Protein AF-A0A645A2B7-F1 (afdb_monomer_lite)

Foldseek 3Di:
DVLVLQVPFFQPDDQPAPVCVPDDPVCNRSVRRLVVLVLQDPCPPNRHPCRPDDDDPVRVVSSVCSQAQEEAQDEEEAEEETLEEYEYNHQQEYEYAPYEYNYEYEYDQNHAHAHEYENYHYNYYYHYSHDHHYHYDDVDDPDDDDDDDDDPPDQDADDFDWDQAPVRDTFTDAPPFAFDPDDPPQWDQDPLRDIDGPDDQWDKAKAFEDAQVQLVLDPNSAFQLLQQVVQRHQAYEYAQWEQDQAPRDTGGGPCRVVVQVNNVVNNHQYHYEYHYLDQALVSLLVSLVVSVVSCVPPDGSDAYEYRYDDDDPSGSCRPRALSGLQSSLLSSQVSNVVSVGAYAYEDELCCNGGRYDCSSVSVHAYEYEDEDDPPHPDPDDRRRGDHQKYQHDQQDDGTRTDGGTTMMMGTHGD

Organism: NCBI:txid1076179

InterPro domains:
  IPR001119 S-layer homology domain [PF00395] (17-60)
  IPR001119 S-layer homology domain [PS51272] (14-78)
  IPR002053 Glycoside hydrolase, family 25 [PF01183] (208-400)
  IPR002053 Glycoside hydrolase, family 25 [PS51904] (204-414)
  IPR017853 Glycoside hydrolase superfamily [SSF51445] (206-410)

pLDDT: mean 85.79, std 14.43, range [27.47, 98.94]

Radius of gyration: 27.5 Å; chains: 1; bounding box: 84×56×55 Å

Structure (mmCIF, N/CA/C/O backbone):
data_AF-A0A645A2B7-F1
#
_entry.id   AF-A0A645A2B7-F1
#
loop_
_atom_site.group_PDB
_atom_site.id
_atom_site.type_symbol
_atom_site.label_atom_id
_atom_site.label_alt_id
_atom_site.label_comp_id
_atom_site.label_asym_id
_atom_site.label_entity_id
_atom_site.label_seq_id
_atom_site.pdbx_PDB_ins_code
_atom_site.Cartn_x
_atom_site.Cartn_y
_atom_site.Cartn_z
_atom_site.occupancy
_atom_site.B_iso_or_equiv
_atom_site.auth_seq_id
_atom_site.auth_comp_id
_atom_site.auth_asym_id
_atom_site.auth_atom_id
_atom_site.pdbx_PDB_model_num
ATOM 1 N N . MET A 1 1 ? 46.119 -12.417 -12.321 1.00 78.12 1 MET A N 1
ATOM 2 C CA . MET A 1 1 ? 45.710 -13.582 -11.496 1.00 78.12 1 MET A CA 1
ATOM 3 C C . MET A 1 1 ? 44.372 -13.352 -10.810 1.00 78.12 1 MET A C 1
ATOM 5 O O . MET A 1 1 ? 43.462 -14.119 -11.083 1.00 78.12 1 MET A O 1
ATOM 9 N N . VAL A 1 2 ? 44.218 -12.295 -10.002 1.00 85.94 2 VAL A N 1
ATOM 10 C CA . VAL A 1 2 ? 42.966 -11.998 -9.271 1.00 85.94 2 VAL A CA 1
ATOM 11 C C . VAL A 1 2 ? 41.745 -11.932 -10.197 1.00 85.94 2 VAL A C 1
ATOM 13 O O . VAL A 1 2 ? 40.780 -12.645 -9.962 1.00 85.94 2 VAL A O 1
ATOM 16 N N . GLY A 1 3 ? 41.815 -11.199 -11.316 1.00 85.88 3 GLY A N 1
ATOM 17 C CA . GLY A 1 3 ? 40.689 -11.124 -12.262 1.00 85.88 3 GLY A CA 1
ATOM 18 C C . GLY A 1 3 ? 40.220 -12.485 -12.785 1.00 85.88 3 GLY A C 1
ATOM 19 O O . GLY A 1 3 ? 39.024 -12.743 -12.832 1.00 85.88 3 GLY A O 1
ATOM 20 N N . ARG A 1 4 ? 41.152 -13.404 -13.063 1.00 87.00 4 ARG A N 1
ATOM 21 C CA . ARG A 1 4 ? 40.828 -14.782 -13.466 1.00 87.00 4 ARG A CA 1
ATOM 22 C C . ARG A 1 4 ? 40.285 -15.616 -12.310 1.00 87.00 4 ARG A C 1
ATOM 24 O O . ARG A 1 4 ? 39.319 -16.343 -12.499 1.00 87.00 4 ARG A O 1
ATOM 31 N N . ALA A 1 5 ? 40.880 -15.498 -11.121 1.00 84.94 5 ALA A N 1
ATOM 32 C CA . ALA A 1 5 ? 40.443 -16.227 -9.929 1.00 84.94 5 ALA A CA 1
ATOM 33 C C . ALA A 1 5 ? 38.989 -15.895 -9.556 1.00 84.94 5 ALA A C 1
ATOM 35 O O . ALA A 1 5 ? 38.230 -16.779 -9.178 1.00 84.94 5 ALA A O 1
ATOM 36 N N . PHE A 1 6 ? 38.592 -14.637 -9.748 1.00 87.38 6 PHE A N 1
ATOM 37 C CA . PHE A 1 6 ? 37.229 -14.157 -9.534 1.00 87.38 6 PHE A CA 1
ATOM 38 C C . PHE A 1 6 ? 36.342 -14.240 -10.783 1.00 87.38 6 PHE A C 1
ATOM 40 O O . PHE A 1 6 ? 35.201 -13.787 -10.747 1.00 87.38 6 PHE A O 1
ATOM 47 N N . LYS A 1 7 ? 36.845 -14.812 -11.887 1.00 86.12 7 LYS A N 1
ATOM 48 C CA . LYS A 1 7 ? 36.149 -14.908 -13.180 1.00 86.12 7 LYS A CA 1
ATOM 49 C C . LYS A 1 7 ? 35.550 -13.564 -13.632 1.00 86.12 7 LYS A C 1
ATOM 51 O O . LYS A 1 7 ? 34.414 -13.534 -14.097 1.00 86.12 7 LYS A O 1
ATOM 56 N N . LEU A 1 8 ? 36.261 -12.450 -13.438 1.00 85.94 8 LEU A N 1
ATOM 57 C CA . LEU A 1 8 ? 35.793 -11.127 -13.864 1.00 85.94 8 LEU A CA 1
ATOM 58 C C . LEU A 1 8 ? 35.665 -11.076 -15.395 1.00 85.94 8 LEU A C 1
ATOM 60 O O . LEU A 1 8 ? 36.476 -11.702 -16.077 1.00 85.94 8 LEU A O 1
ATOM 64 N N . PRO A 1 9 ? 34.691 -10.333 -15.949 1.00 86.25 9 PRO A N 1
ATOM 65 C CA . PRO A 1 9 ? 34.654 -10.094 -17.386 1.00 86.25 9 PRO A CA 1
ATOM 66 C C . PRO A 1 9 ? 35.880 -9.283 -17.817 1.00 86.25 9 PRO A C 1
ATOM 68 O O . PRO A 1 9 ? 36.456 -8.542 -17.017 1.00 86.25 9 PRO A O 1
ATOM 71 N N . GLU A 1 10 ? 36.270 -9.411 -19.079 1.00 89.62 10 GLU A N 1
ATOM 72 C CA . GLU A 1 10 ? 37.302 -8.572 -19.685 1.00 89.62 10 GLU A CA 1
ATOM 73 C C . GLU A 1 10 ? 36.647 -7.340 -20.319 1.00 89.62 10 GLU A C 1
ATOM 75 O O . GLU A 1 10 ? 35.638 -7.461 -21.012 1.00 89.62 10 GLU A O 1
ATOM 80 N N . SER A 1 11 ? 37.211 -6.160 -20.067 1.00 88.81 11 SER A N 1
ATOM 81 C CA . SER A 1 11 ? 36.771 -4.894 -20.654 1.00 88.81 11 SER A CA 1
ATOM 82 C C . SER A 1 11 ? 37.734 -4.448 -21.756 1.00 88.81 11 SER A C 1
ATOM 84 O O . SER A 1 11 ? 38.944 -4.643 -21.660 1.00 88.81 11 SER A O 1
ATOM 86 N N . SER A 1 12 ? 37.205 -3.804 -22.796 1.00 84.94 12 SER A N 1
ATOM 87 C CA . SER A 1 12 ? 38.001 -3.159 -23.848 1.00 84.94 12 SER A CA 1
ATOM 88 C C . SER A 1 12 ? 38.445 -1.734 -23.489 1.00 84.94 12 SER A C 1
ATOM 90 O O . SER A 1 12 ? 38.999 -1.033 -24.336 1.00 84.94 12 SER A O 1
ATOM 92 N N . THR A 1 13 ? 38.174 -1.269 -22.267 1.00 80.25 13 THR A N 1
ATOM 93 C CA . THR A 1 13 ? 38.501 0.091 -21.829 1.00 80.25 13 THR A CA 1
ATOM 94 C C . THR A 1 13 ? 40.004 0.345 -21.809 1.00 80.25 13 THR A C 1
ATOM 96 O O . THR A 1 13 ? 40.800 -0.446 -21.300 1.00 80.25 13 THR A O 1
ATOM 99 N N . VAL A 1 14 ? 40.393 1.508 -22.338 1.00 83.88 14 VAL A N 1
ATOM 100 C CA . VAL A 1 14 ? 41.793 1.932 -22.405 1.00 83.88 14 VAL A CA 1
ATOM 101 C C . VAL A 1 14 ? 42.331 2.204 -20.999 1.00 83.88 14 VAL A C 1
ATOM 103 O O . VAL A 1 14 ? 41.842 3.063 -20.260 1.00 83.88 14 VAL A O 1
ATOM 106 N N . LEU A 1 15 ? 43.397 1.494 -20.635 1.00 88.12 15 LEU A N 1
ATOM 107 C CA . LEU A 1 15 ? 44.095 1.692 -19.371 1.00 88.12 15 LEU A CA 1
ATOM 108 C C . LEU A 1 15 ? 44.914 2.985 -19.407 1.00 88.12 15 LEU A C 1
ATOM 110 O O . LEU A 1 15 ? 45.960 3.058 -20.039 1.00 88.12 15 LEU A O 1
ATOM 114 N N . THR A 1 16 ? 44.463 4.006 -18.683 1.00 89.94 16 THR A N 1
ATOM 115 C CA . THR A 1 16 ? 45.156 5.309 -18.603 1.00 89.94 16 THR A CA 1
ATOM 116 C C . THR A 1 16 ? 46.278 5.375 -17.553 1.00 89.94 16 THR A C 1
ATOM 118 O O . THR A 1 16 ? 46.544 6.446 -17.011 1.00 89.94 16 THR A O 1
ATOM 121 N N . TYR A 1 17 ? 46.919 4.252 -17.217 1.00 91.81 17 TYR A N 1
ATOM 122 C CA . TYR A 1 17 ? 48.073 4.246 -16.307 1.00 91.81 17 TYR A CA 1
ATOM 123 C C . TYR A 1 17 ? 49.323 4.774 -17.019 1.00 91.81 17 TYR A C 1
ATOM 125 O O . TYR A 1 17 ? 49.548 4.475 -18.192 1.00 91.81 17 TYR A O 1
ATOM 133 N N . ALA A 1 18 ? 50.174 5.513 -16.307 1.00 92.88 18 ALA A N 1
ATOM 134 C CA . ALA A 1 18 ? 51.404 6.089 -16.858 1.00 92.88 18 ALA A CA 1
ATOM 135 C C . ALA A 1 18 ? 52.426 5.027 -17.323 1.00 92.88 18 ALA A C 1
ATOM 137 O O . ALA A 1 18 ? 53.379 5.341 -18.033 1.00 92.88 18 ALA A O 1
ATOM 138 N N . ASP A 1 19 ? 52.238 3.767 -16.933 1.00 93.75 19 ASP A N 1
ATOM 139 C CA . ASP A 1 19 ? 53.027 2.605 -17.343 1.00 93.75 19 ASP A CA 1
ATOM 140 C C . ASP A 1 19 ? 52.191 1.497 -17.995 1.00 93.75 19 ASP A C 1
ATOM 142 O O . ASP A 1 19 ? 52.606 0.338 -18.013 1.00 93.75 19 ASP A O 1
ATOM 146 N N . ALA A 1 20 ? 51.044 1.855 -18.586 1.00 90.94 20 ALA A N 1
ATOM 147 C CA . ALA A 1 20 ? 50.149 0.909 -19.252 1.00 90.94 20 ALA A CA 1
ATOM 148 C C . ALA A 1 20 ? 50.831 0.095 -20.367 1.00 90.94 20 ALA A C 1
ATOM 150 O O . ALA A 1 20 ? 50.467 -1.054 -20.587 1.00 90.94 20 ALA A O 1
ATOM 151 N N . ALA A 1 21 ? 51.860 0.643 -21.024 1.00 91.00 21 ALA A N 1
ATOM 152 C CA . ALA A 1 21 ? 52.637 -0.068 -22.042 1.00 91.00 21 ALA A CA 1
ATOM 153 C C . ALA A 1 21 ? 53.386 -1.304 -21.502 1.00 91.00 21 ALA A C 1
ATOM 155 O O . ALA A 1 21 ? 53.745 -2.183 -22.277 1.00 91.00 21 ALA A O 1
ATOM 156 N N . GLY A 1 22 ? 53.631 -1.376 -20.189 1.00 91.50 22 GLY A N 1
ATOM 157 C CA . GLY A 1 22 ? 54.238 -2.539 -19.539 1.00 91.50 22 GLY A CA 1
ATOM 158 C C . GLY A 1 22 ? 53.231 -3.606 -19.099 1.00 91.50 22 GLY A C 1
ATOM 159 O O . GLY A 1 22 ? 53.633 -4.580 -18.467 1.00 91.50 22 GLY A O 1
ATOM 160 N N . ILE A 1 23 ? 51.932 -3.407 -19.348 1.00 92.69 23 ILE A N 1
ATOM 161 C CA . ILE A 1 23 ? 50.878 -4.354 -18.981 1.00 92.69 23 ILE A CA 1
ATOM 162 C C . ILE A 1 23 ? 50.747 -5.398 -20.084 1.00 92.69 23 ILE A C 1
ATOM 164 O O . ILE A 1 23 ? 50.471 -5.081 -21.239 1.00 92.69 23 ILE A O 1
ATOM 168 N N . GLU A 1 24 ? 50.897 -6.659 -19.701 1.00 93.00 24 GLU A N 1
ATOM 169 C CA . GLU A 1 24 ? 50.728 -7.787 -20.609 1.00 93.00 24 GLU A CA 1
ATOM 170 C C . GLU A 1 24 ? 49.299 -7.867 -21.162 1.00 93.00 24 GLU A C 1
ATOM 172 O O . GLU A 1 24 ? 48.313 -7.708 -20.432 1.00 93.00 24 GLU A O 1
ATOM 177 N N . SER A 1 25 ? 49.178 -8.186 -22.453 1.00 89.56 25 SER A N 1
ATOM 178 C CA . SER A 1 25 ? 47.895 -8.201 -23.174 1.00 89.56 25 SER A CA 1
ATOM 179 C C . SER A 1 25 ? 46.857 -9.120 -22.525 1.00 89.56 25 SER A C 1
ATOM 181 O O . SER A 1 25 ? 45.684 -8.770 -22.443 1.00 89.56 25 SER A O 1
ATOM 183 N N . TYR A 1 26 ? 47.297 -10.253 -21.971 1.00 89.50 26 TYR A N 1
ATOM 184 C CA . TYR A 1 26 ? 46.432 -11.222 -21.295 1.00 89.50 26 TYR A CA 1
ATOM 185 C C . TYR A 1 26 ? 45.794 -10.699 -19.993 1.00 89.50 26 TYR A C 1
ATOM 187 O O . TYR A 1 26 ? 44.907 -11.356 -19.441 1.00 89.50 26 TYR A O 1
ATOM 195 N N . ALA A 1 27 ? 46.314 -9.600 -19.436 1.00 90.75 27 ALA A N 1
ATOM 196 C CA . ALA A 1 27 ? 45.862 -8.995 -18.186 1.00 90.75 27 ALA A CA 1
ATOM 197 C C . ALA A 1 27 ? 45.078 -7.697 -18.415 1.00 90.75 27 ALA A C 1
ATOM 199 O O . ALA A 1 27 ? 44.295 -7.311 -17.545 1.00 90.75 27 ALA A O 1
ATOM 200 N N . ALA A 1 28 ? 45.269 -7.049 -19.567 1.00 90.94 28 ALA A N 1
ATOM 201 C CA . ALA A 1 28 ? 44.710 -5.737 -19.870 1.00 90.94 28 ALA A CA 1
ATOM 202 C C . ALA A 1 28 ? 43.182 -5.696 -19.707 1.00 90.94 28 ALA A C 1
ATOM 204 O O . ALA A 1 28 ? 42.669 -4.806 -19.028 1.00 90.94 28 ALA A O 1
ATOM 205 N N . GLY A 1 29 ? 42.474 -6.703 -20.228 1.00 92.44 29 GLY A N 1
ATOM 206 C CA . GLY A 1 29 ? 41.015 -6.764 -20.151 1.00 92.44 29 GLY A CA 1
ATOM 207 C C . GLY A 1 29 ? 40.477 -6.830 -18.719 1.00 92.44 29 GLY A C 1
ATOM 208 O O . GLY A 1 29 ? 39.568 -6.088 -18.349 1.00 92.44 29 GLY A O 1
ATOM 209 N N . TYR A 1 30 ? 41.083 -7.665 -17.872 1.00 92.88 30 TYR A N 1
ATOM 210 C CA . TYR A 1 30 ? 40.708 -7.776 -16.457 1.00 92.88 30 TYR A CA 1
ATOM 211 C C . TYR A 1 30 ? 40.988 -6.488 -15.679 1.00 92.88 30 TYR A C 1
ATOM 213 O O . TYR A 1 30 ? 40.212 -6.116 -14.801 1.00 92.88 30 TYR A O 1
ATOM 221 N N . LEU A 1 31 ? 42.094 -5.809 -15.990 1.00 91.88 31 LEU A N 1
ATOM 222 C CA . LEU A 1 31 ? 42.443 -4.541 -15.354 1.00 91.88 31 LEU A CA 1
ATOM 223 C C . LEU A 1 31 ? 41.495 -3.415 -15.769 1.00 91.88 31 LEU A C 1
ATOM 225 O O . LEU A 1 31 ? 41.186 -2.566 -14.936 1.00 91.88 31 LEU A O 1
ATOM 229 N N . GLY A 1 32 ? 40.986 -3.439 -17.006 1.00 90.38 32 GLY A N 1
ATOM 230 C CA . GLY A 1 32 ? 39.947 -2.513 -17.464 1.00 90.38 32 GLY A CA 1
ATOM 231 C C . GLY A 1 32 ? 38.707 -2.609 -16.577 1.00 90.38 32 GLY A C 1
ATOM 232 O O . GLY A 1 32 ? 38.290 -1.619 -15.980 1.00 90.38 32 GLY A O 1
ATOM 233 N N . THR A 1 33 ? 38.211 -3.830 -16.377 1.00 89.38 33 THR A N 1
ATOM 234 C CA . THR A 1 33 ? 37.064 -4.108 -15.501 1.00 89.38 33 THR A CA 1
ATOM 235 C C . THR A 1 33 ? 37.327 -3.708 -14.051 1.00 89.38 33 THR A C 1
ATOM 237 O O . THR A 1 33 ? 36.474 -3.109 -13.399 1.00 89.38 33 THR A O 1
ATOM 240 N N . MET A 1 34 ? 38.511 -4.022 -13.519 1.00 89.44 34 MET A N 1
ATOM 241 C CA . MET A 1 34 ? 38.873 -3.655 -12.145 1.00 89.44 34 MET A CA 1
ATOM 242 C C . MET A 1 34 ? 38.930 -2.140 -11.944 1.00 89.44 34 MET A C 1
ATOM 244 O O . MET A 1 34 ? 38.574 -1.650 -10.874 1.00 89.44 34 MET A O 1
ATOM 248 N N . LYS A 1 35 ? 39.359 -1.398 -12.965 1.00 85.56 35 LYS A N 1
ATOM 249 C CA . LYS A 1 35 ? 39.395 0.059 -12.932 1.00 85.56 35 LYS A CA 1
ATOM 250 C C . LYS A 1 35 ? 38.000 0.672 -12.984 1.00 85.56 35 LYS A C 1
ATOM 252 O O . LYS A 1 35 ? 37.705 1.538 -12.170 1.00 85.56 35 LYS A O 1
ATOM 257 N N . GLU A 1 36 ? 37.152 0.222 -13.905 1.00 85.88 36 GLU A N 1
ATOM 258 C CA . GLU A 1 36 ? 35.762 0.693 -14.032 1.00 85.88 36 GLU A CA 1
ATOM 259 C C . GLU A 1 36 ? 34.972 0.514 -12.735 1.00 85.88 36 GLU A C 1
ATOM 261 O O . GLU A 1 36 ? 34.186 1.377 -12.358 1.00 85.88 36 GLU A O 1
ATOM 266 N N . ARG A 1 37 ? 35.218 -0.597 -12.033 1.00 83.75 37 ARG A N 1
ATOM 267 C CA . ARG A 1 37 ? 34.568 -0.926 -10.760 1.00 83.75 37 ARG A CA 1
ATOM 268 C C . ARG A 1 37 ? 35.251 -0.306 -9.536 1.00 83.75 37 ARG A C 1
ATOM 270 O O . ARG A 1 37 ? 34.812 -0.549 -8.419 1.00 83.75 37 ARG A O 1
ATOM 277 N N . GLY A 1 38 ? 36.325 0.463 -9.727 1.00 84.94 38 GLY A N 1
ATOM 278 C CA . GLY A 1 38 ? 37.034 1.141 -8.639 1.00 84.94 38 GLY A CA 1
ATOM 279 C C . GLY A 1 38 ? 37.791 0.209 -7.685 1.00 84.94 38 GLY A C 1
ATOM 280 O O . GLY A 1 38 ? 38.047 0.584 -6.548 1.00 84.94 38 GLY A O 1
ATOM 281 N N . TYR A 1 39 ? 38.162 -1.000 -8.114 1.00 87.56 39 TYR A N 1
ATOM 282 C CA . TYR A 1 39 ? 38.838 -1.978 -7.251 1.00 87.56 39 TYR A CA 1
ATOM 283 C C . TYR A 1 39 ? 40.312 -1.642 -7.005 1.00 87.56 39 TYR A C 1
ATOM 285 O O . TYR A 1 39 ? 40.853 -1.948 -5.943 1.00 87.56 39 TYR A O 1
ATOM 293 N N . ILE A 1 40 ? 40.957 -0.994 -7.976 1.00 86.62 40 ILE A N 1
ATOM 294 C CA . ILE A 1 40 ? 42.359 -0.576 -7.900 1.00 86.62 40 ILE A CA 1
ATOM 295 C C . ILE A 1 40 ? 42.401 0.910 -7.541 1.00 86.62 40 ILE A C 1
ATOM 297 O O . ILE A 1 40 ? 42.066 1.756 -8.371 1.00 86.62 40 ILE A O 1
ATOM 301 N N . THR A 1 41 ? 42.833 1.228 -6.322 1.00 81.06 41 THR A N 1
ATOM 302 C CA . THR A 1 41 ? 42.842 2.603 -5.783 1.00 81.06 41 THR A CA 1
ATOM 303 C C . THR A 1 41 ? 44.232 3.089 -5.364 1.00 81.06 41 THR A C 1
ATOM 305 O O . THR A 1 41 ? 44.398 4.245 -4.991 1.00 81.06 41 THR A O 1
ATOM 308 N N . ASP A 1 42 ? 45.247 2.231 -5.423 1.00 76.94 42 ASP A N 1
ATOM 309 C CA . ASP A 1 42 ? 46.575 2.410 -4.826 1.00 76.94 42 ASP A CA 1
ATOM 310 C C . ASP A 1 42 ? 47.685 2.736 -5.843 1.00 76.94 42 ASP A C 1
ATOM 312 O O . ASP A 1 42 ? 48.873 2.586 -5.564 1.00 76.94 42 ASP A O 1
ATOM 316 N N . VAL A 1 43 ? 47.328 3.281 -7.010 1.00 82.44 43 VAL A N 1
ATOM 317 C CA . VAL A 1 43 ? 48.299 3.631 -8.068 1.00 82.44 43 VAL A CA 1
ATOM 318 C C . VAL A 1 43 ? 49.191 4.836 -7.755 1.00 82.44 43 VAL A C 1
ATOM 320 O O . VAL A 1 43 ? 50.134 5.094 -8.504 1.00 82.44 43 VAL A O 1
ATOM 323 N N . GLY A 1 44 ? 48.943 5.530 -6.639 1.00 79.69 44 GLY A N 1
ATOM 324 C CA . GLY A 1 44 ? 49.708 6.695 -6.189 1.00 79.69 44 GLY A CA 1
ATOM 325 C C . GLY A 1 44 ? 49.479 7.951 -7.037 1.00 79.69 44 GLY A C 1
ATOM 326 O O . GLY A 1 44 ? 48.796 7.927 -8.061 1.00 79.69 44 GLY A O 1
ATOM 327 N N . ALA A 1 45 ? 50.072 9.075 -6.619 1.00 84.81 45 ALA A N 1
ATOM 328 C CA . ALA A 1 45 ? 49.982 10.351 -7.342 1.00 84.81 45 ALA A CA 1
ATOM 329 C C . ALA A 1 45 ? 50.685 10.328 -8.716 1.00 84.81 45 ALA A C 1
ATOM 331 O O . ALA A 1 45 ? 50.432 11.184 -9.558 1.00 84.81 45 ALA A O 1
ATOM 332 N N . ASP A 1 46 ? 51.555 9.343 -8.952 1.00 90.62 46 ASP A N 1
ATOM 333 C CA . ASP A 1 46 ? 52.230 9.106 -10.228 1.00 90.62 46 ASP A CA 1
ATOM 334 C C . ASP A 1 46 ? 51.394 8.265 -11.213 1.00 90.62 46 ASP A C 1
ATOM 336 O O . ASP A 1 46 ? 51.814 8.087 -12.358 1.00 90.62 46 ASP A O 1
ATOM 340 N N . ASN A 1 47 ? 50.211 7.782 -10.801 1.00 90.69 47 ASN A N 1
ATOM 341 C CA . ASN A 1 47 ? 49.254 7.043 -11.632 1.00 90.69 47 ASN A CA 1
ATOM 342 C C . ASN A 1 47 ? 49.886 5.820 -12.335 1.00 90.69 47 ASN A C 1
ATOM 344 O O . ASN A 1 47 ? 49.667 5.575 -13.526 1.00 90.69 47 ASN A O 1
ATOM 348 N N . ARG A 1 48 ? 50.706 5.051 -11.608 1.00 92.25 48 ARG A N 1
ATOM 349 C CA . ARG A 1 48 ? 51.401 3.861 -12.132 1.00 92.25 48 ARG A CA 1
ATOM 350 C C . ARG A 1 48 ? 50.787 2.570 -11.593 1.00 92.25 48 ARG A C 1
ATOM 352 O O . ARG A 1 48 ? 50.580 2.439 -10.393 1.00 92.25 48 ARG A O 1
ATOM 359 N N . PHE A 1 49 ? 50.557 1.593 -12.465 1.00 91.25 49 PHE A N 1
ATOM 360 C CA . PHE A 1 49 ? 50.076 0.254 -12.109 1.00 91.25 49 PHE A CA 1
ATOM 361 C C . PHE A 1 49 ? 51.205 -0.677 -11.636 1.00 91.25 49 PHE A C 1
ATOM 363 O O . PHE A 1 49 ? 50.971 -1.562 -10.823 1.00 91.25 49 PHE A O 1
ATOM 370 N N . ARG A 1 50 ? 52.445 -0.456 -12.097 1.00 92.25 50 ARG A N 1
ATOM 371 C CA . ARG A 1 50 ? 53.659 -1.207 -11.717 1.00 92.25 50 ARG A CA 1
ATOM 372 C C . ARG A 1 50 ? 53.595 -2.712 -12.065 1.00 92.25 50 ARG A C 1
ATOM 374 O O . ARG A 1 50 ? 53.873 -3.548 -11.207 1.00 92.25 50 ARG A O 1
ATOM 381 N N . PRO A 1 51 ? 53.338 -3.088 -13.335 1.00 90.56 51 PRO A N 1
ATOM 382 C CA . PRO A 1 51 ? 53.037 -4.472 -13.739 1.00 90.56 51 PRO A CA 1
ATOM 383 C C . PRO A 1 51 ? 54.162 -5.495 -13.501 1.00 90.56 51 PRO A C 1
ATOM 385 O O . PRO A 1 51 ? 53.896 -6.692 -13.429 1.00 90.56 51 PRO A O 1
ATOM 388 N N . THR A 1 52 ? 55.415 -5.049 -13.380 1.00 90.19 52 THR A N 1
ATOM 389 C CA . THR A 1 52 ? 56.587 -5.917 -13.161 1.00 90.19 52 THR A CA 1
ATOM 390 C C . THR A 1 52 ? 57.007 -6.016 -11.694 1.00 90.19 52 THR A C 1
ATOM 392 O O . THR A 1 52 ? 57.945 -6.748 -11.369 1.00 90.19 52 THR A O 1
ATOM 395 N N . LYS A 1 53 ? 56.357 -5.268 -10.793 1.00 91.06 53 LYS A N 1
ATOM 396 C CA . LYS A 1 53 ? 56.637 -5.327 -9.357 1.00 91.06 53 LYS A CA 1
ATOM 397 C C . LYS A 1 53 ? 55.761 -6.395 -8.694 1.00 91.06 53 LYS A C 1
ATOM 399 O O . LYS A 1 53 ? 54.605 -6.556 -9.080 1.00 91.06 53 LYS A O 1
ATOM 404 N N . PRO A 1 54 ? 56.285 -7.133 -7.699 1.00 86.75 54 PRO A N 1
ATOM 405 C CA . PRO A 1 54 ? 55.456 -8.030 -6.906 1.00 86.75 54 PRO A CA 1
ATOM 406 C C . PRO A 1 54 ? 54.350 -7.250 -6.194 1.00 86.75 54 PRO A C 1
ATOM 408 O O . PRO A 1 54 ? 54.640 -6.238 -5.559 1.00 86.75 54 PRO A O 1
ATOM 411 N N . ILE A 1 55 ? 53.116 -7.755 -6.257 1.00 87.44 55 ILE A N 1
ATOM 412 C CA . ILE A 1 55 ? 52.017 -7.247 -5.432 1.00 87.44 55 ILE A CA 1
ATOM 413 C C . ILE A 1 55 ? 52.316 -7.522 -3.955 1.00 87.44 55 ILE A C 1
ATOM 415 O O . ILE A 1 55 ? 52.704 -8.630 -3.569 1.00 87.44 55 ILE A O 1
ATOM 419 N N . THR A 1 56 ? 52.148 -6.511 -3.115 1.00 85.94 56 THR A N 1
ATOM 420 C CA . THR A 1 56 ? 52.303 -6.625 -1.668 1.00 85.94 56 THR A CA 1
ATOM 421 C C . THR A 1 56 ? 51.043 -7.201 -1.023 1.00 85.94 56 THR A C 1
ATOM 423 O O . THR A 1 56 ? 49.945 -7.198 -1.582 1.00 85.94 56 THR A O 1
ATOM 426 N N . ARG A 1 57 ? 51.179 -7.679 0.219 1.00 81.06 57 ARG A N 1
ATOM 427 C CA . ARG A 1 57 ? 50.029 -8.139 1.013 1.00 81.06 57 ARG A CA 1
ATOM 428 C C . ARG A 1 57 ? 49.011 -7.019 1.252 1.00 81.06 57 ARG A C 1
ATOM 430 O O . ARG A 1 57 ? 47.822 -7.304 1.276 1.00 81.06 57 ARG A O 1
ATOM 437 N N . ALA A 1 58 ? 49.469 -5.779 1.428 1.00 70.81 58 ALA A N 1
ATOM 438 C CA . ALA A 1 58 ? 48.602 -4.629 1.678 1.00 70.81 58 ALA A CA 1
ATOM 439 C C . ALA A 1 58 ? 47.793 -4.242 0.431 1.00 70.81 58 ALA A C 1
ATOM 441 O O . ALA A 1 58 ? 46.583 -4.076 0.529 1.00 70.81 58 ALA A O 1
ATOM 442 N N . GLU A 1 59 ? 48.433 -4.192 -0.740 1.00 80.50 59 GLU A N 1
ATOM 443 C CA . GLU A 1 59 ? 47.756 -3.931 -2.022 1.00 80.50 59 GLU A CA 1
ATOM 444 C C . GLU A 1 59 ? 46.723 -5.024 -2.328 1.00 80.50 59 GLU A C 1
ATOM 446 O O . GLU A 1 59 ? 45.592 -4.737 -2.711 1.00 80.50 59 GLU A O 1
ATOM 451 N N . LEU A 1 60 ? 47.056 -6.295 -2.068 1.00 82.06 60 LEU A N 1
ATOM 452 C CA . LEU A 1 60 ? 46.102 -7.391 -2.243 1.00 82.06 60 LEU A CA 1
ATOM 453 C C . LEU A 1 60 ? 44.912 -7.297 -1.273 1.00 82.06 60 LEU A C 1
ATOM 455 O O . LEU A 1 60 ? 43.782 -7.555 -1.678 1.00 82.06 60 LEU A O 1
ATOM 459 N N . VAL A 1 61 ? 45.141 -6.940 -0.005 1.00 75.81 61 VAL A N 1
ATOM 460 C CA . VAL A 1 61 ? 44.059 -6.756 0.978 1.00 75.81 61 VAL A CA 1
ATOM 461 C C . VAL A 1 61 ? 43.165 -5.582 0.588 1.00 75.81 61 VAL A C 1
ATOM 463 O O . VAL A 1 61 ? 41.948 -5.737 0.611 1.00 75.81 61 VAL A O 1
ATOM 466 N N . ASN A 1 62 ? 43.739 -4.451 0.174 1.00 77.94 62 ASN A N 1
ATOM 467 C CA . ASN A 1 62 ? 42.975 -3.294 -0.297 1.00 77.94 62 ASN A CA 1
ATOM 468 C C . ASN A 1 62 ? 42.134 -3.645 -1.525 1.00 77.94 62 ASN A C 1
ATOM 470 O O . ASN A 1 62 ? 40.944 -3.347 -1.562 1.00 77.94 62 ASN A O 1
ATOM 474 N N . LEU A 1 63 ? 42.728 -4.351 -2.490 1.00 84.38 63 LEU A N 1
ATOM 475 C CA . LEU A 1 63 ? 42.024 -4.833 -3.671 1.00 84.38 63 LEU A CA 1
ATOM 476 C C . LEU A 1 63 ? 40.827 -5.715 -3.289 1.00 84.38 63 LEU A C 1
ATOM 478 O O . LEU A 1 63 ? 39.727 -5.499 -3.785 1.00 84.38 63 LEU A O 1
ATOM 482 N N . LEU A 1 64 ? 41.016 -6.684 -2.389 1.00 85.00 64 LEU A N 1
ATOM 483 C CA . LEU A 1 64 ? 39.933 -7.567 -1.946 1.00 85.00 64 LEU A CA 1
ATOM 484 C C . LEU A 1 64 ? 38.858 -6.823 -1.142 1.00 85.00 64 LEU A C 1
ATOM 486 O O . LEU A 1 64 ? 37.678 -7.107 -1.326 1.00 85.00 64 LEU A O 1
ATOM 490 N N . ASN A 1 65 ? 39.248 -5.859 -0.306 1.00 80.25 65 ASN A N 1
ATOM 491 C CA . ASN A 1 65 ? 38.328 -5.027 0.470 1.00 80.25 65 ASN A CA 1
ATOM 492 C C . ASN A 1 65 ? 37.472 -4.117 -0.425 1.00 80.25 65 ASN A C 1
ATOM 494 O O . ASN A 1 65 ? 36.297 -3.918 -0.156 1.00 80.25 65 ASN A O 1
ATOM 498 N N . ASN A 1 66 ? 38.036 -3.608 -1.522 1.00 83.50 66 ASN A N 1
ATOM 499 C CA . ASN A 1 66 ? 37.278 -2.845 -2.515 1.00 83.50 66 ASN A CA 1
ATOM 500 C C . ASN A 1 66 ? 36.379 -3.747 -3.380 1.00 83.50 66 ASN A C 1
ATOM 502 O O . ASN A 1 66 ? 35.389 -3.288 -3.944 1.00 83.50 66 ASN A O 1
ATOM 506 N N . MET A 1 67 ? 36.739 -5.026 -3.527 1.00 87.31 67 MET A N 1
ATOM 507 C CA . MET A 1 67 ? 35.986 -5.994 -4.325 1.00 87.31 67 MET A CA 1
ATOM 508 C C . MET A 1 67 ? 34.799 -6.608 -3.583 1.00 87.31 67 MET A C 1
ATOM 510 O O . MET A 1 67 ? 33.813 -6.941 -4.240 1.00 87.31 67 MET A O 1
ATOM 514 N N . ILE A 1 68 ? 34.910 -6.814 -2.267 1.00 90.50 68 ILE A N 1
ATOM 515 C CA . ILE A 1 68 ? 33.947 -7.546 -1.435 1.00 90.50 68 ILE A CA 1
ATOM 516 C C . ILE A 1 68 ? 33.421 -6.604 -0.355 1.00 90.50 68 ILE A C 1
ATOM 518 O O . ILE A 1 68 ? 34.143 -6.261 0.574 1.00 90.50 68 ILE A O 1
ATOM 522 N N . ASP A 1 69 ? 32.149 -6.233 -0.464 1.00 88.62 69 ASP A N 1
ATOM 523 C CA . ASP A 1 69 ? 31.478 -5.356 0.499 1.00 88.62 69 ASP A CA 1
ATOM 524 C C . ASP A 1 69 ? 31.029 -6.136 1.741 1.00 88.62 69 ASP A C 1
ATOM 526 O O . ASP A 1 69 ? 31.195 -5.686 2.870 1.00 88.62 69 ASP A O 1
ATOM 530 N N . THR A 1 70 ? 30.506 -7.350 1.543 1.00 94.31 70 THR A N 1
ATOM 531 C CA . THR A 1 70 ? 30.027 -8.211 2.631 1.00 94.31 70 THR A CA 1
ATOM 532 C C . THR A 1 70 ? 30.593 -9.622 2.506 1.00 94.31 70 THR A C 1
ATOM 534 O O . THR A 1 70 ? 30.493 -10.248 1.452 1.00 94.31 70 THR A O 1
ATOM 537 N N . LEU A 1 71 ? 31.155 -10.153 3.599 1.00 93.69 71 LEU A N 1
ATOM 538 C CA . LEU A 1 71 ? 31.724 -11.502 3.674 1.00 93.69 71 LEU A CA 1
ATOM 539 C C . LEU A 1 71 ? 30.981 -12.358 4.712 1.00 93.69 71 LEU A C 1
ATOM 541 O O . LEU A 1 71 ? 30.996 -12.058 5.904 1.00 93.69 71 LEU A O 1
ATOM 545 N N . ILE A 1 72 ? 30.391 -13.468 4.270 1.00 95.12 72 ILE A N 1
ATOM 546 C CA . ILE A 1 72 ? 29.739 -14.470 5.123 1.00 95.12 72 ILE A CA 1
ATOM 547 C C . ILE A 1 72 ? 30.706 -15.632 5.352 1.00 95.12 72 ILE A C 1
ATOM 549 O O . ILE A 1 72 ? 31.055 -16.340 4.412 1.00 95.12 72 ILE A O 1
ATOM 553 N N . GLN A 1 73 ? 31.139 -15.848 6.596 1.00 93.62 73 GLN A N 1
ATOM 554 C CA . GLN A 1 73 ? 32.090 -16.920 6.955 1.00 93.62 73 GLN A CA 1
ATOM 555 C C . GLN A 1 73 ? 31.481 -18.017 7.836 1.00 93.62 73 GLN A C 1
ATOM 557 O O . GLN A 1 73 ? 32.136 -19.017 8.120 1.00 93.62 73 GLN A O 1
ATOM 562 N N . GLN A 1 74 ? 30.239 -17.834 8.282 1.00 90.50 74 GLN A N 1
ATOM 563 C CA . GLN A 1 74 ? 29.517 -18.786 9.117 1.00 90.50 74 GLN A CA 1
ATOM 564 C C . GLN A 1 74 ? 28.239 -19.216 8.401 1.00 90.50 74 GLN A C 1
ATOM 566 O O . GLN A 1 74 ? 27.650 -18.444 7.650 1.00 90.50 74 GLN A O 1
ATOM 571 N N . SER A 1 75 ? 27.841 -20.468 8.594 1.00 90.31 75 SER A N 1
ATOM 572 C CA . SER A 1 75 ? 26.593 -20.973 8.028 1.00 90.31 75 SER A CA 1
ATOM 573 C C . SER A 1 75 ? 25.410 -20.503 8.863 1.00 90.31 75 SER A C 1
ATOM 575 O O . SER A 1 75 ? 25.471 -20.522 10.092 1.00 90.31 75 SER A O 1
ATOM 577 N N . GLY A 1 76 ? 24.337 -20.093 8.196 1.00 79.44 76 GLY A N 1
ATOM 578 C CA . GLY A 1 76 ? 23.138 -19.574 8.840 1.00 79.44 76 GLY A CA 1
ATOM 579 C C . GLY A 1 76 ? 22.260 -18.796 7.869 1.00 79.44 76 GLY A C 1
ATOM 580 O O . GLY A 1 76 ? 22.509 -18.789 6.659 1.00 79.44 76 GLY A O 1
ATOM 581 N N . ASP A 1 77 ? 21.247 -18.142 8.429 1.00 80.88 77 ASP A N 1
ATOM 582 C CA . ASP A 1 77 ? 20.308 -17.299 7.701 1.00 80.88 77 ASP A CA 1
ATOM 583 C C . ASP A 1 77 ? 20.745 -15.831 7.757 1.00 80.88 77 ASP A C 1
ATOM 585 O O . ASP A 1 77 ? 21.039 -15.296 8.828 1.00 80.88 77 ASP A O 1
ATOM 589 N N . TYR A 1 78 ? 20.732 -15.165 6.607 1.00 85.06 78 TYR A N 1
ATOM 590 C CA . TYR A 1 78 ? 21.127 -13.771 6.446 1.00 85.06 78 TYR A CA 1
ATOM 591 C C . TYR A 1 78 ? 20.026 -13.009 5.720 1.00 85.06 78 TYR A C 1
ATOM 593 O O . TYR A 1 78 ? 19.504 -13.490 4.723 1.00 85.06 78 TYR A O 1
ATOM 601 N N . SER A 1 79 ? 19.671 -11.821 6.210 1.00 79.69 79 SER A N 1
ATOM 602 C CA . SER A 1 79 ? 18.588 -11.008 5.632 1.00 79.69 79 SER A CA 1
ATOM 603 C C . SER A 1 79 ? 18.925 -9.523 5.483 1.00 79.69 79 SER A C 1
ATOM 605 O O . SER A 1 79 ? 18.072 -8.721 5.115 1.00 79.69 79 SER A O 1
ATOM 607 N N . THR A 1 80 ? 20.163 -9.131 5.782 1.00 86.88 80 THR A N 1
ATOM 608 C CA . THR A 1 80 ? 20.617 -7.739 5.675 1.00 86.88 80 THR A CA 1
ATOM 609 C C . THR A 1 80 ? 21.244 -7.508 4.307 1.00 86.88 80 THR A C 1
ATOM 611 O O . THR A 1 80 ? 22.263 -8.115 4.002 1.00 86.88 80 THR A O 1
ATOM 614 N N . GLY A 1 81 ? 20.659 -6.639 3.481 1.00 80.44 81 GLY A N 1
ATOM 615 C CA . GLY A 1 81 ? 21.214 -6.316 2.162 1.00 80.44 81 GLY A CA 1
ATOM 616 C C . GLY A 1 81 ? 22.614 -5.686 2.212 1.00 80.44 81 GLY A C 1
ATOM 617 O O . GLY A 1 81 ? 23.047 -5.173 3.241 1.00 80.44 81 GLY A O 1
ATOM 618 N N . THR A 1 82 ? 23.300 -5.697 1.072 1.00 82.25 82 THR A N 1
ATOM 619 C CA . THR A 1 82 ? 24.610 -5.063 0.858 1.00 82.25 82 THR A CA 1
ATOM 620 C C . THR A 1 82 ? 24.565 -4.208 -0.401 1.00 82.25 82 THR A C 1
ATOM 622 O O . THR A 1 82 ? 23.965 -4.591 -1.407 1.00 82.25 82 THR A O 1
ATOM 625 N N . SER A 1 83 ? 25.197 -3.034 -0.363 1.00 81.38 83 SER A N 1
ATOM 626 C CA . SER A 1 83 ? 25.295 -2.153 -1.532 1.00 81.38 83 SER A CA 1
ATOM 627 C C . SER A 1 83 ? 26.266 -2.668 -2.594 1.00 81.38 83 SER A C 1
ATOM 629 O O . SER A 1 83 ? 26.184 -2.239 -3.742 1.00 81.38 83 SER A O 1
ATOM 631 N N . GLY A 1 84 ? 27.181 -3.567 -2.227 1.00 83.38 84 GLY A N 1
ATOM 632 C CA . GLY A 1 84 ? 28.227 -4.065 -3.109 1.00 83.38 84 GLY A CA 1
ATOM 633 C C . GLY A 1 84 ? 28.195 -5.580 -3.272 1.00 83.38 84 GLY A C 1
ATOM 634 O O . GLY A 1 84 ? 27.159 -6.235 -3.169 1.00 83.38 84 GLY A O 1
ATOM 635 N N . THR A 1 85 ? 29.354 -6.136 -3.603 1.00 89.31 85 THR A N 1
ATOM 636 C CA . THR A 1 85 ? 29.526 -7.574 -3.810 1.00 89.31 85 THR A CA 1
ATOM 637 C C . THR A 1 85 ? 29.413 -8.327 -2.487 1.00 89.31 85 THR A C 1
ATOM 639 O O . THR A 1 85 ? 30.107 -7.994 -1.522 1.00 89.31 85 THR A O 1
ATOM 642 N N . LEU A 1 86 ? 28.624 -9.400 -2.469 1.00 95.56 86 LEU A N 1
ATOM 643 C CA . LEU A 1 86 ? 28.555 -10.335 -1.350 1.00 95.56 86 LEU A CA 1
ATOM 644 C C . LEU A 1 86 ? 29.391 -11.580 -1.648 1.00 95.56 86 LEU A C 1
ATOM 646 O O . LEU A 1 86 ? 29.246 -12.178 -2.711 1.00 95.56 86 LEU A O 1
ATOM 650 N N . MET A 1 87 ? 30.216 -12.028 -0.702 1.00 95.25 87 MET A N 1
ATOM 651 C CA . MET A 1 87 ? 30.940 -13.296 -0.795 1.00 95.25 87 MET A CA 1
ATOM 652 C C . MET A 1 87 ? 30.518 -14.273 0.306 1.00 95.25 87 MET A C 1
ATOM 654 O O . MET A 1 87 ? 30.621 -13.965 1.491 1.00 95.25 87 MET A O 1
ATOM 658 N N . VAL A 1 88 ? 30.111 -15.484 -0.079 1.00 95.38 88 VAL A N 1
ATOM 659 C CA . VAL A 1 88 ? 29.879 -16.613 0.831 1.00 95.38 88 VAL A CA 1
ATOM 660 C C . VAL A 1 88 ? 31.128 -17.492 0.876 1.00 95.38 88 VAL A C 1
ATOM 662 O O . VAL A 1 88 ? 31.543 -18.070 -0.127 1.00 95.38 88 VAL A O 1
ATOM 665 N N . ASN A 1 89 ? 31.719 -17.601 2.061 1.00 94.56 89 ASN A N 1
ATOM 666 C CA . ASN A 1 89 ? 32.852 -18.457 2.404 1.00 94.56 89 ASN A CA 1
ATOM 667 C C . ASN A 1 89 ? 32.561 -19.256 3.691 1.00 94.56 89 ASN A C 1
ATOM 669 O O . ASN A 1 89 ? 33.408 -19.380 4.575 1.00 94.56 89 ASN A O 1
ATOM 673 N N . ALA A 1 90 ? 31.330 -19.750 3.818 1.00 92.31 90 ALA A N 1
ATOM 674 C CA . ALA A 1 90 ? 30.901 -20.632 4.895 1.00 92.31 90 ALA A CA 1
ATOM 675 C C . ALA A 1 90 ? 30.904 -22.078 4.384 1.00 92.31 90 ALA A C 1
ATOM 677 O O . ALA A 1 90 ? 30.210 -22.380 3.417 1.00 92.31 90 ALA A O 1
ATOM 678 N N . ALA A 1 91 ? 31.674 -22.972 5.012 1.00 86.19 91 ALA A N 1
ATOM 679 C CA . ALA A 1 91 ? 31.888 -24.332 4.501 1.00 86.19 91 ALA A CA 1
ATOM 680 C C . ALA A 1 91 ? 30.574 -25.099 4.241 1.00 86.19 91 ALA A C 1
ATOM 682 O O . ALA A 1 91 ? 30.437 -25.735 3.199 1.00 86.19 91 ALA A O 1
ATOM 683 N N . ASN A 1 92 ? 29.576 -24.965 5.124 1.00 87.12 92 ASN A N 1
ATOM 684 C CA . ASN A 1 92 ? 28.273 -25.629 4.982 1.00 87.12 92 ASN A CA 1
ATOM 685 C C . ASN A 1 92 ? 27.228 -24.776 4.237 1.00 87.12 92 ASN A C 1
ATOM 687 O O . ASN A 1 92 ? 26.037 -25.057 4.335 1.00 87.12 92 ASN A O 1
ATOM 691 N N . GLY A 1 93 ? 27.651 -23.748 3.496 1.00 88.81 93 GLY A N 1
ATOM 692 C CA . GLY A 1 93 ? 26.748 -22.860 2.764 1.00 88.81 93 GLY A CA 1
ATOM 693 C C . GLY A 1 93 ? 26.044 -21.839 3.662 1.00 88.81 93 GLY A C 1
ATOM 694 O O . GLY A 1 93 ? 26.419 -21.661 4.826 1.00 88.81 93 GLY A O 1
ATOM 695 N N . ALA A 1 94 ? 25.062 -21.129 3.106 1.00 86.50 94 ALA A N 1
ATOM 696 C CA . ALA A 1 94 ? 24.283 -20.098 3.794 1.00 86.50 94 ALA A CA 1
ATOM 697 C C . ALA A 1 94 ? 22.928 -19.884 3.107 1.00 86.50 94 ALA A C 1
ATOM 699 O O . ALA A 1 94 ? 22.819 -20.059 1.892 1.00 86.50 94 ALA A O 1
ATOM 700 N N . THR A 1 95 ? 21.930 -19.444 3.872 1.00 83.31 95 THR A N 1
ATOM 701 C CA . THR A 1 95 ? 20.628 -19.033 3.340 1.00 83.31 95 THR A CA 1
ATOM 702 C C . THR A 1 95 ? 20.541 -17.514 3.330 1.00 83.31 95 THR A C 1
ATOM 704 O O . THR A 1 95 ? 20.620 -16.873 4.375 1.00 83.31 95 THR A O 1
ATOM 707 N N . LEU A 1 96 ? 20.363 -16.925 2.157 1.00 85.75 96 LEU A N 1
ATOM 708 C CA . LEU A 1 96 ? 20.177 -15.491 1.964 1.00 85.75 96 LEU A CA 1
ATOM 709 C C . LEU A 1 96 ? 18.679 -15.242 1.753 1.00 85.75 96 LEU A C 1
ATOM 711 O O . LEU A 1 96 ? 18.105 -15.827 0.842 1.00 85.75 96 LEU A O 1
ATOM 715 N N . LYS A 1 97 ? 18.034 -14.432 2.597 1.00 77.06 97 LYS A N 1
ATOM 716 C CA . LYS A 1 97 ? 16.571 -14.259 2.654 1.00 77.06 97 LYS A CA 1
ATOM 717 C C . LYS A 1 97 ? 16.174 -12.799 2.476 1.00 77.06 97 LYS A C 1
ATOM 719 O O . LYS A 1 97 ? 16.511 -11.977 3.325 1.00 77.06 97 LYS A O 1
ATOM 724 N N . GLY A 1 98 ? 15.440 -12.468 1.416 1.00 58.84 98 GLY A N 1
ATOM 725 C CA . GLY A 1 98 ? 14.919 -11.113 1.196 1.00 58.84 98 GLY A CA 1
ATOM 726 C C . GLY A 1 98 ? 16.011 -10.044 1.077 1.00 58.84 98 GLY A C 1
ATOM 727 O O . GLY A 1 98 ? 15.779 -8.881 1.402 1.00 58.84 98 GLY A O 1
ATOM 728 N N . MET A 1 99 ? 17.232 -10.438 0.704 1.00 80.06 99 MET A N 1
ATOM 729 C CA . MET A 1 99 ? 18.380 -9.535 0.634 1.00 80.06 99 MET A CA 1
ATOM 730 C C . MET A 1 99 ? 18.432 -8.845 -0.724 1.00 80.06 99 MET A C 1
ATOM 732 O O . MET A 1 99 ? 18.265 -9.490 -1.755 1.00 80.06 99 MET A O 1
ATOM 736 N N . THR A 1 100 ? 18.785 -7.563 -0.733 1.00 75.38 100 THR A N 1
ATOM 737 C CA . THR A 1 100 ? 19.283 -6.896 -1.941 1.00 75.38 100 THR A CA 1
ATOM 738 C C . THR A 1 100 ? 20.805 -6.913 -1.919 1.00 75.38 100 THR A C 1
ATOM 740 O O . THR A 1 100 ? 21.411 -6.455 -0.952 1.00 75.38 100 THR A O 1
ATOM 743 N N . ILE A 1 101 ? 21.418 -7.439 -2.974 1.00 87.00 101 ILE A N 1
ATOM 744 C CA . ILE A 1 101 ? 22.861 -7.447 -3.206 1.00 87.00 101 ILE A CA 1
ATOM 745 C C . ILE A 1 101 ? 23.122 -6.532 -4.403 1.00 87.00 101 ILE A C 1
ATOM 747 O O . ILE A 1 101 ? 22.788 -6.864 -5.542 1.00 87.00 101 ILE A O 1
ATOM 751 N N . GLY A 1 102 ? 23.693 -5.357 -4.140 1.00 72.81 102 GLY A N 1
ATOM 752 C CA . GLY A 1 102 ? 23.948 -4.337 -5.159 1.00 72.81 102 GLY A CA 1
ATOM 753 C C . GLY A 1 102 ? 25.102 -4.667 -6.114 1.00 72.81 102 GLY A C 1
ATOM 754 O O . GLY A 1 102 ? 25.211 -4.039 -7.165 1.00 72.81 102 GLY A O 1
ATOM 755 N N . GLY A 1 103 ? 25.941 -5.657 -5.786 1.00 81.94 103 GLY A N 1
ATOM 756 C CA . GLY A 1 103 ? 27.044 -6.144 -6.620 1.00 81.94 103 GLY A CA 1
ATOM 757 C C . GLY A 1 103 ? 26.895 -7.604 -7.060 1.00 81.94 103 GLY A C 1
ATOM 758 O O . GLY A 1 103 ? 25.790 -8.115 -7.210 1.00 81.94 103 GLY A O 1
ATOM 759 N N . ASP A 1 104 ? 28.022 -8.280 -7.300 1.00 87.12 104 ASP A N 1
ATOM 760 C CA . ASP A 1 104 ? 28.044 -9.716 -7.619 1.00 87.12 104 ASP A CA 1
ATOM 761 C C . ASP A 1 104 ? 27.792 -10.563 -6.345 1.00 87.12 104 ASP A C 1
ATOM 763 O O . ASP A 1 104 ? 28.107 -10.141 -5.232 1.00 87.12 104 ASP A O 1
ATOM 767 N N . LEU A 1 105 ? 27.276 -11.788 -6.500 1.00 92.69 105 LEU A N 1
ATOM 768 C CA . LEU A 1 105 ? 27.271 -12.804 -5.440 1.00 92.69 105 LEU A CA 1
ATOM 769 C C . LEU A 1 105 ? 28.368 -13.822 -5.745 1.00 92.69 105 LEU A C 1
ATOM 771 O O . LEU A 1 105 ? 28.295 -14.532 -6.744 1.00 92.69 105 LEU A O 1
ATOM 775 N N . ILE A 1 106 ? 29.374 -13.930 -4.887 1.00 93.31 106 ILE A N 1
ATOM 776 C CA . ILE A 1 106 ? 30.502 -14.846 -5.065 1.00 93.31 106 ILE A CA 1
ATOM 777 C C . ILE A 1 106 ? 30.390 -15.991 -4.066 1.00 93.31 106 ILE A C 1
ATOM 779 O O . ILE A 1 106 ? 30.259 -15.769 -2.866 1.00 93.31 106 ILE A O 1
ATOM 783 N N . ILE A 1 107 ? 30.515 -17.224 -4.547 1.00 93.75 107 ILE A N 1
ATOM 784 C CA . ILE A 1 107 ? 30.567 -18.415 -3.695 1.00 93.75 107 ILE A CA 1
ATOM 785 C C . ILE A 1 107 ? 31.978 -18.979 -3.777 1.00 93.75 107 ILE A C 1
ATOM 787 O O . ILE A 1 107 ? 32.459 -19.327 -4.859 1.00 93.75 107 ILE A O 1
ATOM 791 N N . ALA A 1 108 ? 32.658 -19.011 -2.632 1.00 91.94 108 ALA A N 1
ATOM 792 C CA . ALA A 1 108 ? 34.042 -19.443 -2.535 1.00 91.94 108 ALA A CA 1
ATOM 793 C C . ALA A 1 108 ? 34.192 -20.936 -2.892 1.00 91.94 108 ALA A C 1
ATOM 795 O O . ALA A 1 108 ? 33.299 -21.732 -2.604 1.00 91.94 108 ALA A O 1
ATOM 796 N N . PRO A 1 109 ? 35.341 -21.360 -3.449 1.00 88.31 109 PRO A N 1
ATOM 797 C CA . PRO A 1 109 ? 35.552 -22.748 -3.867 1.00 88.31 109 PRO A CA 1
ATOM 798 C C . PRO A 1 109 ? 35.503 -23.770 -2.719 1.00 88.31 109 PRO A C 1
ATOM 800 O O . PRO A 1 109 ? 35.280 -24.948 -2.973 1.00 88.31 109 PRO A O 1
ATOM 803 N N . GLY A 1 110 ? 35.721 -23.334 -1.472 1.00 85.56 110 GLY A N 1
ATOM 804 C CA . GLY A 1 110 ? 35.677 -24.184 -0.276 1.00 85.56 110 GLY A CA 1
ATOM 805 C C . GLY A 1 110 ? 34.280 -24.397 0.316 1.00 85.56 110 GLY A C 1
ATOM 806 O O . GLY A 1 110 ? 34.159 -25.090 1.323 1.00 85.56 110 GLY A O 1
ATOM 807 N N . VAL A 1 111 ? 33.239 -23.797 -0.268 1.00 90.25 111 VAL A N 1
ATOM 808 C CA . VAL A 1 111 ? 31.848 -24.026 0.137 1.00 90.25 111 VAL A CA 1
ATOM 809 C C . VAL A 1 111 ? 31.396 -25.366 -0.439 1.00 90.25 111 VAL A C 1
ATOM 811 O O . VAL A 1 111 ? 31.461 -25.580 -1.649 1.00 90.25 111 VAL A O 1
ATOM 814 N N . THR A 1 112 ? 30.971 -26.282 0.426 1.00 83.19 112 THR A N 1
ATOM 815 C CA . THR A 1 112 ? 30.495 -27.618 0.041 1.00 83.19 112 THR A CA 1
ATOM 816 C C . THR A 1 112 ? 29.014 -27.810 0.347 1.00 83.19 112 THR A C 1
ATOM 818 O O . THR A 1 112 ? 28.346 -28.553 -0.370 1.00 83.19 112 THR A O 1
ATOM 821 N N . GLY A 1 113 ? 28.484 -27.121 1.364 1.00 69.88 113 GLY A N 1
ATOM 822 C CA . GLY A 1 113 ? 27.043 -27.034 1.606 1.00 69.88 113 GLY A CA 1
ATOM 823 C C . GLY A 1 113 ? 26.344 -26.049 0.665 1.00 69.88 113 GLY A C 1
ATOM 824 O O . GLY A 1 113 ? 26.976 -25.172 0.078 1.00 69.88 113 GLY A O 1
ATOM 825 N N . GLY A 1 114 ? 25.034 -26.218 0.492 1.00 77.06 114 GLY A N 1
ATOM 826 C CA . GLY A 1 114 ? 24.255 -25.433 -0.464 1.00 77.06 114 GLY A CA 1
ATOM 827 C C . GLY A 1 114 ? 24.119 -23.961 -0.083 1.00 77.06 114 GLY A C 1
ATOM 828 O O . GLY A 1 114 ? 23.975 -23.614 1.090 1.00 77.06 114 GLY A O 1
ATOM 829 N N . VAL A 1 115 ? 24.151 -23.086 -1.086 1.00 81.88 115 VAL A N 1
ATOM 830 C CA . VAL A 1 115 ? 23.808 -21.669 -0.925 1.00 81.88 115 VAL A CA 1
ATOM 831 C C . VAL A 1 115 ? 22.383 -21.472 -1.412 1.00 81.88 115 VAL A C 1
ATOM 833 O O . VAL A 1 115 ? 22.090 -21.662 -2.591 1.00 81.88 115 VAL A O 1
ATOM 836 N N . VAL A 1 116 ? 21.506 -21.105 -0.487 1.00 74.31 116 VAL A N 1
ATOM 837 C CA . VAL A 1 116 ? 20.070 -20.969 -0.718 1.00 74.31 116 VAL A CA 1
ATOM 838 C C . VAL A 1 116 ? 19.749 -19.488 -0.867 1.00 74.31 116 VAL A C 1
ATOM 840 O O . VAL A 1 116 ? 20.018 -18.703 0.038 1.00 74.31 116 VAL A O 1
ATOM 843 N N . LEU A 1 117 ? 19.184 -19.088 -2.003 1.00 74.19 117 LEU A N 1
ATOM 844 C CA . LEU A 1 117 ? 18.741 -17.718 -2.258 1.00 74.19 117 LEU A CA 1
ATOM 845 C C . LEU A 1 117 ? 17.222 -17.679 -2.194 1.00 74.19 117 LEU A C 1
ATOM 847 O O . LEU A 1 117 ? 16.565 -18.117 -3.129 1.00 74.19 117 LEU A O 1
ATOM 851 N N . GLN A 1 118 ? 16.677 -17.166 -1.101 1.00 61.81 118 GLN A N 1
ATOM 852 C CA . GLN A 1 118 ? 15.248 -16.998 -0.897 1.00 61.81 118 GLN A CA 1
ATOM 853 C C . GLN A 1 118 ? 14.873 -15.528 -1.093 1.00 61.81 118 GLN A C 1
ATOM 855 O O . GLN A 1 118 ? 15.259 -14.682 -0.290 1.00 61.81 118 GLN A O 1
ATOM 860 N N . ASP A 1 119 ? 14.148 -15.209 -2.163 1.00 53.56 119 ASP A N 1
ATOM 861 C CA . ASP A 1 119 ? 13.676 -13.842 -2.450 1.00 53.56 119 ASP A CA 1
ATOM 862 C C . ASP A 1 119 ? 14.814 -12.786 -2.486 1.00 53.56 119 ASP A C 1
ATOM 864 O O . ASP A 1 119 ? 14.665 -11.642 -2.054 1.00 53.56 119 ASP A O 1
ATOM 868 N N . VAL A 1 120 ? 15.999 -13.179 -2.971 1.00 69.50 120 VAL A N 1
ATOM 869 C CA . VAL A 1 120 ? 17.184 -12.309 -3.072 1.00 69.50 120 VAL A CA 1
ATOM 870 C C . VAL A 1 120 ? 17.172 -11.537 -4.388 1.00 69.50 120 VAL A C 1
ATOM 872 O O . VAL A 1 120 ? 17.098 -12.130 -5.463 1.00 69.50 120 VAL A O 1
ATOM 875 N N . THR A 1 121 ? 17.325 -10.216 -4.312 1.00 66.69 121 THR A N 1
ATOM 876 C CA . THR A 1 121 ? 17.534 -9.344 -5.475 1.00 66.69 121 THR A CA 1
ATOM 877 C C . THR A 1 121 ? 19.029 -9.143 -5.697 1.00 66.69 121 THR A C 1
ATOM 879 O O . THR A 1 121 ? 19.720 -8.651 -4.809 1.00 66.69 121 THR A O 1
ATOM 882 N N . LEU A 1 122 ? 19.536 -9.497 -6.878 1.00 73.88 122 LEU A N 1
ATOM 883 C CA . LEU A 1 122 ? 20.949 -9.372 -7.238 1.00 73.88 122 LEU A CA 1
ATOM 884 C C . LEU A 1 122 ? 21.104 -8.436 -8.441 1.00 73.88 122 LEU A C 1
ATOM 886 O O . LEU A 1 122 ? 20.594 -8.734 -9.517 1.00 73.88 122 LEU A O 1
ATOM 890 N N . SER A 1 123 ? 21.822 -7.326 -8.271 1.00 71.56 123 SER A N 1
ATOM 891 C CA . SER A 1 123 ? 22.115 -6.389 -9.368 1.00 71.56 123 SER A CA 1
ATOM 892 C C . SER A 1 123 ? 23.279 -6.852 -10.253 1.00 71.56 123 SER A C 1
ATOM 894 O O . SER A 1 123 ? 23.412 -6.404 -11.391 1.00 71.56 123 SER A O 1
ATOM 896 N N . GLY A 1 124 ? 24.146 -7.721 -9.726 1.00 74.06 124 GLY A N 1
ATOM 897 C CA . GLY A 1 124 ? 25.255 -8.335 -10.450 1.00 74.06 124 GLY A CA 1
ATOM 898 C C . GLY A 1 124 ? 24.975 -9.774 -10.886 1.00 74.06 124 GLY A C 1
ATOM 899 O O . GLY A 1 124 ? 23.858 -10.172 -11.197 1.00 74.06 124 GLY A O 1
ATOM 900 N N . THR A 1 125 ? 26.030 -10.578 -10.920 1.00 80.88 125 THR A N 1
ATOM 901 C CA . THR A 1 125 ? 26.010 -11.977 -11.364 1.00 80.88 125 THR A CA 1
ATOM 902 C C . THR A 1 125 ? 26.394 -12.925 -10.236 1.00 80.88 125 THR A C 1
ATOM 904 O O . THR A 1 125 ? 27.206 -12.585 -9.372 1.00 80.88 125 THR A O 1
ATOM 907 N N . ILE A 1 126 ? 25.837 -14.139 -10.253 1.00 84.81 126 ILE A N 1
ATOM 908 C CA . ILE A 1 126 ? 26.260 -15.214 -9.352 1.00 84.81 126 ILE A CA 1
ATOM 909 C C . ILE A 1 126 ? 27.525 -15.855 -9.926 1.00 84.81 126 ILE A C 1
ATOM 911 O O . ILE A 1 126 ? 27.521 -16.406 -11.027 1.00 84.81 126 ILE A O 1
ATOM 915 N N . ARG A 1 127 ? 28.616 -15.819 -9.165 1.00 86.19 127 ARG A N 1
ATOM 916 C CA . ARG A 1 127 ? 29.896 -16.445 -9.500 1.00 86.19 127 ARG A CA 1
ATOM 917 C C . ARG A 1 127 ? 30.166 -17.586 -8.534 1.00 86.19 127 ARG A C 1
ATOM 919 O O . ARG A 1 127 ? 30.757 -17.398 -7.472 1.00 86.19 127 ARG A O 1
ATOM 926 N N . ASN A 1 128 ? 29.764 -18.788 -8.932 1.00 88.12 128 ASN A N 1
ATOM 927 C CA . ASN A 1 128 ? 30.162 -19.997 -8.227 1.00 88.12 128 ASN A CA 1
ATOM 928 C C . ASN A 1 128 ? 31.589 -20.389 -8.638 1.00 88.12 128 ASN A C 1
ATOM 930 O O . ASN A 1 128 ? 31.871 -20.712 -9.803 1.00 88.12 128 ASN A O 1
ATOM 934 N N . LEU A 1 129 ? 32.519 -20.270 -7.691 1.00 88.12 129 LEU A N 1
ATOM 935 C CA . LEU A 1 129 ? 33.926 -20.603 -7.896 1.00 88.12 129 LEU A CA 1
ATOM 936 C C . LEU A 1 129 ? 34.244 -22.051 -7.491 1.00 88.12 129 LEU A C 1
ATOM 938 O O . LEU A 1 129 ? 35.360 -22.498 -7.740 1.00 88.12 129 LEU A O 1
ATOM 942 N N . GLY A 1 130 ? 33.281 -22.775 -6.912 1.00 83.56 130 GLY A N 1
ATOM 943 C CA . GLY A 1 130 ? 33.386 -24.185 -6.539 1.00 83.56 130 GLY A CA 1
ATOM 944 C C . GLY A 1 130 ? 32.297 -25.041 -7.181 1.00 83.56 130 GLY A C 1
ATOM 945 O O . GLY A 1 130 ? 31.841 -24.767 -8.290 1.00 83.56 130 GLY A O 1
ATOM 946 N N . SER A 1 131 ? 31.897 -26.092 -6.468 1.00 81.38 131 SER A N 1
ATOM 947 C CA . SER A 1 131 ? 30.832 -27.019 -6.871 1.00 81.38 131 SER A CA 1
ATOM 948 C C . SER A 1 131 ? 29.628 -26.997 -5.927 1.00 81.38 131 SER A C 1
ATOM 950 O O . SER A 1 131 ? 28.787 -27.889 -6.012 1.00 81.38 131 SER A O 1
ATOM 952 N N . ALA A 1 132 ? 29.559 -26.030 -5.004 1.00 79.00 132 ALA A N 1
ATOM 953 C CA . ALA A 1 132 ? 28.428 -25.891 -4.092 1.00 79.00 132 ALA A CA 1
ATOM 954 C C . ALA A 1 132 ? 27.121 -25.807 -4.893 1.00 79.00 132 ALA A C 1
ATOM 956 O O . ALA A 1 132 ? 27.069 -25.026 -5.852 1.00 79.00 132 ALA A O 1
ATOM 957 N N . PRO A 1 133 ? 26.071 -26.559 -4.531 1.00 63.47 133 PRO A N 1
ATOM 958 C CA . PRO A 1 133 ? 24.768 -26.349 -5.135 1.00 63.47 133 PRO A CA 1
ATOM 959 C C . PRO A 1 133 ? 24.275 -24.946 -4.768 1.00 63.47 133 PRO A C 1
ATOM 961 O O . PRO A 1 133 ? 24.379 -24.515 -3.618 1.00 63.47 133 PRO A O 1
ATOM 964 N N . VAL A 1 134 ? 23.786 -24.213 -5.766 1.00 72.50 134 VAL A N 1
ATOM 965 C CA . VAL A 1 134 ? 23.154 -22.905 -5.573 1.00 72.50 134 VAL A CA 1
ATOM 966 C C . VAL A 1 134 ? 21.696 -23.083 -5.910 1.00 72.50 134 VAL A C 1
ATOM 968 O O . VAL A 1 134 ? 21.355 -23.358 -7.059 1.00 72.50 134 VAL A O 1
ATOM 971 N N . GLU A 1 135 ? 20.852 -22.962 -4.902 1.00 53.25 135 GLU A N 1
ATOM 972 C CA . GLU A 1 135 ? 19.424 -23.180 -5.039 1.00 53.25 135 GLU A CA 1
ATOM 973 C C . GLU A 1 135 ? 18.731 -21.841 -4.849 1.00 53.25 135 GLU A C 1
ATOM 975 O O . GLU A 1 135 ? 18.737 -21.258 -3.765 1.00 53.25 135 GLU A O 1
ATOM 980 N N . GLN A 1 136 ? 18.180 -21.316 -5.937 1.00 48.19 136 GLN A N 1
ATOM 981 C CA . GLN A 1 136 ? 17.391 -20.100 -5.894 1.00 48.19 136 GLN A CA 1
ATOM 982 C C . GLN A 1 136 ? 15.925 -20.477 -5.741 1.00 48.19 136 GLN A C 1
ATOM 984 O O . GLN A 1 136 ? 15.310 -21.033 -6.647 1.00 48.19 136 GLN A O 1
ATOM 989 N N . TYR A 1 137 ? 15.382 -20.149 -4.581 1.00 35.88 137 TYR A N 1
ATOM 990 C CA . TYR A 1 137 ? 13.971 -20.240 -4.285 1.00 35.88 137 TYR A CA 1
ATOM 991 C C . TYR A 1 137 ? 13.399 -18.831 -4.396 1.00 35.88 137 TYR A C 1
ATOM 993 O O . TYR A 1 137 ? 13.527 -18.004 -3.497 1.00 35.88 137 TYR A O 1
ATOM 1001 N N . ALA A 1 138 ? 12.757 -18.536 -5.517 1.00 35.34 138 ALA A N 1
ATOM 1002 C CA . ALA A 1 138 ? 11.675 -17.571 -5.450 1.00 35.34 138 ALA A CA 1
ATOM 1003 C C . ALA A 1 138 ? 10.536 -18.272 -4.706 1.00 35.34 138 ALA A C 1
ATOM 1005 O O . ALA A 1 138 ? 10.219 -19.422 -5.022 1.00 35.34 138 ALA A O 1
ATOM 1006 N N . SER A 1 139 ? 9.938 -17.629 -3.709 1.00 32.72 139 SER A N 1
ATOM 1007 C CA . SER A 1 139 ? 8.626 -18.074 -3.249 1.00 32.72 139 SER A CA 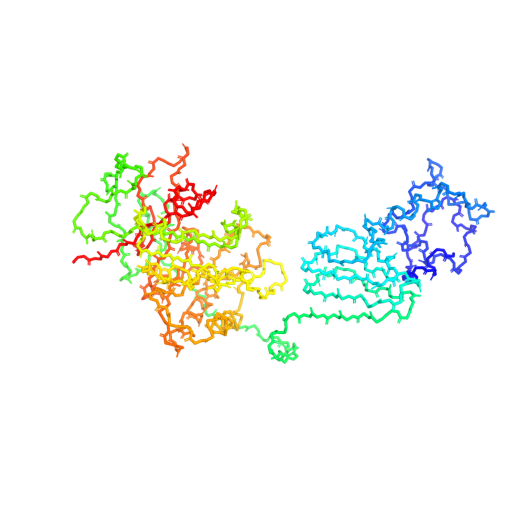1
ATOM 1008 C C . SER A 1 139 ? 7.672 -18.013 -4.451 1.00 32.72 139 SER A C 1
ATOM 1010 O O . SER A 1 139 ? 7.367 -16.935 -4.939 1.00 32.72 139 SER A O 1
ATOM 1012 N N . THR A 1 140 ? 7.313 -19.169 -5.020 1.00 27.59 140 THR A N 1
ATOM 1013 C CA . THR A 1 140 ? 6.676 -19.295 -6.341 1.00 27.59 140 THR A CA 1
ATOM 1014 C C . THR A 1 140 ? 5.313 -18.587 -6.395 1.00 27.59 140 THR A C 1
ATOM 1016 O O . THR A 1 140 ? 4.385 -19.032 -5.716 1.00 27.59 140 THR A O 1
ATOM 1019 N N . PRO A 1 141 ? 5.119 -17.569 -7.253 1.00 36.00 141 PRO A N 1
ATOM 1020 C CA . PRO A 1 141 ? 3.839 -17.301 -7.901 1.00 36.00 141 PRO A CA 1
ATOM 1021 C C . PRO A 1 141 ? 3.704 -18.280 -9.085 1.00 36.00 141 PRO A C 1
ATOM 1023 O O . PRO A 1 141 ? 4.697 -18.602 -9.735 1.00 36.00 141 PRO A O 1
ATOM 1026 N N . GLY A 1 142 ? 2.507 -18.808 -9.352 1.00 28.50 142 GLY A N 1
ATOM 1027 C CA . GLY A 1 142 ? 2.270 -19.724 -10.480 1.00 28.50 142 GLY A CA 1
ATOM 1028 C C . GLY A 1 142 ? 2.696 -19.141 -11.839 1.00 28.50 142 GLY A C 1
ATOM 1029 O O . GLY A 1 142 ? 2.754 -17.926 -11.991 1.00 28.50 142 GLY A O 1
ATOM 1030 N N . GLU A 1 143 ? 3.010 -20.027 -12.793 1.00 27.47 143 GLU A N 1
ATOM 1031 C CA . GLU A 1 143 ? 3.418 -19.762 -14.189 1.00 27.47 143 GLU A CA 1
ATOM 1032 C C . GLU A 1 143 ? 3.061 -18.369 -14.748 1.00 27.47 143 GLU A C 1
ATOM 1034 O O . GLU A 1 143 ? 1.893 -18.048 -14.964 1.00 27.47 143 GLU A O 1
ATOM 1039 N N . VAL A 1 144 ? 4.092 -17.588 -15.089 1.00 33.50 144 VAL A N 1
ATOM 1040 C CA . VAL A 1 144 ? 3.988 -16.408 -15.959 1.00 33.50 144 VAL A CA 1
ATOM 1041 C C . VAL A 1 144 ? 4.498 -16.810 -17.348 1.00 33.50 144 VAL A C 1
ATOM 1043 O O . VAL A 1 144 ? 5.661 -17.207 -17.466 1.00 33.50 144 VAL A O 1
ATOM 1046 N N . PRO A 1 145 ? 3.673 -16.733 -18.406 1.00 29.28 145 PRO A N 1
ATOM 1047 C CA . PRO A 1 145 ? 4.142 -16.892 -19.774 1.00 29.28 145 PRO A CA 1
ATOM 1048 C C . PRO A 1 145 ? 5.119 -15.774 -20.149 1.00 29.28 145 PRO A C 1
ATOM 1050 O O . PRO A 1 145 ? 4.973 -14.628 -19.731 1.00 29.28 145 PRO A O 1
ATOM 1053 N N . GLU A 1 146 ? 6.093 -16.150 -20.971 1.00 30.08 146 GLU A N 1
ATOM 1054 C CA . GLU A 1 146 ? 7.083 -15.315 -21.651 1.00 30.08 146 GLU A CA 1
ATOM 1055 C C . GLU A 1 146 ? 6.607 -13.891 -21.990 1.00 30.08 146 GLU A C 1
ATOM 1057 O O . GLU A 1 146 ? 5.502 -13.678 -22.488 1.00 30.08 146 GLU A O 1
ATOM 1062 N N . THR A 1 147 ? 7.507 -12.923 -21.797 1.00 34.28 147 THR A N 1
ATOM 1063 C CA . THR A 1 147 ? 7.411 -11.530 -22.256 1.00 34.28 147 THR A CA 1
ATOM 1064 C C . THR A 1 147 ? 7.036 -11.442 -23.739 1.00 34.28 147 THR A C 1
ATOM 1066 O O . THR A 1 147 ? 7.895 -11.364 -24.617 1.00 34.28 147 THR A O 1
ATOM 1069 N N . THR A 1 148 ? 5.739 -11.393 -24.033 1.00 27.91 148 THR A N 1
ATOM 1070 C CA . THR A 1 148 ? 5.236 -10.876 -25.303 1.00 27.91 148 THR A CA 1
ATOM 1071 C C . THR A 1 148 ? 5.384 -9.366 -25.307 1.00 27.91 148 THR A C 1
ATOM 1073 O O . THR A 1 148 ? 4.919 -8.666 -24.410 1.00 27.91 148 THR A O 1
ATOM 1076 N N . THR A 1 149 ? 6.043 -8.871 -26.344 1.00 31.39 149 THR A N 1
ATOM 1077 C CA . THR A 1 149 ? 6.189 -7.463 -26.700 1.00 31.39 149 THR A CA 1
ATOM 1078 C C . THR A 1 149 ? 4.821 -6.773 -26.613 1.00 31.39 149 THR A C 1
ATOM 1080 O O . THR A 1 149 ? 3.939 -7.027 -27.434 1.00 31.39 149 THR A O 1
ATOM 1083 N N . THR A 1 150 ? 4.599 -5.940 -25.592 1.00 31.22 150 THR A N 1
ATOM 1084 C CA . THR A 1 150 ? 3.306 -5.278 -25.389 1.00 31.22 150 THR A CA 1
ATOM 1085 C C . THR A 1 150 ? 3.080 -4.255 -26.491 1.00 31.22 150 THR A C 1
ATOM 1087 O O . THR A 1 150 ? 3.804 -3.264 -26.607 1.00 31.22 150 THR A O 1
ATOM 1090 N N . THR A 1 151 ? 2.033 -4.472 -27.280 1.00 36.09 151 THR A N 1
ATOM 1091 C CA . THR A 1 151 ? 1.367 -3.369 -27.980 1.00 36.09 151 THR A CA 1
ATOM 1092 C C . THR A 1 151 ? 0.893 -2.385 -26.898 1.00 36.09 151 THR A C 1
ATOM 1094 O O . THR A 1 151 ? 0.369 -2.859 -25.889 1.00 36.09 151 THR A O 1
ATOM 1097 N N . PRO A 1 152 ? 1.094 -1.059 -27.026 1.00 45.97 152 PRO A N 1
ATOM 1098 C CA . PRO A 1 152 ? 0.656 -0.115 -26.003 1.00 45.97 152 PRO A CA 1
ATOM 1099 C C . PRO A 1 152 ? -0.844 -0.277 -25.752 1.00 45.97 152 PRO A C 1
ATOM 1101 O O . PRO A 1 152 ? -1.642 -0.172 -26.684 1.00 45.97 152 PRO A O 1
ATOM 1104 N N . GLU A 1 153 ? -1.227 -0.546 -24.507 1.00 54.62 153 GLU A N 1
ATOM 1105 C CA . GLU A 1 153 ? -2.629 -0.561 -24.106 1.00 54.62 153 GLU A CA 1
ATOM 1106 C C . GLU A 1 153 ? -3.189 0.859 -24.287 1.00 54.62 153 GLU A C 1
ATOM 1108 O O . G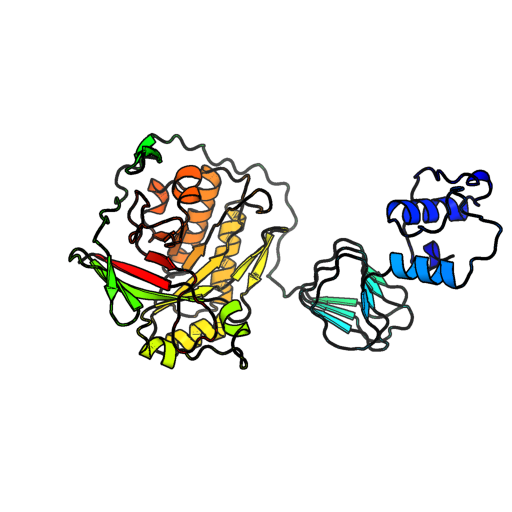LU A 1 153 ? -2.786 1.807 -23.609 1.00 54.62 153 GLU A O 1
ATOM 1113 N N . THR A 1 154 ? -4.062 1.039 -25.279 1.00 56.25 154 THR A N 1
ATOM 1114 C CA . THR A 1 154 ? -4.596 2.357 -25.644 1.00 56.25 154 THR A CA 1
ATOM 1115 C C . THR A 1 154 ? -5.834 2.668 -24.811 1.00 56.25 154 THR A C 1
ATOM 1117 O O . THR A 1 154 ? -6.964 2.426 -25.225 1.00 56.25 154 THR A O 1
ATOM 1120 N N . VAL A 1 155 ? -5.628 3.228 -23.617 1.00 60.88 155 VAL A N 1
ATOM 1121 C CA . VAL A 1 155 ? -6.725 3.787 -22.812 1.00 60.88 155 VAL A CA 1
ATOM 1122 C C . VAL A 1 155 ? -7.007 5.221 -23.289 1.00 60.88 155 VAL A C 1
ATOM 1124 O O . VAL A 1 155 ? -6.078 6.037 -23.305 1.00 60.88 155 VAL A O 1
ATOM 1127 N N . PRO A 1 156 ? -8.247 5.564 -23.696 1.00 55.03 156 PRO A N 1
ATOM 1128 C CA . PRO A 1 156 ? -8.583 6.909 -24.157 1.00 55.03 156 PRO A CA 1
ATOM 1129 C C . PRO A 1 156 ? -8.251 7.985 -23.117 1.00 55.03 156 PRO A C 1
ATOM 1131 O O . PRO A 1 156 ? -8.495 7.805 -21.925 1.00 55.03 156 PRO A O 1
ATOM 1134 N N . ALA A 1 157 ? -7.716 9.121 -23.568 1.00 63.84 157 ALA A N 1
ATOM 1135 C CA . ALA A 1 157 ? -7.420 10.247 -22.688 1.00 63.84 157 ALA A CA 1
ATOM 1136 C C . ALA A 1 157 ? -8.704 10.828 -22.071 1.00 63.84 157 ALA A C 1
ATOM 1138 O O . ALA A 1 157 ? -9.737 10.935 -22.735 1.00 63.84 157 ALA A O 1
ATOM 1139 N N . LEU A 1 158 ? -8.615 11.236 -20.806 1.00 68.81 158 LEU A N 1
ATOM 1140 C CA . LEU A 1 158 ? -9.709 11.880 -20.087 1.00 68.81 158 LEU A CA 1
ATOM 1141 C C . LEU A 1 158 ? -9.672 13.397 -20.314 1.00 68.81 158 LEU A C 1
ATOM 1143 O O . LEU A 1 158 ? -8.611 14.013 -20.229 1.00 68.81 158 LEU A O 1
ATOM 1147 N N . ASN A 1 159 ? -10.837 13.998 -20.565 1.00 67.50 159 ASN A N 1
ATOM 1148 C CA . ASN A 1 159 ? -11.001 15.445 -20.719 1.00 67.50 159 ASN A CA 1
ATOM 1149 C C . ASN A 1 159 ? -11.817 15.993 -19.546 1.00 67.50 159 ASN A C 1
ATOM 1151 O O . ASN A 1 159 ? -13.046 15.935 -19.559 1.00 67.50 159 ASN A O 1
ATOM 1155 N N . TRP A 1 160 ? -11.136 16.511 -18.525 1.00 79.38 160 TRP A N 1
ATOM 1156 C CA . TRP A 1 160 ? -11.789 17.008 -17.316 1.00 79.38 160 TRP A CA 1
ATOM 1157 C C . TRP A 1 160 ? -12.168 18.483 -17.414 1.00 79.38 160 TRP A C 1
ATOM 1159 O O . TRP A 1 160 ? -11.404 19.325 -17.890 1.00 79.38 160 TRP A O 1
ATOM 1169 N N . THR A 1 161 ? -13.346 18.806 -16.888 1.00 78.50 161 THR A N 1
ATOM 1170 C CA . THR A 1 161 ? -13.711 20.177 -16.527 1.00 78.50 161 THR A CA 1
ATOM 1171 C C . THR A 1 161 ? -13.203 20.487 -15.126 1.00 78.50 161 THR A C 1
ATOM 1173 O O . THR A 1 161 ? -13.184 19.599 -14.280 1.00 78.50 161 THR A O 1
ATOM 1176 N N . TYR A 1 162 ? -12.824 21.734 -14.855 1.00 82.94 162 TYR A N 1
ATOM 1177 C CA . TYR A 1 162 ? -12.292 22.142 -13.553 1.00 82.94 162 TYR A CA 1
ATOM 1178 C C . TYR A 1 162 ? -13.158 23.224 -12.916 1.00 82.94 162 TYR A C 1
ATOM 1180 O O . TYR A 1 162 ? -13.637 24.128 -13.601 1.00 82.94 162 TYR A O 1
ATOM 1188 N N . ILE A 1 163 ? -13.288 23.156 -11.595 1.00 81.31 163 ILE A N 1
ATOM 1189 C CA . ILE A 1 163 ? -13.884 24.184 -10.738 1.00 81.31 163 ILE A CA 1
ATOM 1190 C C . ILE A 1 163 ? -12.832 24.732 -9.770 1.00 81.31 163 ILE A C 1
ATOM 1192 O O . ILE A 1 163 ? -11.757 24.152 -9.600 1.00 81.31 163 ILE A O 1
ATOM 1196 N N . THR A 1 164 ? -13.147 25.848 -9.119 1.00 80.00 164 THR A N 1
ATOM 1197 C CA . THR A 1 164 ? -12.357 26.365 -7.998 1.00 80.00 164 THR A CA 1
ATOM 1198 C C . THR A 1 164 ? -12.868 25.738 -6.704 1.00 80.00 164 THR A C 1
ATOM 1200 O O . THR A 1 164 ? -14.030 25.926 -6.345 1.00 80.00 164 THR A O 1
ATOM 1203 N N . GLY A 1 165 ? -12.013 24.975 -6.027 1.00 72.38 165 GLY A N 1
ATOM 1204 C CA . GLY A 1 165 ? -12.298 24.355 -4.740 1.00 72.38 165 GLY A CA 1
ATOM 1205 C C . GLY A 1 165 ? -12.314 25.356 -3.575 1.00 72.38 165 GLY A C 1
ATOM 1206 O O . GLY A 1 165 ? -11.947 26.522 -3.749 1.00 72.38 165 GLY A O 1
ATOM 1207 N N . PRO A 1 166 ? -12.711 24.910 -2.369 1.00 64.62 166 PRO A N 1
ATOM 1208 C CA . PRO A 1 166 ? -12.853 25.766 -1.186 1.00 64.62 166 PRO A CA 1
ATOM 1209 C C . PRO A 1 166 ? -11.557 26.464 -0.748 1.00 64.62 166 PRO A C 1
ATOM 1211 O O . PRO A 1 166 ? -11.601 27.525 -0.134 1.00 64.62 166 PRO A O 1
ATOM 1214 N N . ASP A 1 167 ? -10.403 25.888 -1.081 1.00 69.94 167 ASP A N 1
ATOM 1215 C CA . ASP A 1 167 ? -9.068 26.422 -0.801 1.00 69.94 167 ASP A CA 1
ATOM 1216 C C . ASP A 1 167 ? -8.493 27.260 -1.962 1.00 69.94 167 ASP A C 1
ATOM 1218 O O . ASP A 1 167 ? -7.314 27.615 -1.960 1.00 69.94 167 ASP A O 1
ATOM 1222 N N . GLY A 1 168 ? -9.312 27.564 -2.975 1.00 72.19 168 GLY A N 1
ATOM 1223 C CA . GLY A 1 168 ? -8.912 28.304 -4.170 1.00 72.19 168 GLY A CA 1
ATOM 1224 C C . GLY A 1 168 ? -8.170 27.468 -5.217 1.00 72.19 168 GLY A C 1
ATOM 1225 O O . GLY A 1 168 ? -7.806 28.005 -6.267 1.00 72.19 168 GLY A O 1
ATOM 1226 N N . LYS A 1 169 ? -7.940 26.167 -4.984 1.00 76.12 169 LYS A N 1
ATOM 1227 C CA . LYS A 1 169 ? -7.249 25.299 -5.948 1.00 76.12 169 LYS A CA 1
ATOM 1228 C C . LYS A 1 169 ? -8.185 24.837 -7.059 1.00 76.12 169 LYS A C 1
ATOM 1230 O O . LYS A 1 169 ? -9.394 24.733 -6.879 1.00 76.12 169 LYS A O 1
ATOM 1235 N N . LYS A 1 170 ? -7.619 24.521 -8.225 1.00 78.88 170 LYS A N 1
ATOM 1236 C CA . LYS A 1 170 ? -8.371 23.875 -9.308 1.00 78.88 170 LYS A CA 1
ATOM 1237 C C . LYS A 1 170 ? -8.633 22.416 -8.949 1.00 78.88 170 LYS A C 1
ATOM 1239 O O . LYS A 1 170 ? -7.688 21.671 -8.709 1.00 78.88 170 LYS A O 1
ATOM 1244 N N . VAL A 1 171 ? -9.900 22.021 -8.967 1.00 82.94 171 VAL A N 1
ATOM 1245 C CA . VAL A 1 171 ? -10.356 20.653 -8.695 1.00 82.94 171 VAL A CA 1
ATOM 1246 C C . VAL A 1 171 ? -11.108 20.141 -9.929 1.00 82.94 171 VAL A C 1
ATOM 1248 O O . VAL A 1 171 ? -11.941 20.884 -10.457 1.00 82.94 171 VAL A O 1
ATOM 1251 N N . PRO A 1 172 ? -10.831 18.921 -10.431 1.00 85.00 172 PRO A N 1
ATOM 1252 C CA . PRO A 1 172 ? -11.638 18.317 -11.489 1.00 85.00 172 PRO A CA 1
ATOM 1253 C C . PRO A 1 172 ? -13.082 18.182 -11.021 1.00 85.00 172 PRO A C 1
ATOM 1255 O O . PRO A 1 172 ? -13.310 17.737 -9.901 1.00 85.00 172 PRO A O 1
ATOM 1258 N N . TYR A 1 173 ? -14.045 18.562 -11.852 1.00 83.94 173 TYR A N 1
ATOM 1259 C CA . TYR A 1 173 ? -15.469 18.445 -11.564 1.00 83.94 173 TYR A CA 1
ATOM 1260 C C . TYR A 1 173 ? -16.039 17.166 -12.170 1.00 83.94 173 TYR A C 1
ATOM 1262 O O . TYR A 1 173 ? -16.005 16.980 -13.386 1.00 83.94 173 TYR A O 1
ATOM 1270 N N . PHE A 1 174 ? -16.606 16.327 -11.310 1.00 86.31 174 PHE A N 1
ATOM 1271 C CA . PHE A 1 174 ? -17.259 15.077 -11.654 1.00 86.31 174 PHE A CA 1
ATOM 1272 C C . PHE A 1 174 ? -18.728 15.165 -11.241 1.00 86.31 174 PHE A C 1
ATOM 1274 O O . PHE A 1 174 ? -19.064 15.191 -10.055 1.00 86.31 174 PHE A O 1
ATOM 1281 N N . ALA A 1 175 ? -19.614 15.258 -12.231 1.00 80.19 175 ALA A N 1
ATOM 1282 C CA . ALA A 1 175 ? -21.046 15.361 -11.988 1.00 80.19 175 ALA A CA 1
ATOM 1283 C C . ALA A 1 175 ? -21.571 14.100 -11.281 1.00 80.19 175 ALA A C 1
ATOM 1285 O O . ALA A 1 175 ? -21.241 12.984 -11.669 1.00 80.19 175 ALA A O 1
ATOM 1286 N N . GLY A 1 176 ? -22.403 14.286 -10.255 1.00 83.19 176 GLY A N 1
ATOM 1287 C CA . GLY A 1 176 ? -23.021 13.187 -9.505 1.00 83.19 176 GLY A CA 1
ATOM 1288 C C . GLY A 1 176 ? -22.145 12.564 -8.415 1.00 83.19 176 GLY A C 1
ATOM 1289 O O . GLY A 1 176 ? -22.669 11.815 -7.596 1.00 83.19 176 GLY A O 1
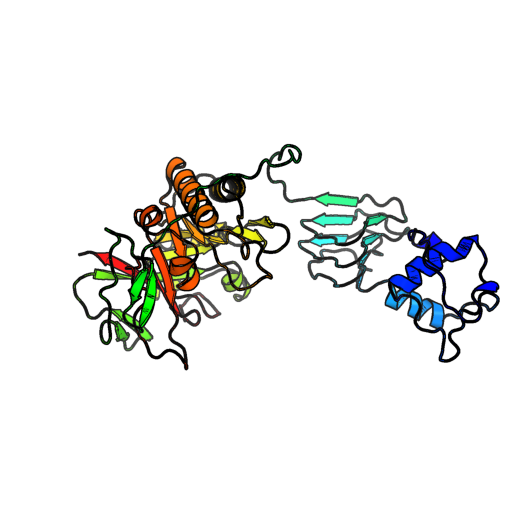ATOM 1290 N N . VAL A 1 177 ? -20.857 12.912 -8.336 1.00 88.62 177 VAL A N 1
ATOM 1291 C CA . VAL A 1 177 ? -19.984 12.424 -7.261 1.00 88.62 177 VAL A CA 1
ATOM 1292 C C . VAL A 1 177 ? -20.295 13.182 -5.964 1.00 88.62 177 VAL A C 1
ATOM 1294 O O . VAL A 1 177 ? -20.274 14.418 -5.969 1.00 88.62 177 VAL A O 1
ATOM 1297 N N . PRO A 1 178 ? -20.577 12.489 -4.841 1.00 90.25 178 PRO A N 1
ATOM 1298 C CA . PRO A 1 178 ? -20.863 13.144 -3.571 1.00 90.25 178 PRO A CA 1
ATOM 1299 C C . PRO A 1 178 ? -19.730 14.072 -3.125 1.00 90.25 178 PRO A C 1
ATOM 1301 O O . PRO A 1 178 ? -18.561 13.686 -3.090 1.00 90.25 178 PRO A O 1
ATOM 1304 N N . VAL A 1 179 ? -20.091 15.294 -2.741 1.00 90.00 179 VAL A N 1
ATOM 1305 C CA . VAL A 1 179 ? -19.147 16.308 -2.257 1.00 90.00 179 VAL A CA 1
ATOM 1306 C C . VAL A 1 179 ? -19.056 16.296 -0.740 1.00 90.00 179 VAL A C 1
ATOM 1308 O O . VAL A 1 179 ? -20.010 15.952 -0.039 1.00 90.00 179 VAL A O 1
ATOM 1311 N N . ASN A 1 180 ? -17.886 16.658 -0.238 1.00 89.19 180 ASN A N 1
ATOM 1312 C CA . ASN A 1 180 ? -17.611 16.751 1.178 1.00 89.19 180 ASN A CA 1
ATOM 1313 C C . ASN A 1 180 ? -18.380 17.921 1.806 1.00 89.19 180 ASN A C 1
ATOM 1315 O O . ASN A 1 180 ? -18.364 19.040 1.292 1.00 89.19 180 ASN A O 1
ATOM 1319 N N . THR A 1 181 ? -19.045 17.650 2.925 1.00 88.00 181 THR A N 1
ATOM 1320 C CA . THR A 1 181 ? -19.830 18.625 3.691 1.00 88.00 181 THR A CA 1
ATOM 1321 C C . THR A 1 181 ? -19.192 18.977 5.035 1.00 88.00 181 THR A C 1
ATOM 1323 O O . THR A 1 181 ? -19.729 19.811 5.764 1.00 88.00 181 THR A O 1
ATOM 1326 N N . PHE A 1 182 ? -18.055 18.365 5.381 1.00 88.75 182 PHE A N 1
ATOM 1327 C CA . PHE A 1 182 ? -17.341 18.657 6.616 1.00 88.75 182 PHE A CA 1
ATOM 1328 C C . PHE A 1 182 ? -16.658 20.024 6.556 1.00 88.75 182 PHE A C 1
ATOM 1330 O O . PHE A 1 182 ? -16.189 20.478 5.512 1.00 88.75 182 PHE A O 1
ATOM 1337 N N . GLY A 1 183 ? -16.577 20.674 7.712 1.00 86.88 183 GLY A N 1
ATOM 1338 C CA . GLY A 1 183 ? -15.950 21.975 7.857 1.00 86.88 183 GLY A CA 1
ATOM 1339 C C . GLY A 1 183 ? -15.429 22.208 9.268 1.00 86.88 183 GLY A C 1
ATOM 1340 O O . GLY A 1 183 ? -15.389 21.314 10.117 1.00 86.88 183 GLY A O 1
ATOM 1341 N N . SER A 1 184 ? -15.023 23.449 9.531 1.00 86.00 184 SER A N 1
ATOM 1342 C CA . SER A 1 184 ? -14.568 23.845 10.864 1.00 86.00 184 SER A CA 1
ATOM 1343 C C . SER A 1 184 ? -15.648 23.556 11.912 1.00 86.00 184 SER A C 1
ATOM 1345 O O . SER A 1 184 ? -16.801 23.946 11.745 1.00 86.00 184 SER A O 1
ATOM 1347 N N . GLY A 1 185 ? -15.270 22.866 12.989 1.00 87.12 185 GLY A N 1
ATOM 1348 C CA . GLY A 1 185 ? -16.184 22.462 14.060 1.00 87.12 185 GLY A CA 1
ATOM 1349 C C . GLY A 1 185 ? -16.894 21.123 13.843 1.00 87.12 185 GLY A C 1
ATOM 1350 O O . GLY A 1 185 ? -17.530 20.646 14.781 1.00 87.12 185 GLY A O 1
ATOM 1351 N N . SER A 1 186 ? -16.751 20.475 12.677 1.00 90.88 186 SER A N 1
ATOM 1352 C CA . SER A 1 186 ? -17.308 19.132 12.441 1.00 90.88 186 SER A CA 1
ATOM 1353 C C . SER A 1 186 ? -16.695 18.060 13.341 1.00 90.88 186 SER A C 1
ATOM 1355 O O . SER A 1 186 ? -17.348 17.058 13.608 1.00 90.88 186 SER A O 1
ATOM 1357 N N . PHE A 1 187 ? -15.467 18.256 13.827 1.00 92.31 187 PHE A N 1
ATOM 1358 C CA . PHE A 1 187 ? -14.816 17.309 14.727 1.00 92.31 187 PHE A CA 1
ATOM 1359 C C . PHE A 1 187 ? -14.150 18.007 15.907 1.00 92.31 187 PHE A C 1
ATOM 1361 O O . PHE A 1 187 ? -13.746 19.169 15.824 1.00 92.31 187 PHE A O 1
ATOM 1368 N N . TYR A 1 188 ? -14.003 17.268 17.002 1.00 88.88 188 TYR A N 1
ATOM 1369 C CA . TYR A 1 188 ? -13.271 17.683 18.194 1.00 88.88 188 TYR A CA 1
ATOM 1370 C C . TYR A 1 188 ? -12.586 16.482 18.856 1.00 88.88 188 TYR A C 1
ATOM 1372 O O . TYR A 1 188 ? -13.000 15.337 18.683 1.00 88.88 188 TYR A O 1
ATOM 1380 N N . TRP A 1 189 ? -11.527 16.737 19.624 1.00 88.81 189 TRP A N 1
ATOM 1381 C CA . TRP A 1 189 ? -10.884 15.710 20.446 1.00 88.81 189 TRP A CA 1
ATOM 1382 C C . TRP A 1 189 ? -11.626 15.576 21.771 1.00 88.81 189 TRP A C 1
ATOM 1384 O O . TRP A 1 189 ? -11.805 16.566 22.482 1.00 88.81 189 TRP A O 1
ATOM 1394 N N . ASN A 1 190 ? -12.055 14.365 22.112 1.00 87.62 190 ASN A N 1
ATOM 1395 C CA . ASN A 1 190 ? -12.653 14.095 23.414 1.00 87.62 190 ASN A CA 1
ATOM 1396 C C . ASN A 1 190 ? -11.577 13.887 24.500 1.00 87.62 190 ASN A C 1
ATOM 1398 O O . ASN A 1 190 ? -10.378 13.836 24.218 1.00 87.62 190 ASN A O 1
ATOM 1402 N N . ALA A 1 191 ? -12.005 13.748 25.758 1.00 85.94 191 ALA A N 1
ATOM 1403 C CA . ALA A 1 191 ? -11.100 13.588 26.902 1.00 85.94 191 ALA A CA 1
ATOM 1404 C C . ALA A 1 191 ? -10.224 12.319 26.840 1.00 85.94 191 ALA A C 1
ATOM 1406 O O . ALA A 1 191 ? -9.172 12.280 27.469 1.00 85.94 191 ALA A O 1
ATOM 1407 N N . ALA A 1 192 ? -10.633 11.306 26.071 1.00 81.81 192 ALA A N 1
ATOM 1408 C CA . ALA A 1 192 ? -9.869 10.082 25.837 1.00 81.81 192 ALA A CA 1
ATOM 1409 C C . ALA A 1 192 ? -8.878 10.209 24.662 1.00 81.81 192 ALA A C 1
ATOM 1411 O O . ALA A 1 192 ? -8.275 9.222 24.250 1.00 81.81 192 ALA A O 1
ATOM 1412 N N . GLY A 1 193 ? -8.723 11.405 24.082 1.00 83.12 193 GLY A N 1
ATOM 1413 C CA . GLY A 1 193 ? -7.840 11.619 22.938 1.00 83.12 193 GLY A CA 1
ATOM 1414 C C . GLY A 1 193 ? -8.346 10.960 21.654 1.00 83.12 193 GLY A C 1
ATOM 1415 O O . GLY A 1 193 ? -7.544 10.626 20.785 1.00 83.12 193 GLY A O 1
ATOM 1416 N N . ARG A 1 194 ? -9.664 10.763 21.513 1.00 86.75 194 ARG A N 1
ATOM 1417 C CA . ARG A 1 194 ? -10.292 10.271 20.278 1.00 86.75 194 ARG A CA 1
ATOM 1418 C C . ARG A 1 194 ? -10.980 11.401 19.533 1.00 86.75 194 ARG A C 1
ATOM 1420 O O . ARG A 1 194 ? -11.622 12.265 20.139 1.00 86.75 194 ARG A O 1
ATOM 1427 N N . LEU A 1 195 ? -10.855 11.376 18.213 1.00 91.00 195 LEU A N 1
ATOM 1428 C CA . LEU A 1 195 ? -11.543 12.318 17.352 1.00 91.00 195 LEU A CA 1
ATOM 1429 C C . LEU A 1 195 ? -13.026 11.945 17.274 1.00 91.00 195 LEU A C 1
ATOM 1431 O O . LEU A 1 195 ? -13.364 10.796 17.013 1.00 91.00 195 LEU A O 1
ATOM 1435 N N . THR A 1 196 ? -13.901 12.908 17.544 1.00 89.75 196 THR A N 1
ATOM 1436 C CA . THR A 1 196 ? -15.354 12.718 17.602 1.00 89.75 196 THR A CA 1
ATOM 1437 C C . THR A 1 196 ? -16.030 13.658 16.615 1.00 89.75 196 THR A C 1
ATOM 1439 O O . THR A 1 196 ? -15.684 14.839 16.564 1.00 89.75 196 THR A O 1
ATOM 1442 N N . TYR A 1 197 ? -16.980 13.138 15.838 1.00 93.81 197 TYR A N 1
ATOM 1443 C CA . TYR A 1 197 ? -17.829 13.929 14.949 1.00 93.81 197 TYR A CA 1
ATOM 1444 C C . TYR A 1 197 ? -18.942 14.619 15.748 1.00 93.81 197 TYR A C 1
ATOM 1446 O O . TYR A 1 197 ? -19.568 14.002 16.606 1.00 93.81 197 TYR A O 1
ATOM 1454 N N . SER A 1 198 ? -19.165 15.908 15.497 1.00 93.06 198 SER A N 1
ATOM 1455 C CA . SER A 1 198 ? -20.157 16.730 16.205 1.00 93.06 198 SER A CA 1
ATOM 1456 C C . SER A 1 198 ? -21.515 16.809 15.500 1.00 93.06 198 SER A C 1
ATOM 1458 O O . SER A 1 198 ? -22.478 17.288 16.098 1.00 93.06 198 SER A O 1
ATOM 1460 N N . GLY A 1 199 ? -21.594 16.388 14.234 1.00 91.00 199 GLY A N 1
ATOM 1461 C CA . GLY A 1 199 ? -22.819 16.452 13.442 1.00 91.00 199 GLY A CA 1
ATOM 1462 C C . GLY A 1 199 ? -23.708 15.217 13.584 1.00 91.00 199 GLY A C 1
ATOM 1463 O O . GLY A 1 199 ? -23.403 14.276 14.313 1.00 91.00 199 GLY A O 1
ATOM 1464 N N . THR A 1 200 ? -24.823 15.227 12.855 1.00 92.00 200 THR A N 1
ATOM 1465 C CA . THR A 1 200 ? -25.853 14.174 12.895 1.00 92.00 200 THR A CA 1
ATOM 1466 C C . THR A 1 200 ? -26.041 13.455 11.565 1.00 92.00 200 THR A C 1
ATOM 1468 O O . THR A 1 200 ? -26.850 12.537 11.487 1.00 92.00 200 THR A O 1
ATOM 1471 N N . ASP A 1 201 ? -25.318 13.856 10.519 1.00 92.31 201 ASP A N 1
ATOM 1472 C CA . ASP A 1 201 ? -25.488 13.303 9.167 1.00 92.31 201 ASP A CA 1
ATOM 1473 C C . ASP A 1 201 ? -24.864 11.906 9.026 1.00 92.31 201 ASP A C 1
ATOM 1475 O O . ASP A 1 201 ? -25.200 11.149 8.115 1.00 92.31 201 ASP A O 1
ATOM 1479 N N . PHE A 1 202 ? -23.952 11.564 9.940 1.00 95.56 202 PHE A N 1
ATOM 1480 C CA . PHE A 1 202 ? -23.225 10.306 9.943 1.00 95.56 202 PHE A CA 1
ATOM 1481 C C . PHE A 1 202 ? -23.127 9.724 11.345 1.00 95.56 202 PHE A C 1
ATOM 1483 O O . PHE A 1 202 ? -22.851 10.432 12.314 1.00 95.56 202 PHE A O 1
ATOM 1490 N N . THR A 1 203 ? -23.239 8.406 11.419 1.00 96.31 203 THR A N 1
ATOM 1491 C CA . THR A 1 203 ? -22.649 7.627 12.502 1.00 96.31 203 THR A CA 1
ATOM 1492 C C . THR A 1 203 ? -21.175 7.386 12.175 1.00 96.31 203 THR A C 1
ATOM 1494 O O . THR A 1 203 ? -20.843 6.989 11.054 1.00 96.31 203 THR A O 1
ATOM 1497 N N . THR A 1 204 ? -20.279 7.627 13.135 1.00 97.00 204 THR A N 1
ATOM 1498 C CA . THR A 1 204 ? -18.841 7.384 12.954 1.00 97.00 204 THR A CA 1
ATOM 1499 C C . THR A 1 204 ? -18.370 6.158 13.703 1.00 97.00 204 THR A C 1
ATOM 1501 O O . THR A 1 204 ? -18.704 6.008 14.876 1.00 97.00 204 THR A O 1
ATOM 1504 N N . ARG A 1 205 ? -17.528 5.350 13.057 1.00 97.88 205 ARG A N 1
ATOM 1505 C CA . ARG A 1 205 ? -16.805 4.251 13.710 1.00 97.88 205 ARG A CA 1
ATOM 1506 C C . ARG A 1 205 ? -15.316 4.535 13.756 1.00 97.88 205 ARG A C 1
ATOM 1508 O O . ARG A 1 205 ? -14.790 5.124 12.811 1.00 97.88 205 ARG A O 1
ATOM 1515 N N . PHE A 1 206 ? -14.641 4.098 14.813 1.00 98.12 206 PHE A N 1
ATOM 1516 C CA . PHE A 1 206 ? -13.188 4.213 14.941 1.00 98.12 206 PHE A CA 1
ATOM 1517 C C . PHE A 1 206 ? -12.488 2.936 14.470 1.00 98.12 206 PHE A C 1
ATOM 1519 O O . PHE A 1 206 ? -12.885 1.825 14.821 1.00 98.12 206 PHE A O 1
ATOM 1526 N N . GLY A 1 207 ? -11.420 3.088 13.695 1.00 98.38 207 GLY A N 1
ATOM 1527 C CA . GLY A 1 207 ? -10.629 1.959 13.227 1.00 98.38 207 GLY A CA 1
ATOM 1528 C C . GLY A 1 207 ? -9.159 2.286 13.060 1.00 98.38 207 GLY A C 1
ATOM 1529 O O . GLY A 1 207 ? -8.733 3.433 13.198 1.00 98.38 207 GLY A O 1
ATOM 1530 N N . ILE A 1 208 ? -8.382 1.257 12.751 1.00 98.75 208 ILE A N 1
ATOM 1531 C CA . ILE A 1 208 ? -6.941 1.359 12.509 1.00 98.75 208 ILE A CA 1
ATOM 1532 C C . ILE A 1 208 ? -6.568 0.666 11.207 1.00 98.75 208 ILE A C 1
ATOM 1534 O O . ILE A 1 208 ? -7.320 -0.159 10.697 1.00 98.75 208 ILE A O 1
ATOM 1538 N N . ASP A 1 209 ? -5.391 0.956 10.688 1.00 98.81 209 ASP A N 1
ATOM 1539 C CA . ASP A 1 209 ? -4.779 0.126 9.664 1.00 98.81 209 ASP A CA 1
ATOM 1540 C C . ASP A 1 209 ? -3.364 -0.265 10.078 1.00 98.81 209 ASP A C 1
ATOM 1542 O O . ASP A 1 209 ? -2.664 0.455 10.792 1.00 98.81 209 ASP A O 1
ATOM 1546 N N . VAL A 1 210 ? -3.005 -1.506 9.756 1.00 98.56 210 VAL A N 1
ATOM 1547 C CA . VAL A 1 210 ? -1.794 -2.152 10.259 1.00 98.56 210 VAL A CA 1
ATOM 1548 C C . VAL A 1 210 ? -1.089 -2.915 9.158 1.00 98.56 210 VAL A C 1
ATOM 1550 O O . VAL A 1 210 ? -1.680 -3.396 8.193 1.00 98.56 210 VAL A O 1
ATOM 1553 N N . SER A 1 211 ? 0.206 -3.092 9.352 1.00 95.81 211 SER A N 1
ATOM 1554 C CA . SER A 1 211 ? 1.063 -3.919 8.517 1.00 95.81 211 SER A CA 1
ATOM 1555 C C . SER A 1 211 ? 2.076 -4.648 9.396 1.00 95.81 211 SER A C 1
ATOM 1557 O O . SER A 1 211 ? 2.095 -4.492 10.620 1.00 95.81 211 SER A O 1
ATOM 1559 N N . ALA A 1 212 ? 3.002 -5.374 8.773 1.00 81.75 212 ALA A N 1
ATOM 1560 C CA . ALA A 1 212 ? 4.130 -5.975 9.468 1.00 81.75 212 ALA A CA 1
ATOM 1561 C C . ALA A 1 212 ? 4.924 -5.003 10.363 1.00 81.75 212 ALA A C 1
ATOM 1563 O O . ALA A 1 212 ? 5.621 -5.461 11.269 1.00 81.75 212 ALA A O 1
ATOM 1564 N N . TYR A 1 213 ? 4.882 -3.687 10.113 1.00 82.81 213 TYR A N 1
ATOM 1565 C CA . TYR A 1 213 ? 5.590 -2.701 10.934 1.00 82.81 213 TYR A CA 1
ATOM 1566 C C . TYR A 1 213 ? 5.111 -2.712 12.388 1.00 82.81 213 TYR A C 1
ATOM 1568 O O . TYR A 1 213 ? 5.945 -2.800 13.290 1.00 82.81 213 TYR A O 1
ATOM 1576 N N . GLN A 1 214 ? 3.794 -2.706 12.613 1.00 96.56 214 GLN A N 1
ATOM 1577 C CA . GLN A 1 214 ? 3.217 -2.732 13.956 1.00 96.56 214 GLN A CA 1
ATOM 1578 C C . GLN A 1 214 ? 3.582 -4.025 14.691 1.00 96.56 214 GLN A C 1
ATOM 1580 O O . GLN A 1 214 ? 4.025 -3.976 15.835 1.00 96.56 214 GLN A O 1
ATOM 1585 N N . ASN A 1 215 ? 3.499 -5.180 14.023 1.00 95.62 215 ASN A N 1
ATOM 1586 C CA . ASN A 1 215 ? 3.921 -6.454 14.610 1.00 95.62 215 ASN A CA 1
ATOM 1587 C C . ASN A 1 215 ? 5.403 -6.434 14.990 1.00 95.62 215 ASN A C 1
ATOM 1589 O O . ASN A 1 215 ? 5.756 -6.788 16.108 1.00 95.62 215 ASN A O 1
ATOM 1593 N N . ARG A 1 216 ? 6.291 -5.994 14.092 1.00 89.31 216 ARG A N 1
ATOM 1594 C CA . ARG A 1 216 ? 7.747 -5.981 14.337 1.00 89.31 216 ARG A CA 1
ATOM 1595 C C . ARG A 1 216 ? 8.162 -5.078 15.500 1.00 89.31 216 ARG A C 1
ATOM 1597 O O . ARG A 1 216 ? 9.232 -5.300 16.059 1.00 89.31 216 ARG A O 1
ATOM 1604 N N . ALA A 1 217 ? 7.340 -4.097 15.865 1.00 92.56 217 ALA A N 1
ATOM 1605 C CA . ALA A 1 217 ? 7.568 -3.252 17.031 1.00 92.56 217 ALA A CA 1
ATOM 1606 C C . ALA A 1 217 ? 7.219 -3.941 18.367 1.00 92.56 217 ALA A C 1
ATOM 1608 O O . ALA A 1 217 ? 7.593 -3.440 19.430 1.00 92.56 217 ALA A O 1
ATOM 1609 N N . ILE A 1 218 ? 6.504 -5.071 18.349 1.00 92.12 218 ILE A N 1
ATOM 1610 C CA . ILE A 1 218 ? 6.110 -5.828 19.543 1.00 92.12 218 ILE A CA 1
ATOM 1611 C C . ILE A 1 218 ? 7.094 -6.988 19.738 1.00 92.12 218 ILE A C 1
ATOM 1613 O O . ILE A 1 218 ? 7.417 -7.711 18.797 1.00 92.12 218 ILE A O 1
ATOM 1617 N N . SER A 1 219 ? 7.564 -7.204 20.969 1.00 92.44 219 SER A N 1
ATOM 1618 C CA . SER A 1 219 ? 8.597 -8.207 21.282 1.00 92.44 219 SER A CA 1
ATOM 1619 C C . SER A 1 219 ? 8.235 -9.633 20.842 1.00 92.44 219 SER A C 1
ATOM 1621 O O . SER A 1 219 ? 9.082 -10.342 20.302 1.00 92.44 219 SER A O 1
ATOM 1623 N N . ASN A 1 220 ? 6.976 -10.043 21.023 1.00 91.88 220 ASN A N 1
ATOM 1624 C CA . ASN A 1 220 ? 6.452 -11.340 20.576 1.00 91.88 220 ASN A CA 1
ATOM 1625 C C . ASN A 1 220 ? 5.865 -11.308 19.151 1.00 91.88 220 ASN A C 1
ATOM 1627 O O . ASN A 1 220 ? 5.368 -12.325 18.678 1.00 91.88 220 ASN A O 1
ATOM 1631 N N . LYS A 1 221 ? 5.930 -10.153 18.478 1.00 92.69 221 LYS A N 1
ATOM 1632 C CA . LYS A 1 221 ? 5.422 -9.894 17.126 1.00 92.69 221 LYS A CA 1
ATOM 1633 C C . LYS A 1 221 ? 3.914 -10.094 16.936 1.00 92.69 221 LYS A C 1
ATOM 1635 O O . LYS A 1 221 ? 3.446 -10.297 15.813 1.00 92.69 221 LYS A O 1
ATOM 1640 N N . THR A 1 222 ? 3.145 -9.990 18.015 1.00 97.31 222 THR A N 1
ATOM 1641 C CA . THR A 1 222 ? 1.701 -10.238 18.012 1.00 97.31 222 THR A CA 1
ATOM 1642 C C . THR A 1 222 ? 0.955 -9.060 18.613 1.00 97.31 222 THR A C 1
ATOM 1644 O O . THR A 1 222 ? 1.185 -8.705 19.764 1.00 97.31 222 THR A O 1
ATOM 1647 N N . ILE A 1 223 ? 0.048 -8.476 17.829 1.00 98.56 223 ILE A N 1
ATOM 1648 C CA . ILE A 1 223 ? -0.882 -7.444 18.293 1.00 98.56 223 ILE A CA 1
ATOM 1649 C C . ILE A 1 223 ? -1.889 -8.086 19.251 1.00 98.56 223 ILE A C 1
ATOM 1651 O O . ILE A 1 223 ? -2.480 -9.122 18.934 1.00 98.56 223 ILE A O 1
ATOM 1655 N N . ASP A 1 224 ? -2.103 -7.466 20.412 1.00 98.69 224 ASP A N 1
ATOM 1656 C CA . ASP A 1 224 ? -3.197 -7.849 21.305 1.00 98.69 224 ASP A CA 1
ATOM 1657 C C . ASP A 1 224 ? -4.506 -7.228 20.800 1.00 98.69 224 ASP A C 1
ATOM 1659 O O . ASP A 1 224 ? -4.891 -6.113 21.159 1.00 98.69 224 ASP A O 1
ATOM 1663 N N . TRP A 1 225 ? -5.184 -7.963 19.921 1.00 98.81 225 TRP A N 1
ATOM 1664 C CA . TRP A 1 225 ? -6.434 -7.527 19.302 1.00 98.81 225 TRP A CA 1
ATOM 1665 C C . TRP A 1 225 ? -7.595 -7.389 20.292 1.00 98.81 225 TRP A C 1
ATOM 1667 O O . TRP A 1 225 ? -8.483 -6.570 20.064 1.00 98.81 225 TRP A O 1
ATOM 1677 N N . ASN A 1 226 ? -7.582 -8.119 21.413 1.00 98.81 226 ASN A N 1
ATOM 1678 C CA . ASN A 1 226 ? -8.593 -7.948 22.457 1.00 98.81 226 ASN A CA 1
ATOM 1679 C C . ASN A 1 226 ? -8.387 -6.625 23.198 1.00 98.81 226 ASN A C 1
ATOM 1681 O O . ASN A 1 226 ? -9.354 -5.913 23.463 1.00 98.81 226 ASN A O 1
ATOM 1685 N N . ALA A 1 227 ? -7.136 -6.261 23.495 1.00 98.69 227 ALA A N 1
ATOM 1686 C CA . ALA A 1 227 ? -6.826 -4.941 24.034 1.00 98.69 227 ALA A CA 1
ATOM 1687 C C . ALA A 1 227 ? -7.224 -3.827 23.051 1.00 98.69 227 ALA A C 1
ATOM 1689 O O . ALA A 1 227 ? -7.872 -2.870 23.469 1.00 98.69 227 ALA A O 1
ATOM 1690 N N . ALA A 1 228 ? -6.938 -3.987 21.754 1.00 98.62 228 ALA A N 1
ATOM 1691 C CA . ALA A 1 228 ? -7.343 -3.024 20.726 1.00 98.62 228 ALA A CA 1
ATOM 1692 C C . ALA A 1 228 ? -8.874 -2.875 20.640 1.00 98.62 228 ALA A C 1
ATOM 1694 O O . ALA A 1 228 ? -9.391 -1.757 20.617 1.00 98.62 228 ALA A O 1
ATOM 1695 N N . LYS A 1 229 ? -9.618 -3.991 20.667 1.00 98.62 229 LYS A N 1
ATOM 1696 C CA . LYS A 1 229 ? -11.088 -3.990 20.707 1.00 98.62 229 LYS A CA 1
ATOM 1697 C C . LYS A 1 229 ? -11.617 -3.237 21.928 1.00 98.62 229 LYS A C 1
ATOM 1699 O O . LYS A 1 229 ? -12.506 -2.399 21.797 1.00 98.62 229 LYS A O 1
ATOM 1704 N N . ASN A 1 230 ? -11.058 -3.520 23.105 1.00 98.25 230 ASN A N 1
ATOM 1705 C CA . ASN A 1 230 ? -11.443 -2.874 24.362 1.00 98.25 230 ASN A CA 1
ATOM 1706 C C . ASN A 1 230 ? -11.100 -1.377 24.389 1.00 98.25 230 ASN A C 1
ATOM 1708 O O . ASN A 1 230 ? -11.759 -0.616 25.092 1.00 98.25 230 ASN A O 1
ATOM 1712 N N . ASP A 1 231 ? -10.114 -0.950 23.600 1.00 97.19 231 ASP A N 1
ATOM 1713 C CA . ASP A 1 231 ? -9.734 0.454 23.412 1.00 97.19 231 ASP A CA 1
ATOM 1714 C C . ASP A 1 231 ? -10.537 1.167 22.298 1.00 97.19 231 ASP A C 1
ATOM 1716 O O . ASP A 1 231 ? -10.209 2.279 21.863 1.00 97.19 231 ASP A O 1
ATOM 1720 N N . GLY A 1 232 ? -11.618 0.524 21.843 1.00 96.56 232 GLY A N 1
ATOM 1721 C CA . GLY A 1 232 ? -12.626 1.098 20.958 1.00 96.56 232 GLY A CA 1
ATOM 1722 C C . GLY A 1 232 ? -12.395 0.863 19.469 1.00 96.56 232 GLY A C 1
ATOM 1723 O O . GLY A 1 232 ? -13.082 1.488 18.669 1.00 96.56 232 GLY A O 1
ATOM 1724 N N . VAL A 1 233 ? -11.456 -0.003 19.067 1.00 98.50 233 VAL A N 1
ATOM 1725 C CA . VAL A 1 233 ? -11.275 -0.350 17.648 1.00 98.50 233 VAL A CA 1
ATOM 1726 C C . VAL A 1 233 ? -12.468 -1.169 17.155 1.00 98.50 233 VAL A C 1
ATOM 1728 O O . VAL A 1 233 ? -12.738 -2.274 17.627 1.00 98.50 233 VAL A O 1
ATOM 1731 N N . GLU A 1 234 ? -13.188 -0.634 16.175 1.00 98.75 234 GLU A N 1
ATOM 1732 C CA . GLU A 1 234 ? -14.372 -1.265 15.595 1.00 98.75 234 GLU A CA 1
ATOM 1733 C C . GLU A 1 234 ? -14.095 -1.922 14.248 1.00 98.75 234 GLU A C 1
ATOM 1735 O O . GLU A 1 234 ? -14.750 -2.917 13.929 1.00 98.75 234 GLU A O 1
ATOM 1740 N N . PHE A 1 235 ? -13.139 -1.390 13.483 1.00 98.88 235 PHE A N 1
ATOM 1741 C CA . PHE A 1 235 ? -12.661 -1.988 12.241 1.00 98.88 235 PHE A CA 1
ATOM 1742 C C . PHE A 1 235 ? -11.137 -1.881 12.089 1.00 98.88 235 PHE A C 1
ATOM 1744 O O . PHE A 1 235 ? -10.504 -0.997 12.672 1.00 98.88 235 PHE A O 1
ATOM 1751 N N . ALA A 1 236 ? -10.557 -2.770 11.286 1.00 98.88 236 ALA A N 1
ATOM 1752 C CA . ALA A 1 236 ? -9.148 -2.756 10.926 1.00 98.88 236 ALA A CA 1
ATOM 1753 C C . ALA A 1 236 ? -8.935 -3.022 9.427 1.00 98.88 236 ALA A C 1
ATOM 1755 O O . ALA A 1 236 ? -9.591 -3.896 8.855 1.00 98.88 236 ALA A O 1
ATOM 1756 N N . PHE A 1 237 ? -7.987 -2.314 8.806 1.00 98.94 237 PHE A N 1
ATOM 1757 C CA . PHE A 1 237 ? -7.442 -2.681 7.495 1.00 98.94 237 PHE A CA 1
ATOM 1758 C C . PHE A 1 237 ? -6.045 -3.280 7.649 1.00 98.94 237 PHE A C 1
ATOM 1760 O O . PHE A 1 237 ? -5.122 -2.632 8.135 1.00 98.94 237 PHE A O 1
ATOM 1767 N N . VAL A 1 238 ? -5.875 -4.534 7.239 1.00 98.88 238 VAL A N 1
ATOM 1768 C CA . VAL A 1 238 ? -4.581 -5.227 7.299 1.00 98.88 238 VAL A CA 1
ATOM 1769 C C . VAL A 1 238 ? -3.903 -5.165 5.935 1.00 98.88 238 VAL A C 1
ATOM 1771 O O . VAL A 1 238 ? -4.498 -5.571 4.937 1.00 98.88 238 VAL A O 1
ATOM 1774 N N . ARG A 1 239 ? -2.642 -4.724 5.862 1.00 98.69 239 ARG A N 1
ATOM 1775 C CA . ARG A 1 239 ? -1.877 -4.854 4.616 1.00 98.69 239 ARG A CA 1
ATOM 1776 C C . ARG A 1 239 ? -1.741 -6.328 4.282 1.00 98.69 239 ARG A C 1
ATOM 1778 O O . ARG A 1 239 ? -1.128 -7.061 5.052 1.00 98.69 239 ARG A O 1
ATOM 1785 N N . ILE A 1 240 ? -2.289 -6.760 3.153 1.00 97.88 240 ILE A N 1
ATOM 1786 C CA . ILE A 1 240 ? -2.184 -8.161 2.727 1.00 97.88 240 ILE A CA 1
ATOM 1787 C C . ILE A 1 240 ? -0.958 -8.398 1.849 1.00 97.88 240 ILE A C 1
ATOM 1789 O O . ILE A 1 240 ? -0.320 -9.448 1.924 1.00 97.88 240 ILE A O 1
ATOM 1793 N N . GLY A 1 241 ? -0.566 -7.388 1.079 1.00 87.94 241 GLY A N 1
ATOM 1794 C CA . GLY A 1 241 ? 0.604 -7.441 0.222 1.00 87.94 241 GLY A CA 1
ATOM 1795 C C . GLY A 1 241 ? 0.915 -6.102 -0.429 1.00 87.94 241 GLY A C 1
ATOM 1796 O O . GLY A 1 241 ? 0.281 -5.085 -0.139 1.00 87.94 241 GLY A O 1
ATOM 1797 N N . LEU A 1 242 ? 1.929 -6.121 -1.285 1.00 92.44 242 LEU A N 1
ATOM 1798 C CA . LEU A 1 242 ? 2.379 -4.976 -2.052 1.00 92.44 242 LEU A CA 1
ATOM 1799 C C . LEU A 1 242 ? 2.980 -5.383 -3.399 1.00 92.44 242 LEU A C 1
ATOM 1801 O O . LEU A 1 242 ? 3.548 -6.469 -3.532 1.00 92.44 242 LEU A O 1
ATOM 1805 N N . ARG A 1 243 ? 2.950 -4.461 -4.360 1.00 91.38 243 ARG A N 1
ATOM 1806 C CA . ARG A 1 243 ? 3.852 -4.456 -5.510 1.00 91.38 243 ARG A CA 1
ATOM 1807 C C . ARG A 1 243 ? 4.997 -3.478 -5.250 1.00 91.38 243 ARG A C 1
ATOM 1809 O O . ARG A 1 243 ? 4.782 -2.330 -4.876 1.00 91.38 243 ARG A O 1
ATOM 1816 N N . GLY A 1 244 ? 6.233 -3.931 -5.441 1.00 75.50 244 GLY A N 1
ATOM 1817 C CA . GLY A 1 244 ? 7.423 -3.116 -5.196 1.00 75.50 244 GLY A CA 1
ATOM 1818 C C . GLY A 1 244 ? 7.537 -1.906 -6.133 1.00 75.50 244 GLY A C 1
ATOM 1819 O O . GLY A 1 244 ? 7.278 -2.006 -7.332 1.00 75.50 244 GLY A O 1
ATOM 1820 N N . THR A 1 245 ? 8.013 -0.779 -5.602 1.00 65.88 245 THR A N 1
ATOM 1821 C CA . THR A 1 245 ? 8.194 0.500 -6.320 1.00 65.88 245 THR A CA 1
ATOM 1822 C C . THR A 1 245 ? 9.367 0.519 -7.301 1.00 65.88 245 THR A C 1
ATOM 1824 O O . THR A 1 245 ? 9.544 1.515 -7.992 1.00 65.88 245 THR A O 1
ATOM 1827 N N . SER A 1 246 ? 10.169 -0.549 -7.378 1.00 67.44 246 SER A N 1
ATOM 1828 C CA . SER A 1 246 ? 11.339 -0.654 -8.258 1.00 67.44 246 SER A CA 1
ATOM 1829 C C . SER A 1 246 ? 11.108 -1.646 -9.401 1.00 67.44 246 SER A C 1
ATOM 1831 O O . SER A 1 246 ? 10.801 -1.250 -10.522 1.00 67.44 246 SER A O 1
ATOM 1833 N N . THR A 1 247 ? 11.209 -2.946 -9.128 1.00 62.31 247 THR A N 1
ATOM 1834 C CA . THR A 1 247 ? 11.082 -4.014 -10.134 1.00 62.31 247 THR A CA 1
ATOM 1835 C C . THR A 1 247 ? 9.637 -4.424 -10.403 1.00 62.31 247 THR A C 1
ATOM 1837 O O . THR A 1 247 ? 9.381 -5.130 -11.371 1.00 62.31 247 THR A O 1
ATOM 1840 N N . GLY A 1 248 ? 8.685 -3.987 -9.572 1.00 64.75 248 GLY A N 1
ATOM 1841 C CA . GLY A 1 248 ? 7.279 -4.364 -9.711 1.00 64.75 248 GLY A CA 1
ATOM 1842 C C . GLY A 1 248 ? 6.954 -5.766 -9.197 1.00 64.75 248 GLY A C 1
ATOM 1843 O O . GLY A 1 248 ? 5.914 -6.301 -9.564 1.00 64.75 248 GLY A O 1
ATOM 1844 N N . GLY A 1 249 ? 7.812 -6.375 -8.372 1.00 67.19 249 GLY A N 1
ATOM 1845 C CA . GLY A 1 249 ? 7.551 -7.696 -7.791 1.00 67.19 249 GLY A CA 1
ATOM 1846 C C . GLY A 1 249 ? 6.418 -7.682 -6.759 1.00 67.19 249 GLY A C 1
ATOM 1847 O O . GLY A 1 249 ? 6.320 -6.748 -5.957 1.00 67.19 249 GLY A O 1
ATOM 1848 N N . LEU A 1 250 ? 5.588 -8.726 -6.763 1.00 69.75 250 LEU A N 1
ATOM 1849 C CA . LEU A 1 250 ? 4.516 -8.939 -5.789 1.00 69.75 250 LEU A CA 1
ATOM 1850 C C . LEU A 1 250 ? 5.060 -9.585 -4.515 1.00 69.75 250 LEU A C 1
ATOM 1852 O O . LEU A 1 250 ? 5.843 -10.527 -4.574 1.00 69.75 250 LEU A O 1
ATOM 1856 N N . ASN A 1 251 ? 4.645 -9.074 -3.359 1.00 76.69 251 ASN A N 1
ATOM 1857 C CA . ASN A 1 251 ? 5.092 -9.546 -2.054 1.00 76.69 251 ASN A CA 1
ATOM 1858 C C . ASN A 1 251 ? 3.912 -9.588 -1.085 1.00 76.69 251 ASN A C 1
ATOM 1860 O O . ASN A 1 251 ? 3.093 -8.671 -1.060 1.00 76.69 251 ASN A O 1
ATOM 1864 N N . ALA A 1 252 ? 3.822 -10.636 -0.268 1.00 81.38 252 ALA A N 1
ATOM 1865 C CA . ALA A 1 252 ? 2.863 -10.676 0.835 1.00 81.38 252 ALA A CA 1
ATOM 1866 C C . ALA A 1 252 ? 3.396 -9.884 2.040 1.00 81.38 252 ALA A C 1
ATOM 1868 O O . ALA A 1 252 ? 4.604 -9.839 2.287 1.00 81.38 252 ALA A O 1
ATOM 1869 N N . ASP A 1 253 ? 2.503 -9.294 2.833 1.00 86.31 253 ASP A N 1
ATOM 1870 C CA . ASP A 1 253 ? 2.893 -8.767 4.140 1.00 86.31 253 ASP A CA 1
ATOM 1871 C C . ASP A 1 253 ? 3.112 -9.930 5.120 1.00 86.31 253 ASP A C 1
ATOM 1873 O O . ASP A 1 253 ? 2.237 -10.762 5.321 1.00 86.31 253 ASP A O 1
ATOM 1877 N N . GLY A 1 254 ? 4.276 -10.004 5.766 1.00 83.88 254 GLY A N 1
ATOM 1878 C CA . GLY A 1 254 ? 4.643 -11.173 6.577 1.00 83.88 254 GLY A CA 1
ATOM 1879 C C . GLY A 1 254 ? 3.710 -11.505 7.754 1.00 83.88 254 GLY A C 1
ATOM 1880 O O . GLY A 1 254 ? 3.846 -12.586 8.320 1.00 83.88 254 GLY A O 1
ATOM 1881 N N . PHE A 1 255 ? 2.792 -10.609 8.135 1.00 90.06 255 PHE A N 1
ATOM 1882 C CA . PHE A 1 255 ? 1.858 -10.814 9.247 1.00 90.06 255 PHE A CA 1
ATOM 1883 C C . PHE A 1 255 ? 0.383 -10.761 8.831 1.00 90.06 255 PHE A C 1
ATOM 1885 O O . PHE A 1 255 ? -0.475 -10.812 9.715 1.00 90.06 255 PHE A O 1
ATOM 1892 N N . TYR A 1 256 ? 0.059 -10.697 7.529 1.00 96.75 256 TYR A N 1
ATOM 1893 C CA . TYR A 1 256 ? -1.327 -10.495 7.083 1.00 96.75 256 TYR A CA 1
ATOM 1894 C C . TYR A 1 256 ? -2.287 -11.534 7.674 1.00 96.75 256 TYR A C 1
ATOM 1896 O O . TYR A 1 256 ? -3.303 -11.166 8.251 1.00 96.75 256 TYR A O 1
ATOM 1904 N N . ALA A 1 257 ? -1.943 -12.825 7.592 1.00 96.06 257 ALA A N 1
ATOM 1905 C CA . ALA A 1 257 ? -2.840 -13.903 7.998 1.00 96.06 257 ALA A CA 1
ATOM 1906 C C . ALA A 1 257 ? -3.115 -13.851 9.504 1.00 96.06 257 ALA A C 1
ATOM 1908 O O . ALA A 1 257 ? -4.267 -13.837 9.922 1.00 96.06 257 ALA A O 1
ATOM 1909 N N . GLN A 1 258 ? -2.055 -13.723 10.310 1.00 97.31 258 GLN A N 1
ATOM 1910 C CA . GLN A 1 258 ? -2.167 -13.603 11.764 1.00 97.31 258 GLN A CA 1
ATOM 1911 C C . GLN A 1 258 ? -2.995 -12.378 12.174 1.00 97.31 258 GLN A C 1
ATOM 1913 O O . GLN A 1 258 ? -3.777 -12.450 13.120 1.00 97.31 258 GLN A O 1
ATOM 1918 N N . ASN A 1 259 ? -2.815 -11.250 11.486 1.00 98.50 259 ASN A N 1
ATOM 1919 C CA . ASN A 1 259 ? -3.533 -10.021 11.796 1.00 98.50 259 ASN A CA 1
ATOM 1920 C C . ASN A 1 259 ? -5.008 -10.098 11.390 1.00 98.50 259 ASN A C 1
ATOM 1922 O O . ASN A 1 259 ? -5.851 -9.672 12.174 1.00 98.50 259 ASN A O 1
ATOM 1926 N N . ILE A 1 260 ? -5.324 -10.680 10.227 1.00 98.69 260 ILE A N 1
ATOM 1927 C CA . ILE A 1 260 ? -6.711 -10.912 9.803 1.00 98.69 260 ILE A CA 1
ATOM 1928 C C . ILE A 1 260 ? -7.412 -11.826 10.807 1.00 98.69 260 ILE A C 1
ATOM 1930 O O . ILE A 1 260 ? -8.434 -11.453 11.380 1.00 98.69 260 ILE A O 1
ATOM 1934 N N . ASP A 1 261 ? -6.826 -12.996 11.065 1.00 98.00 261 ASP A N 1
ATOM 1935 C CA . ASP A 1 261 ? -7.428 -14.015 11.921 1.00 98.00 261 ASP A CA 1
ATOM 1936 C C . ASP A 1 261 ? -7.574 -13.492 13.369 1.00 98.00 261 ASP A C 1
ATOM 1938 O O . ASP A 1 261 ? -8.606 -13.694 14.010 1.00 98.00 261 ASP A O 1
ATOM 1942 N N . GLY A 1 262 ? -6.577 -12.753 13.872 1.00 98.56 262 GLY A N 1
ATOM 1943 C CA . GLY A 1 262 ? -6.584 -12.166 15.214 1.00 98.56 262 GLY A CA 1
ATOM 1944 C C . GLY A 1 262 ? -7.607 -11.041 15.405 1.00 98.56 262 GLY A C 1
ATOM 1945 O O . GLY A 1 262 ? -8.332 -11.046 16.402 1.00 98.56 262 GLY A O 1
ATOM 1946 N N . ALA A 1 263 ? -7.705 -10.103 14.458 1.00 98.81 263 ALA A N 1
ATOM 1947 C CA . ALA A 1 263 ? -8.679 -9.013 14.519 1.00 98.81 263 ALA A CA 1
ATOM 1948 C C . ALA A 1 263 ? -10.117 -9.548 14.439 1.00 98.81 263 ALA A C 1
ATOM 1950 O O . ALA A 1 263 ? -10.968 -9.189 15.259 1.00 98.81 263 ALA A O 1
ATOM 1951 N N . MET A 1 264 ? -10.372 -10.482 13.517 1.00 98.44 264 MET A N 1
ATOM 1952 C CA . MET A 1 264 ? -11.678 -11.127 13.382 1.00 98.44 264 MET A CA 1
ATOM 1953 C C . MET A 1 264 ? -12.059 -11.926 14.633 1.00 98.44 264 MET A C 1
ATOM 1955 O O . MET A 1 264 ? -13.200 -11.836 15.085 1.00 98.44 264 MET A O 1
ATOM 1959 N N . ALA A 1 265 ? -11.117 -12.661 15.235 1.00 98.50 265 ALA A N 1
ATOM 1960 C CA . ALA A 1 265 ? -11.361 -13.405 16.472 1.00 98.50 265 ALA A CA 1
ATOM 1961 C C . ALA A 1 265 ? -11.720 -12.492 17.660 1.00 98.50 265 ALA A C 1
ATOM 1963 O O . ALA A 1 265 ? -12.492 -12.899 18.527 1.00 98.50 265 ALA A O 1
ATOM 1964 N N . ALA A 1 266 ? -11.213 -11.255 17.685 1.00 98.75 266 ALA A N 1
ATOM 1965 C CA . ALA A 1 266 ? -11.576 -10.235 18.673 1.00 98.75 266 ALA A CA 1
ATOM 1966 C C . ALA A 1 266 ? -12.907 -9.512 18.356 1.00 98.75 266 ALA A C 1
ATOM 1968 O O . ALA A 1 266 ? -13.317 -8.606 19.086 1.00 98.75 266 ALA A O 1
ATOM 1969 N N . GLY A 1 267 ? -13.594 -9.877 17.266 1.00 98.44 267 GLY A N 1
ATOM 1970 C CA . GLY A 1 267 ? -14.842 -9.240 16.840 1.00 98.44 267 GLY A CA 1
ATOM 1971 C C . GLY A 1 267 ? -14.647 -7.834 16.261 1.00 98.44 267 GLY A C 1
ATOM 1972 O O . GLY A 1 267 ? -15.507 -6.967 16.445 1.00 98.44 267 GLY A O 1
ATOM 1973 N N . ILE A 1 268 ? -13.504 -7.574 15.623 1.00 98.88 268 ILE A N 1
ATOM 1974 C CA . ILE A 1 268 ? -13.222 -6.339 14.878 1.00 98.88 268 ILE A CA 1
ATOM 1975 C C . ILE A 1 268 ? -13.556 -6.577 13.401 1.00 98.88 268 ILE A C 1
ATOM 1977 O O . ILE A 1 268 ? -13.131 -7.580 12.818 1.00 98.88 268 ILE A O 1
ATOM 1981 N N . ASP A 1 269 ? -14.296 -5.655 12.774 1.00 98.75 269 ASP A N 1
ATOM 1982 C CA . ASP A 1 269 ? -14.561 -5.756 11.337 1.00 98.75 269 ASP A CA 1
ATOM 1983 C C . ASP A 1 269 ? -13.253 -5.632 10.562 1.00 98.75 269 ASP A C 1
ATOM 1985 O O . ASP A 1 269 ? -12.534 -4.649 10.699 1.00 98.75 269 ASP A O 1
ATOM 1989 N N . THR A 1 270 ? -12.926 -6.625 9.746 1.00 98.88 270 THR A N 1
ATOM 1990 C CA . THR A 1 270 ? -11.587 -6.741 9.177 1.00 98.88 270 THR A CA 1
ATOM 1991 C C . THR A 1 270 ? -11.661 -6.714 7.663 1.00 98.88 270 THR A C 1
ATOM 1993 O O . THR A 1 270 ? -12.232 -7.610 7.037 1.00 98.88 270 THR A O 1
ATOM 1996 N N . GLY A 1 271 ? -11.096 -5.656 7.090 1.00 98.81 271 GLY A N 1
ATOM 1997 C CA . GLY A 1 271 ? -10.757 -5.560 5.678 1.00 98.81 271 GLY A CA 1
ATOM 1998 C C . GLY A 1 271 ? -9.249 -5.684 5.472 1.00 98.81 271 GLY A C 1
ATOM 1999 O O . GLY A 1 271 ? -8.472 -5.813 6.422 1.00 98.81 271 GLY A O 1
ATOM 2000 N N . VAL A 1 272 ? -8.822 -5.611 4.219 1.00 98.94 272 VAL A N 1
ATOM 2001 C CA . VAL A 1 272 ? -7.400 -5.637 3.855 1.00 98.94 272 VAL A CA 1
ATOM 2002 C C . VAL A 1 272 ? -7.081 -4.545 2.848 1.00 98.94 272 VAL A C 1
ATOM 2004 O O . VAL A 1 272 ? -7.983 -4.039 2.190 1.00 98.94 272 VAL A O 1
ATOM 2007 N N . TYR A 1 273 ? -5.809 -4.194 2.692 1.00 98.88 273 TYR A N 1
ATOM 2008 C CA . TYR A 1 273 ? -5.360 -3.319 1.610 1.00 98.88 273 TYR A CA 1
ATOM 2009 C C . TYR A 1 273 ? -4.131 -3.880 0.903 1.00 98.88 273 TYR A C 1
ATOM 2011 O O . TYR A 1 273 ? -3.318 -4.592 1.504 1.00 98.88 273 TYR A O 1
ATOM 2019 N N . PHE A 1 274 ? -4.010 -3.559 -0.382 1.00 98.81 274 PHE A N 1
ATOM 2020 C CA . PHE A 1 274 ? -2.874 -3.931 -1.211 1.00 98.81 274 PHE A CA 1
ATOM 2021 C C . PHE A 1 274 ? -2.180 -2.679 -1.741 1.00 98.81 274 PHE A C 1
ATOM 2023 O O . PHE A 1 274 ? -2.781 -1.937 -2.518 1.00 98.81 274 PHE A O 1
ATOM 2030 N N . PHE A 1 275 ? -0.920 -2.473 -1.345 1.00 96.94 275 PHE A N 1
ATOM 2031 C CA . PHE A 1 275 ? -0.111 -1.354 -1.833 1.00 96.94 275 PHE A CA 1
ATOM 2032 C C . PHE A 1 275 ? 0.293 -1.614 -3.286 1.00 96.94 275 PHE A C 1
ATOM 2034 O O . PHE A 1 275 ? 1.155 -2.445 -3.580 1.00 96.94 275 PHE A O 1
ATOM 2041 N N . SER A 1 276 ? -0.366 -0.931 -4.206 1.00 97.56 276 SER A N 1
ATOM 2042 C CA . SER A 1 276 ? -0.215 -1.108 -5.637 1.00 97.56 276 SER A CA 1
ATOM 2043 C C . SER A 1 276 ? 0.898 -0.239 -6.201 1.00 97.56 276 SER A C 1
ATOM 2045 O O . SER A 1 276 ? 1.076 0.924 -5.837 1.00 97.56 276 SER A O 1
ATOM 2047 N N . GLN A 1 277 ? 1.612 -0.806 -7.167 1.00 94.62 277 GLN A N 1
ATOM 2048 C CA . GLN A 1 277 ? 2.502 -0.080 -8.069 1.00 94.62 277 GLN A CA 1
ATOM 2049 C C . GLN A 1 277 ? 2.203 -0.450 -9.525 1.00 94.62 277 GLN A C 1
ATOM 2051 O O . GLN A 1 277 ? 3.105 -0.393 -10.365 1.00 94.62 277 GLN A O 1
ATOM 2056 N N . ALA A 1 278 ? 0.963 -0.864 -9.815 1.00 90.81 278 ALA A N 1
ATOM 2057 C CA . ALA A 1 278 ? 0.530 -1.271 -11.143 1.00 90.81 278 ALA A CA 1
ATOM 2058 C C . ALA A 1 278 ? 0.559 -0.097 -12.128 1.00 90.81 278 ALA A C 1
ATOM 2060 O O . ALA A 1 278 ? 0.007 0.978 -11.865 1.00 90.81 278 ALA A O 1
ATOM 2061 N N . ILE A 1 279 ? 1.175 -0.333 -13.288 1.00 90.88 279 ILE A N 1
ATOM 2062 C CA . ILE A 1 279 ? 1.256 0.631 -14.400 1.00 90.88 279 ILE A CA 1
ATOM 2063 C C . ILE A 1 279 ? 0.478 0.185 -15.648 1.00 90.88 279 ILE A C 1
ATOM 2065 O O . ILE A 1 279 ? 0.444 0.911 -16.641 1.00 90.88 279 ILE A O 1
ATOM 2069 N N . THR A 1 280 ? -0.153 -0.991 -15.597 1.00 88.12 280 THR A N 1
ATOM 2070 C CA . THR A 1 280 ? -1.042 -1.533 -16.638 1.00 88.12 280 THR A CA 1
ATOM 2071 C C . THR A 1 280 ? -2.264 -2.198 -16.007 1.00 88.12 280 THR A C 1
ATOM 2073 O O . THR A 1 280 ? -2.213 -2.621 -14.848 1.00 88.12 280 THR A O 1
ATOM 2076 N N . VAL A 1 281 ? -3.346 -2.354 -16.776 1.00 85.38 281 VAL A N 1
ATOM 2077 C CA . VAL A 1 281 ? -4.548 -3.072 -16.316 1.00 85.38 281 VAL A CA 1
ATOM 2078 C C . VAL A 1 281 ? -4.217 -4.520 -15.958 1.00 85.38 281 VAL A C 1
ATOM 2080 O O . VAL A 1 281 ? -4.696 -5.028 -14.946 1.00 85.38 281 VAL A O 1
ATOM 2083 N N . ALA A 1 282 ? -3.358 -5.170 -16.747 1.00 83.25 282 ALA A N 1
ATOM 2084 C CA . ALA A 1 282 ? -2.912 -6.535 -16.488 1.00 83.25 282 ALA A CA 1
ATOM 2085 C C . ALA A 1 282 ? -2.211 -6.663 -15.125 1.00 83.25 282 ALA A C 1
ATOM 2087 O O . ALA A 1 282 ? -2.528 -7.577 -14.367 1.00 83.25 282 ALA A O 1
ATOM 2088 N N . GLU A 1 283 ? -1.327 -5.721 -14.772 1.00 92.75 283 GLU A N 1
ATOM 2089 C CA . GLU A 1 283 ? -0.685 -5.701 -13.451 1.00 92.75 283 GLU A CA 1
ATOM 2090 C C . GLU A 1 283 ? -1.697 -5.493 -12.316 1.00 92.75 283 GLU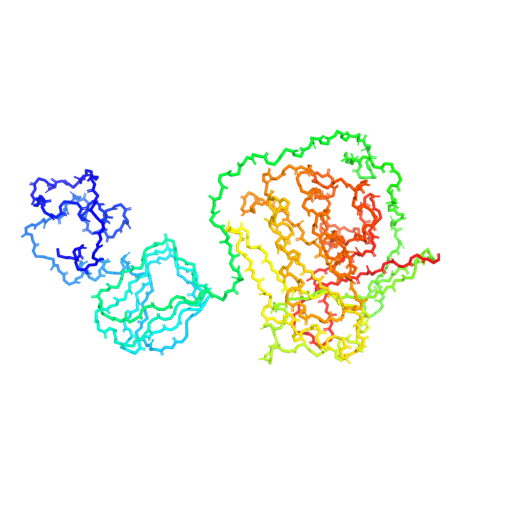 A C 1
ATOM 2092 O O . GLU A 1 283 ? -1.546 -6.099 -11.258 1.00 92.75 283 GLU A O 1
ATOM 2097 N N . ALA A 1 284 ? -2.732 -4.673 -12.511 1.00 93.44 284 ALA A N 1
ATOM 2098 C CA . ALA A 1 284 ? -3.764 -4.452 -11.495 1.00 93.44 284 ALA A CA 1
ATOM 2099 C C . ALA A 1 284 ? -4.654 -5.693 -11.285 1.00 93.44 284 ALA A C 1
ATOM 2101 O O . ALA A 1 284 ? -5.015 -6.028 -10.157 1.00 93.44 284 ALA A O 1
ATOM 2102 N N . VAL A 1 285 ? -4.972 -6.420 -12.362 1.00 85.19 285 VAL A N 1
ATOM 2103 C CA . VAL A 1 285 ? -5.663 -7.719 -12.284 1.00 85.19 285 VAL A CA 1
ATOM 2104 C C . VAL A 1 285 ? -4.771 -8.769 -11.611 1.00 85.19 285 VAL A C 1
ATOM 2106 O O . VAL A 1 285 ? -5.254 -9.557 -10.800 1.00 85.19 285 VAL A O 1
ATOM 2109 N N . GLU A 1 286 ? -3.466 -8.769 -11.899 1.00 90.50 286 GLU A N 1
ATOM 2110 C CA . GLU A 1 286 ? -2.484 -9.635 -11.234 1.00 90.50 286 GLU A CA 1
ATOM 2111 C C . GLU A 1 286 ? -2.432 -9.367 -9.720 1.00 90.50 286 GLU A C 1
ATOM 2113 O O . GLU A 1 286 ? -2.496 -10.303 -8.926 1.00 90.50 286 GLU A O 1
ATOM 2118 N N . GLU A 1 287 ? -2.401 -8.095 -9.309 1.00 97.00 287 GLU A N 1
ATOM 2119 C CA . GLU A 1 287 ? -2.449 -7.695 -7.897 1.00 97.00 287 GLU A CA 1
ATOM 2120 C C . GLU A 1 287 ? -3.736 -8.172 -7.213 1.00 97.00 287 GLU A C 1
ATOM 2122 O O . GLU A 1 287 ? -3.672 -8.758 -6.132 1.00 97.00 287 GLU A O 1
ATOM 2127 N N . ALA A 1 288 ? -4.900 -7.990 -7.846 1.00 95.44 288 ALA A N 1
ATOM 2128 C CA . ALA A 1 288 ? -6.177 -8.454 -7.301 1.00 95.44 288 ALA A CA 1
ATOM 2129 C C . ALA A 1 288 ? -6.220 -9.985 -7.151 1.00 95.44 288 ALA A C 1
ATOM 2131 O O . ALA A 1 288 ? -6.616 -10.496 -6.102 1.00 95.44 288 ALA A O 1
ATOM 2132 N N . ASN A 1 289 ? -5.758 -10.730 -8.159 1.00 87.19 289 ASN A N 1
ATOM 2133 C CA . ASN A 1 289 ? -5.673 -12.192 -8.094 1.00 87.19 289 ASN A CA 1
ATOM 2134 C C . ASN A 1 289 ? -4.697 -12.671 -7.014 1.00 87.19 289 ASN A C 1
ATOM 2136 O O . ASN A 1 289 ? -4.948 -13.683 -6.358 1.00 87.19 289 ASN A O 1
ATOM 2140 N N . TYR A 1 290 ? -3.609 -11.937 -6.791 1.00 92.56 290 TYR A N 1
ATOM 2141 C CA . TYR A 1 290 ? -2.674 -12.227 -5.713 1.00 92.56 290 TYR A CA 1
ATOM 2142 C C . TYR A 1 290 ? -3.297 -11.979 -4.333 1.00 92.56 290 TYR A C 1
ATOM 2144 O O . TYR A 1 290 ? -3.153 -12.804 -3.436 1.00 92.56 290 TYR A O 1
ATOM 2152 N N . VAL A 1 291 ? -4.085 -10.913 -4.163 1.00 95.94 291 VAL A N 1
ATOM 2153 C CA . VAL A 1 291 ? -4.889 -10.715 -2.944 1.00 95.94 291 VAL A CA 1
ATOM 2154 C C . VAL A 1 291 ? -5.847 -11.888 -2.718 1.00 95.94 291 VAL A C 1
ATOM 2156 O O . VAL A 1 291 ? -5.881 -12.449 -1.624 1.00 95.94 291 VAL A O 1
ATOM 2159 N N . ILE A 1 292 ? -6.595 -12.293 -3.749 1.00 93.38 292 ILE A N 1
ATOM 2160 C CA . ILE A 1 292 ? -7.552 -13.408 -3.676 1.00 93.38 292 ILE A CA 1
ATOM 2161 C C . ILE A 1 292 ? -6.845 -14.717 -3.284 1.00 93.38 292 ILE A C 1
ATOM 2163 O O . ILE A 1 292 ? -7.350 -15.462 -2.439 1.00 93.38 292 ILE A O 1
ATOM 2167 N N . SER A 1 293 ? -5.663 -14.990 -3.847 1.00 89.94 293 SER A N 1
ATOM 2168 C CA . SER A 1 293 ? -4.898 -16.199 -3.524 1.00 89.94 293 SER A CA 1
ATOM 2169 C C . SER A 1 293 ? -4.382 -16.197 -2.081 1.00 89.94 293 SER A C 1
ATOM 2171 O O . SER A 1 293 ? -4.482 -17.222 -1.405 1.00 89.94 293 SER A O 1
ATOM 2173 N N . LEU A 1 294 ? -3.916 -15.050 -1.571 1.00 85.56 294 LEU A N 1
ATOM 2174 C CA . LEU A 1 294 ? -3.485 -14.891 -0.177 1.00 85.56 294 LEU A CA 1
ATOM 2175 C C . LEU A 1 294 ? -4.649 -15.019 0.813 1.00 85.56 294 LEU A C 1
ATOM 2177 O O . LEU A 1 294 ? -4.488 -15.590 1.894 1.00 85.56 294 LEU A O 1
ATOM 2181 N N . LEU A 1 295 ? -5.839 -14.529 0.452 1.00 92.69 295 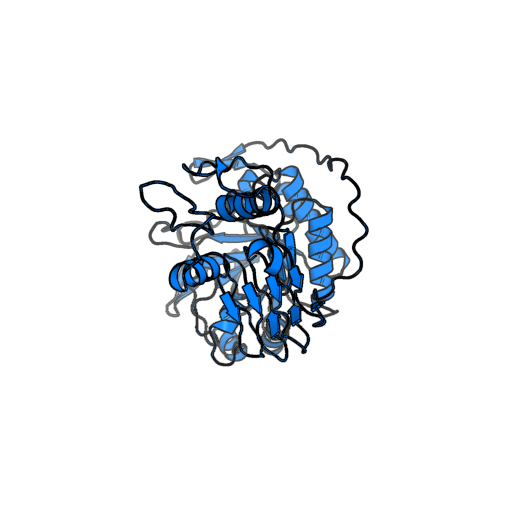LEU A N 1
ATOM 2182 C CA . LEU A 1 295 ? -7.035 -14.724 1.270 1.00 92.69 295 LEU A CA 1
ATOM 2183 C C . LEU A 1 295 ? -7.372 -16.212 1.406 1.00 92.69 295 LEU A C 1
ATOM 2185 O O . LEU A 1 295 ? -7.799 -16.632 2.483 1.00 92.69 295 LEU A O 1
ATOM 2189 N N . GLY A 1 296 ? -7.135 -17.018 0.367 1.00 90.44 296 GLY A N 1
ATOM 2190 C CA . GLY A 1 296 ? -7.224 -18.479 0.446 1.00 90.44 296 GLY A CA 1
ATOM 2191 C C . GLY A 1 296 ? -8.607 -18.977 0.876 1.00 90.44 296 GLY A C 1
ATOM 2192 O O . GLY A 1 296 ? -8.711 -19.949 1.619 1.00 90.44 296 GLY A O 1
ATOM 2193 N N . GLY A 1 297 ? -9.669 -18.272 0.470 1.00 87.31 297 GLY A N 1
ATOM 2194 C CA . GLY A 1 297 ? -11.053 -18.576 0.844 1.00 87.31 297 GLY A CA 1
ATOM 2195 C C . GLY A 1 297 ? -11.523 -17.977 2.176 1.00 87.31 297 GLY A C 1
ATOM 2196 O O . GLY A 1 297 ? -12.660 -18.223 2.578 1.00 87.31 297 GLY A O 1
ATOM 2197 N N . ARG A 1 298 ? -10.701 -17.170 2.867 1.00 91.75 298 ARG A N 1
ATOM 2198 C CA . ARG A 1 298 ? -11.154 -16.394 4.035 1.00 91.75 298 ARG A CA 1
ATOM 2199 C C . ARG A 1 298 ? -12.302 -15.468 3.649 1.00 91.75 298 ARG A C 1
ATOM 2201 O O . ARG A 1 298 ? -12.228 -14.769 2.642 1.00 91.75 298 ARG A O 1
ATOM 2208 N N . THR A 1 299 ? -13.339 -15.423 4.479 1.00 93.94 299 THR A N 1
ATOM 2209 C CA . THR A 1 299 ? -14.378 -14.389 4.389 1.00 93.94 299 THR A CA 1
ATOM 2210 C C . THR A 1 299 ? -13.905 -13.151 5.143 1.00 93.94 299 THR A C 1
ATOM 2212 O O . THR A 1 299 ? -13.415 -13.277 6.259 1.00 93.94 299 THR A O 1
ATOM 2215 N N . LEU A 1 300 ? -14.069 -11.968 4.554 1.00 97.38 300 LEU A N 1
ATOM 2216 C CA . LEU A 1 300 ? -13.795 -10.690 5.212 1.00 97.38 300 LEU A CA 1
ATOM 2217 C C . LEU A 1 300 ? -15.106 -10.026 5.638 1.00 97.38 300 LEU A C 1
ATOM 2219 O O . LEU A 1 300 ? -16.124 -10.151 4.955 1.00 97.38 300 LEU A O 1
ATOM 2223 N N . THR A 1 301 ? -15.079 -9.293 6.750 1.00 98.06 301 THR A N 1
ATOM 2224 C CA . THR A 1 301 ? -16.204 -8.442 7.177 1.00 98.06 301 THR A CA 1
ATOM 2225 C C . THR A 1 301 ? -16.048 -6.991 6.707 1.00 98.06 301 THR A C 1
ATOM 2227 O O . THR A 1 301 ? -17.037 -6.261 6.640 1.00 98.06 301 THR A O 1
ATOM 2230 N N . GLY A 1 302 ? -14.837 -6.587 6.308 1.00 98.12 302 GLY A N 1
ATOM 2231 C CA . GLY A 1 302 ? -14.526 -5.311 5.659 1.00 98.12 302 GLY A CA 1
ATOM 2232 C C . GLY A 1 302 ? -14.111 -5.451 4.182 1.00 98.12 302 GLY A C 1
ATOM 2233 O O . GLY A 1 302 ? -14.016 -6.566 3.665 1.00 98.12 302 GLY A O 1
ATOM 2234 N N . PRO A 1 303 ? -13.890 -4.325 3.477 1.00 98.62 303 PRO A N 1
ATOM 2235 C CA . PRO A 1 303 ? -13.483 -4.312 2.071 1.00 98.62 303 PRO A CA 1
ATOM 2236 C C . PRO A 1 303 ? -12.003 -4.661 1.839 1.00 98.62 303 PRO A C 1
ATOM 2238 O O . PRO A 1 303 ? -11.185 -4.650 2.759 1.00 98.62 303 PRO A O 1
ATOM 2241 N N . VAL A 1 304 ? -11.667 -4.912 0.574 1.00 98.88 304 VAL A N 1
ATOM 2242 C CA . VAL A 1 304 ? -10.307 -4.960 0.028 1.00 98.88 304 VAL A CA 1
ATOM 2243 C C . VAL A 1 304 ? -10.004 -3.615 -0.637 1.00 98.88 304 VAL A C 1
ATOM 2245 O O . VAL A 1 304 ? -10.640 -3.259 -1.629 1.00 98.88 304 VAL A O 1
ATOM 2248 N N . ALA A 1 305 ? -9.040 -2.870 -0.103 1.00 98.88 305 ALA A N 1
ATOM 2249 C CA . ALA A 1 305 ? -8.640 -1.570 -0.626 1.00 98.88 305 ALA A CA 1
ATOM 2250 C C . ALA A 1 305 ? -7.531 -1.681 -1.681 1.00 98.88 305 ALA A C 1
ATOM 2252 O O . ALA A 1 305 ? -6.503 -2.322 -1.445 1.00 98.88 305 ALA A O 1
ATOM 2253 N N . TYR A 1 306 ? -7.719 -0.994 -2.807 1.00 98.81 306 TYR A N 1
ATOM 2254 C CA . TYR A 1 306 ? -6.663 -0.689 -3.764 1.00 98.81 306 TYR A CA 1
ATOM 2255 C C . TYR A 1 306 ? -5.905 0.558 -3.307 1.00 98.81 306 TYR A C 1
ATOM 2257 O O . TYR A 1 306 ? -6.427 1.671 -3.399 1.00 98.81 306 TYR A O 1
ATOM 2265 N N . ASP A 1 307 ? -4.696 0.362 -2.790 1.00 98.19 307 ASP A N 1
ATOM 2266 C CA . ASP A 1 307 ? -3.849 1.420 -2.249 1.00 98.19 307 ASP A CA 1
ATOM 2267 C C . ASP A 1 307 ? -2.789 1.828 -3.273 1.00 98.19 307 ASP A C 1
ATOM 2269 O O . ASP A 1 307 ? -1.687 1.289 -3.319 1.00 98.19 307 ASP A O 1
ATOM 2273 N N . TRP A 1 308 ? -3.166 2.735 -4.175 1.00 94.44 308 TRP A N 1
ATOM 2274 C CA . TRP A 1 308 ? -2.283 3.231 -5.228 1.00 94.44 308 TRP A CA 1
ATOM 2275 C C . TRP A 1 308 ? -1.734 4.600 -4.844 1.00 94.44 308 TRP A C 1
ATOM 2277 O O . TRP A 1 308 ? -2.409 5.627 -4.968 1.00 94.44 308 TRP A O 1
ATOM 2287 N N . GLU A 1 309 ? -0.485 4.612 -4.392 1.00 86.06 309 GLU A N 1
ATOM 2288 C CA . GLU A 1 309 ? 0.195 5.828 -3.955 1.00 86.06 309 GLU A CA 1
ATOM 2289 C C . GLU A 1 309 ? 1.304 6.244 -4.913 1.00 86.06 309 GLU A C 1
ATOM 2291 O O . GLU A 1 309 ? 2.020 5.426 -5.497 1.00 86.06 309 GLU A O 1
ATOM 2296 N N . MET A 1 310 ? 1.482 7.558 -5.031 1.00 81.12 310 MET A N 1
ATOM 2297 C CA . MET A 1 310 ? 2.528 8.163 -5.839 1.00 81.12 310 MET A CA 1
ATOM 2298 C C . MET A 1 310 ? 3.125 9.354 -5.095 1.00 81.12 310 MET A C 1
ATOM 2300 O O . MET A 1 310 ? 2.422 10.328 -4.823 1.00 81.12 310 MET A O 1
ATOM 2304 N N . HIS A 1 311 ? 4.426 9.278 -4.811 1.00 72.06 311 HIS A N 1
ATOM 2305 C CA . HIS A 1 311 ? 5.173 10.359 -4.170 1.00 72.06 311 HIS A CA 1
ATOM 2306 C C . HIS A 1 311 ? 6.012 11.146 -5.188 1.00 72.06 311 HIS A C 1
ATOM 2308 O O . HIS A 1 311 ? 5.723 12.305 -5.480 1.00 72.06 311 HIS A O 1
ATOM 2314 N N . ASP A 1 312 ? 7.023 10.506 -5.778 1.00 78.38 312 ASP A N 1
ATOM 2315 C CA . ASP A 1 312 ? 7.960 11.120 -6.725 1.00 78.38 312 ASP A CA 1
ATOM 2316 C C . ASP A 1 312 ? 8.426 10.115 -7.796 1.00 78.38 312 ASP A C 1
ATOM 2318 O O . ASP A 1 312 ? 7.880 9.017 -7.918 1.00 78.38 312 ASP A O 1
ATOM 2322 N N . SER A 1 313 ? 9.427 10.493 -8.597 1.00 76.62 313 SER A N 1
ATOM 2323 C CA . SER A 1 313 ? 9.946 9.691 -9.711 1.00 76.62 313 SER A CA 1
ATOM 2324 C C . SER A 1 313 ? 10.624 8.378 -9.310 1.00 76.62 313 SER A C 1
ATOM 2326 O O . SER A 1 313 ? 10.964 7.595 -10.194 1.00 76.62 313 SER A O 1
ATOM 2328 N N . THR A 1 314 ? 10.825 8.115 -8.017 1.00 71.19 314 THR A N 1
ATOM 2329 C CA . THR A 1 314 ? 11.299 6.814 -7.521 1.00 71.19 314 THR A CA 1
ATOM 2330 C C . THR A 1 314 ? 10.208 5.743 -7.524 1.00 71.19 314 THR A C 1
ATOM 2332 O O . THR A 1 314 ? 10.522 4.559 -7.434 1.00 71.19 314 THR A O 1
ATOM 2335 N N . TYR A 1 315 ? 8.939 6.134 -7.655 1.00 78.75 315 TYR A N 1
ATOM 2336 C CA . TYR A 1 315 ? 7.811 5.215 -7.749 1.00 78.75 315 TYR A CA 1
ATOM 2337 C C . TYR A 1 315 ? 7.580 4.827 -9.213 1.00 78.75 315 TYR A C 1
ATOM 2339 O O . TYR A 1 315 ? 7.467 5.704 -10.075 1.00 78.75 315 TYR A O 1
ATOM 2347 N N . ARG A 1 316 ? 7.414 3.526 -9.499 1.00 85.75 316 ARG A N 1
ATOM 2348 C CA . ARG A 1 316 ? 7.061 3.012 -10.846 1.00 85.75 316 ARG A CA 1
ATOM 2349 C C . ARG A 1 316 ? 5.891 3.764 -11.465 1.00 85.75 316 ARG A C 1
ATOM 2351 O O . ARG A 1 316 ? 5.867 4.028 -12.663 1.00 85.75 316 ARG A O 1
ATOM 2358 N N . VAL A 1 317 ? 4.930 4.124 -10.625 1.00 87.12 317 VAL A N 1
ATOM 2359 C CA . VAL A 1 317 ? 3.674 4.724 -11.050 1.00 87.12 317 VAL A CA 1
ATOM 2360 C C . VAL A 1 317 ? 3.775 6.189 -11.488 1.00 87.12 317 VAL A C 1
ATOM 2362 O O . VAL A 1 317 ? 2.821 6.687 -12.088 1.00 87.12 317 VAL A O 1
ATOM 2365 N N . TYR A 1 318 ? 4.908 6.871 -11.267 1.00 84.06 318 TYR A N 1
ATOM 2366 C CA . TYR A 1 318 ? 5.075 8.317 -11.491 1.00 84.06 318 TYR A CA 1
ATOM 2367 C C . TYR A 1 318 ? 4.624 8.797 -12.885 1.00 84.06 318 TYR A C 1
ATOM 2369 O O . TYR A 1 318 ? 3.921 9.804 -13.023 1.00 84.06 318 TYR A O 1
ATOM 2377 N N . GLY A 1 319 ? 4.977 8.036 -13.926 1.00 84.75 319 GLY A N 1
ATOM 2378 C CA . GLY A 1 319 ? 4.657 8.340 -15.325 1.00 84.75 319 GLY A CA 1
ATOM 2379 C C . GLY A 1 319 ? 3.273 7.884 -15.800 1.00 84.75 319 GLY A C 1
ATOM 2380 O O . GLY A 1 319 ? 2.913 8.140 -16.947 1.00 84.75 319 GLY A O 1
ATOM 2381 N N . THR A 1 320 ? 2.488 7.217 -14.952 1.00 86.19 320 THR A N 1
ATOM 2382 C CA . THR A 1 320 ? 1.198 6.631 -15.347 1.00 86.19 320 THR A CA 1
ATOM 2383 C C . THR A 1 320 ? 0.187 7.730 -15.666 1.00 86.19 320 THR A C 1
ATOM 2385 O O . THR A 1 320 ? 0.011 8.677 -14.887 1.00 86.19 320 THR A O 1
ATOM 2388 N N . SER A 1 321 ? -0.477 7.623 -16.819 1.00 87.25 321 SER A N 1
ATOM 2389 C CA . SER A 1 321 ? -1.523 8.565 -17.226 1.00 87.25 321 SER A CA 1
ATOM 2390 C C . SER A 1 321 ? -2.755 8.438 -16.325 1.00 87.25 321 SER A C 1
ATOM 2392 O O . SER A 1 321 ? -3.010 7.377 -15.760 1.00 87.25 321 SER A O 1
ATOM 2394 N N . SER A 1 322 ? -3.553 9.501 -16.207 1.00 86.62 322 SER A N 1
ATOM 2395 C CA . SER A 1 322 ? -4.780 9.481 -15.393 1.00 86.62 322 SER A CA 1
ATOM 2396 C C . SER A 1 322 ? -5.782 8.431 -15.894 1.00 86.62 322 SER A C 1
ATOM 2398 O O . SER A 1 322 ? -6.400 7.707 -15.115 1.00 86.62 322 SER A O 1
ATOM 2400 N N . ALA A 1 323 ? -5.875 8.280 -17.217 1.00 84.06 323 ALA A N 1
ATOM 2401 C CA . ALA A 1 323 ? -6.691 7.253 -17.851 1.00 84.06 323 ALA A CA 1
ATOM 2402 C C . ALA A 1 323 ? -6.241 5.836 -17.451 1.00 84.06 323 ALA A C 1
ATOM 2404 O O . ALA A 1 323 ? -7.070 5.027 -17.040 1.00 84.06 323 ALA A O 1
ATOM 2405 N N . MET A 1 324 ? -4.932 5.555 -17.501 1.00 90.81 324 MET A N 1
ATOM 2406 C CA . MET A 1 324 ? -4.392 4.251 -17.108 1.00 90.81 324 MET A CA 1
ATOM 2407 C C . MET A 1 324 ? -4.535 4.004 -15.602 1.00 90.81 324 MET A C 1
ATOM 2409 O O . MET A 1 324 ? -5.005 2.946 -15.211 1.00 90.81 324 MET A O 1
ATOM 2413 N N . ALA A 1 325 ? -4.222 4.985 -14.750 1.00 94.81 325 ALA A N 1
ATOM 2414 C CA . ALA A 1 325 ? -4.373 4.851 -13.299 1.00 94.81 325 ALA A CA 1
ATOM 2415 C C . ALA A 1 325 ? -5.829 4.538 -12.900 1.00 94.81 325 ALA A C 1
ATOM 2417 O O . ALA A 1 325 ? -6.078 3.658 -12.077 1.00 94.81 325 ALA A O 1
ATOM 2418 N N . THR A 1 326 ? -6.794 5.209 -13.539 1.00 93.69 326 THR A N 1
ATOM 2419 C CA . THR A 1 326 ? -8.230 4.937 -13.366 1.00 93.69 326 THR A CA 1
ATOM 2420 C C . THR A 1 326 ? -8.600 3.532 -13.848 1.00 93.69 326 THR A C 1
ATOM 2422 O O . THR A 1 326 ? -9.338 2.823 -13.163 1.00 93.69 326 THR A O 1
ATOM 2425 N N . ALA A 1 327 ? -8.086 3.109 -15.008 1.00 90.50 327 ALA A N 1
ATOM 2426 C CA . ALA A 1 327 ? -8.335 1.776 -15.551 1.00 90.50 327 ALA A CA 1
ATOM 2427 C C . ALA A 1 327 ? -7.778 0.670 -14.638 1.00 90.50 327 ALA A C 1
ATOM 2429 O O . ALA A 1 327 ? -8.491 -0.295 -14.368 1.00 90.50 327 ALA A O 1
ATOM 2430 N N . CYS A 1 328 ? -6.567 0.842 -14.097 1.00 96.69 328 CYS A N 1
ATOM 2431 C CA . CYS A 1 328 ? -5.977 -0.060 -13.109 1.00 96.69 328 CYS A CA 1
ATOM 2432 C C . CYS A 1 328 ? -6.856 -0.176 -11.858 1.00 96.69 328 CYS A C 1
ATOM 2434 O O . CYS A 1 328 ? -7.237 -1.282 -11.479 1.00 96.69 328 CYS A O 1
ATOM 2436 N N . ALA A 1 329 ? -7.239 0.957 -11.254 1.00 98.31 329 ALA A N 1
ATOM 2437 C CA . ALA A 1 329 ? -8.077 0.968 -10.055 1.00 98.31 329 ALA A CA 1
ATOM 2438 C C . ALA A 1 329 ? -9.420 0.262 -10.290 1.00 98.31 329 ALA A C 1
ATOM 2440 O O . ALA A 1 329 ? -9.830 -0.588 -9.498 1.00 98.31 329 ALA A O 1
ATOM 2441 N N . LYS A 1 330 ? -10.079 0.557 -11.418 1.00 96.94 330 LYS A N 1
ATOM 2442 C CA . LYS A 1 330 ? -11.334 -0.096 -11.799 1.00 96.94 330 LYS A CA 1
ATOM 2443 C C . LYS A 1 330 ? -11.155 -1.602 -11.992 1.00 96.94 330 LYS A C 1
ATOM 2445 O O . LYS A 1 330 ? -11.965 -2.365 -11.477 1.00 96.94 330 LYS A O 1
ATOM 2450 N N . ALA A 1 331 ? -10.120 -2.030 -12.711 1.00 95.19 331 ALA A N 1
ATOM 2451 C CA . ALA A 1 331 ? -9.883 -3.441 -12.998 1.00 95.19 331 ALA A CA 1
ATOM 2452 C C . ALA A 1 331 ? -9.560 -4.249 -11.736 1.00 95.19 331 ALA A C 1
ATOM 2454 O O . ALA A 1 331 ? -10.092 -5.348 -11.565 1.00 95.19 331 ALA A O 1
ATOM 2455 N N . PHE A 1 332 ? -8.756 -3.689 -10.826 1.00 98.62 332 PHE A N 1
ATOM 2456 C CA . PHE A 1 332 ? -8.515 -4.286 -9.515 1.00 98.62 332 PHE A CA 1
ATOM 2457 C C . PHE A 1 332 ? -9.838 -4.471 -8.762 1.00 98.62 332 PHE A C 1
ATOM 2459 O O . PHE A 1 332 ? -10.172 -5.588 -8.368 1.00 98.62 332 PHE A O 1
ATOM 2466 N N . CYS A 1 333 ? -10.633 -3.403 -8.626 1.00 98.81 333 CYS A N 1
ATOM 2467 C CA . CYS A 1 333 ? -11.888 -3.444 -7.873 1.00 98.81 333 CYS A CA 1
ATOM 2468 C C . CYS A 1 333 ? -12.894 -4.439 -8.470 1.00 98.81 333 CYS A C 1
ATOM 2470 O O . CYS A 1 333 ? -13.436 -5.267 -7.743 1.00 98.81 333 CYS A O 1
ATOM 2472 N N . GLN A 1 334 ? -13.076 -4.438 -9.794 1.00 98.19 334 GLN A N 1
ATOM 2473 C CA . GLN A 1 334 ? -13.965 -5.386 -10.476 1.00 98.19 334 GLN A CA 1
ATOM 2474 C C . GLN A 1 334 ? -13.520 -6.842 -10.296 1.00 98.19 334 GLN A C 1
ATOM 2476 O O . GLN A 1 334 ? -14.361 -7.726 -10.152 1.00 98.19 334 GLN A O 1
ATOM 2481 N N . THR A 1 335 ? -12.209 -7.103 -10.284 1.00 96.25 335 THR A N 1
ATOM 2482 C CA . THR A 1 335 ? -11.665 -8.453 -10.068 1.00 96.25 335 THR A CA 1
ATOM 2483 C C . THR A 1 335 ? -11.937 -8.935 -8.641 1.00 96.25 335 THR A C 1
ATOM 2485 O O . THR A 1 335 ? -12.370 -10.069 -8.441 1.00 96.25 335 THR A O 1
ATOM 2488 N N . ILE A 1 336 ? -11.754 -8.060 -7.649 1.00 98.56 336 ILE A N 1
ATOM 2489 C CA . ILE A 1 336 ? -12.084 -8.328 -6.243 1.00 98.56 336 ILE A CA 1
ATOM 2490 C C . ILE A 1 336 ? -13.584 -8.611 -6.060 1.00 98.56 336 ILE A C 1
ATOM 2492 O O . ILE A 1 336 ? -13.949 -9.584 -5.395 1.00 98.56 336 ILE A O 1
ATOM 2496 N N . GLU A 1 337 ? -14.456 -7.807 -6.671 1.00 98.38 337 GLU A N 1
ATOM 2497 C CA . GLU A 1 337 ? -15.911 -7.992 -6.589 1.00 98.38 337 GLU A CA 1
ATOM 2498 C C . GLU A 1 337 ? -16.388 -9.264 -7.285 1.00 98.38 337 GLU A C 1
ATOM 2500 O O . GLU A 1 337 ? -17.235 -9.980 -6.748 1.00 98.38 337 GLU A O 1
ATOM 2505 N N . ALA A 1 338 ? -15.802 -9.603 -8.436 1.00 95.62 338 ALA A N 1
ATOM 2506 C CA . ALA A 1 338 ? -16.085 -10.857 -9.128 1.00 95.62 338 ALA A CA 1
ATOM 2507 C C . ALA A 1 338 ? -15.720 -12.092 -8.283 1.00 95.62 338 ALA A C 1
ATOM 2509 O O . ALA A 1 338 ? -16.348 -13.140 -8.427 1.00 95.62 338 ALA A O 1
ATOM 2510 N N . ALA A 1 339 ? -14.748 -11.965 -7.374 1.00 94.31 339 ALA A N 1
ATOM 2511 C CA . ALA A 1 339 ? -14.387 -12.997 -6.405 1.00 94.31 339 ALA A CA 1
ATOM 2512 C C . ALA A 1 339 ? -15.270 -13.004 -5.137 1.00 94.31 339 ALA A C 1
ATOM 2514 O O . ALA A 1 339 ? -15.064 -13.835 -4.254 1.00 94.31 339 ALA A O 1
ATOM 2515 N N . GLY A 1 340 ? -16.265 -12.114 -5.042 1.00 97.38 340 GLY A N 1
ATOM 2516 C CA . GLY A 1 340 ? -17.233 -12.064 -3.943 1.00 97.38 340 GLY A CA 1
ATOM 2517 C C . GLY A 1 340 ? -16.835 -11.172 -2.764 1.00 97.38 340 GLY A C 1
ATOM 2518 O O . GLY A 1 340 ? -17.511 -11.195 -1.734 1.00 97.38 340 GLY A O 1
ATOM 2519 N N . TYR A 1 341 ? -15.769 -10.378 -2.893 1.00 98.56 341 TYR A N 1
ATOM 2520 C CA . TYR A 1 341 ? -15.329 -9.431 -1.866 1.00 98.56 341 TYR A CA 1
ATOM 2521 C C . TYR A 1 341 ? -15.815 -8.010 -2.168 1.00 98.56 341 TYR A C 1
ATOM 2523 O O . TYR A 1 341 ? -16.015 -7.639 -3.317 1.00 98.56 341 TYR A O 1
ATOM 2531 N N . LYS A 1 342 ? -15.972 -7.173 -1.139 1.00 98.62 342 LYS A N 1
ATOM 2532 C CA . LYS A 1 342 ? -16.235 -5.739 -1.344 1.00 98.62 342 LYS A CA 1
ATOM 2533 C C . LYS A 1 342 ? -14.933 -5.036 -1.723 1.00 98.62 342 LYS A C 1
ATOM 2535 O O . LYS A 1 342 ? -13.947 -5.204 -1.009 1.00 98.62 342 LYS A O 1
ATOM 2540 N N . ALA A 1 343 ? -14.932 -4.231 -2.780 1.00 98.69 343 ALA A N 1
ATOM 2541 C CA . ALA A 1 343 ? -13.784 -3.405 -3.148 1.00 98.69 343 ALA A CA 1
ATOM 2542 C C . ALA A 1 343 ? -13.856 -2.001 -2.520 1.00 98.69 343 ALA A C 1
ATOM 2544 O O . ALA A 1 343 ? -14.926 -1.524 -2.142 1.00 98.69 343 ALA A O 1
ATOM 2545 N N . MET A 1 344 ? -12.704 -1.348 -2.390 1.00 98.81 344 MET A N 1
ATOM 2546 C CA . MET A 1 344 ? -12.536 0.027 -1.913 1.00 98.81 344 MET A CA 1
ATOM 2547 C C . MET A 1 344 ? -11.329 0.655 -2.620 1.00 98.81 344 MET A C 1
ATOM 2549 O O . MET A 1 344 ? -10.395 -0.053 -2.993 1.00 98.81 344 MET A O 1
ATOM 2553 N N . VAL A 1 345 ? -11.311 1.978 -2.775 1.00 98.56 345 VAL A N 1
ATOM 2554 C CA . VAL A 1 345 ? -10.161 2.711 -3.324 1.00 98.56 345 VAL A CA 1
ATOM 2555 C C . VAL A 1 345 ? -9.555 3.589 -2.238 1.00 98.56 345 VAL A C 1
ATOM 2557 O O . VAL A 1 345 ? -10.266 4.373 -1.609 1.00 98.56 345 VAL A O 1
ATOM 2560 N N . TYR A 1 346 ? -8.242 3.488 -2.040 1.00 98.19 346 TYR A N 1
ATOM 2561 C CA . TYR A 1 346 ? -7.476 4.481 -1.295 1.00 98.19 346 TYR A CA 1
ATOM 2562 C C . TYR A 1 346 ? -6.853 5.492 -2.262 1.00 98.19 346 TYR A C 1
ATOM 2564 O O . TYR A 1 346 ? -6.435 5.155 -3.370 1.00 98.19 346 TYR A O 1
ATOM 2572 N N . THR A 1 347 ? -6.831 6.762 -1.867 1.00 92.38 347 THR A N 1
ATOM 2573 C CA . THR A 1 347 ? -6.298 7.857 -2.686 1.00 92.38 347 THR A CA 1
ATOM 2574 C C . THR A 1 347 ? -5.733 8.954 -1.805 1.00 92.38 347 THR A C 1
ATOM 2576 O O . THR A 1 347 ? -6.235 9.171 -0.718 1.00 92.38 347 THR A O 1
ATOM 2579 N N . SER A 1 348 ? -4.802 9.759 -2.314 1.00 91.12 348 SER A N 1
ATOM 2580 C CA . SER A 1 348 ? -4.447 11.063 -1.732 1.00 91.12 348 SER A CA 1
ATOM 2581 C C . SER A 1 348 ? -5.156 12.215 -2.455 1.00 91.12 348 SER A C 1
ATOM 2583 O O . SER A 1 348 ? -5.754 12.011 -3.514 1.00 91.12 348 SER A O 1
ATOM 2585 N N . SER A 1 349 ? -5.045 13.452 -1.949 1.00 89.06 349 SER A N 1
ATOM 2586 C CA . SER A 1 349 ? -5.552 14.644 -2.660 1.00 89.06 349 SER A CA 1
ATOM 2587 C C . SER A 1 349 ? -4.919 14.783 -4.042 1.00 89.06 349 SER A C 1
ATOM 2589 O O . SER A 1 349 ? -5.584 15.143 -5.010 1.00 89.06 349 SER A O 1
ATOM 2591 N N . TYR A 1 350 ? -3.619 14.486 -4.144 1.00 88.44 350 TYR A N 1
ATOM 2592 C CA . TYR A 1 350 ? -2.916 14.547 -5.417 1.00 88.44 350 TYR A CA 1
ATOM 2593 C C . TYR A 1 350 ? -3.491 13.518 -6.393 1.00 88.44 350 TYR A C 1
ATOM 2595 O O . TYR A 1 350 ? -3.825 13.872 -7.524 1.00 88.44 350 TYR A O 1
ATOM 2603 N N . VAL A 1 351 ? -3.621 12.260 -5.965 1.00 91.69 351 VAL A N 1
ATOM 2604 C CA . VAL A 1 351 ? -4.115 11.173 -6.819 1.00 91.69 351 VAL A CA 1
ATOM 2605 C C . VAL A 1 351 ? -5.564 11.444 -7.238 1.00 91.69 351 VAL A C 1
ATOM 2607 O O . VAL A 1 351 ? -5.863 11.404 -8.431 1.00 91.69 351 VAL A O 1
ATOM 2610 N N . ALA A 1 352 ? -6.422 11.863 -6.307 1.00 90.31 352 ALA A N 1
ATOM 2611 C CA . ALA A 1 352 ? -7.826 12.182 -6.561 1.00 90.31 352 ALA A CA 1
ATOM 2612 C C . ALA A 1 352 ? -8.018 13.309 -7.589 1.00 90.31 352 ALA A C 1
ATOM 2614 O O . ALA A 1 352 ? -8.971 13.284 -8.360 1.00 90.31 352 ALA A O 1
ATOM 2615 N N . TYR A 1 353 ? -7.131 14.309 -7.605 1.00 88.00 353 TYR A N 1
ATOM 2616 C CA . TYR A 1 353 ? -7.286 15.485 -8.470 1.00 88.00 353 TYR A CA 1
ATOM 2617 C C . TYR A 1 353 ? -6.450 15.456 -9.745 1.00 88.00 353 TYR A C 1
ATOM 2619 O O . TYR A 1 353 ? -6.653 16.305 -10.610 1.00 88.00 353 TYR A O 1
ATOM 2627 N N . ASN A 1 354 ? -5.492 14.534 -9.866 1.00 85.69 354 ASN A N 1
ATOM 2628 C CA . ASN A 1 354 ? -4.570 14.500 -11.005 1.00 85.69 354 ASN A CA 1
ATOM 2629 C C . ASN A 1 354 ? -4.512 13.141 -11.705 1.00 85.69 354 ASN A C 1
ATOM 2631 O O . ASN A 1 354 ? -4.052 13.075 -12.844 1.00 85.69 354 ASN A O 1
ATOM 2635 N N . LYS A 1 355 ? -4.939 12.053 -11.057 1.00 89.38 355 LYS A N 1
ATOM 2636 C CA . LYS A 1 355 ? -4.783 10.689 -11.582 1.00 89.38 355 LYS A CA 1
ATOM 2637 C C . LYS A 1 355 ? -6.105 9.941 -11.698 1.00 89.38 355 LYS A C 1
ATOM 2639 O O . LYS A 1 355 ? -6.326 9.317 -12.725 1.00 89.38 355 LYS A O 1
ATOM 2644 N N . PHE A 1 356 ? -6.983 10.018 -10.708 1.00 93.19 356 PHE A N 1
ATOM 2645 C CA . PHE A 1 356 ? -8.232 9.261 -10.715 1.00 93.19 356 PHE A CA 1
ATOM 2646 C C . PHE A 1 356 ? -9.408 10.035 -11.298 1.00 93.19 356 PHE A C 1
ATOM 2648 O O . PHE A 1 356 ? -9.671 11.174 -10.922 1.00 93.19 356 PHE A O 1
ATOM 2655 N N . ASP A 1 357 ? -10.154 9.373 -12.181 1.00 90.38 357 ASP A N 1
ATOM 2656 C CA . ASP A 1 357 ? -11.495 9.794 -12.560 1.00 90.38 357 ASP A CA 1
ATOM 2657 C C . ASP A 1 357 ? -12.506 9.299 -11.522 1.00 90.38 357 ASP A C 1
ATOM 2659 O O . ASP A 1 357 ? -12.935 8.141 -11.532 1.00 90.38 357 ASP A O 1
ATOM 2663 N N . LEU A 1 358 ? -12.895 10.175 -10.599 1.00 91.06 358 LEU A N 1
ATOM 2664 C CA . LEU A 1 358 ? -13.835 9.790 -9.548 1.00 91.06 358 LEU A CA 1
ATOM 2665 C C . LEU A 1 358 ? -15.264 9.616 -10.074 1.00 91.06 358 LEU A C 1
ATOM 2667 O O . LEU A 1 358 ? -16.061 8.968 -9.404 1.00 91.06 358 LEU A O 1
ATOM 2671 N N . SER A 1 359 ? -15.597 10.089 -11.283 1.00 87.19 359 SER A N 1
ATOM 2672 C CA . SER A 1 359 ? -16.885 9.732 -11.900 1.00 87.19 359 SER A CA 1
ATOM 2673 C C . SER A 1 359 ? -16.974 8.237 -12.230 1.00 87.19 359 SER A C 1
ATOM 2675 O O . SER A 1 359 ? -18.067 7.687 -12.288 1.00 87.19 359 SER A O 1
ATOM 2677 N N . VAL A 1 360 ? -15.825 7.572 -12.393 1.00 90.62 360 VAL A N 1
ATOM 2678 C CA . VAL A 1 360 ? -15.724 6.128 -12.646 1.00 90.62 360 VAL A CA 1
ATOM 2679 C C . VAL A 1 360 ? -15.568 5.327 -11.353 1.00 90.62 360 VAL A C 1
ATOM 2681 O O . VAL A 1 360 ? -16.011 4.183 -11.291 1.00 90.62 360 VAL A O 1
ATOM 2684 N N . LEU A 1 361 ? -14.903 5.894 -10.342 1.00 95.06 361 LEU A N 1
ATOM 2685 C CA . LEU A 1 361 ? -14.522 5.172 -9.121 1.00 95.06 361 LEU A CA 1
ATOM 2686 C C . LEU A 1 361 ? -15.433 5.439 -7.914 1.00 95.06 361 LEU A C 1
ATOM 2688 O O . LEU A 1 361 ? -15.298 4.749 -6.911 1.00 95.06 361 LEU A O 1
ATOM 2692 N N . SER A 1 362 ? -16.343 6.414 -7.982 1.00 89.81 362 SER A N 1
ATOM 2693 C CA . SER A 1 362 ? -17.183 6.818 -6.838 1.00 89.81 362 SER A CA 1
ATOM 2694 C C . SER A 1 362 ? -18.249 5.807 -6.409 1.00 89.81 362 SER A C 1
ATOM 2696 O O . SER A 1 362 ? -18.824 5.971 -5.333 1.00 89.81 362 SER A O 1
ATOM 2698 N N . ASP A 1 363 ? -18.479 4.754 -7.198 1.00 92.31 363 ASP A N 1
ATOM 2699 C CA . ASP A 1 363 ? -19.294 3.608 -6.780 1.00 92.31 363 ASP A CA 1
ATOM 2700 C C . ASP A 1 363 ? -18.577 2.745 -5.721 1.00 92.31 363 ASP A C 1
ATOM 2702 O O . ASP A 1 363 ? -19.228 2.033 -4.954 1.00 92.31 363 ASP A O 1
ATOM 2706 N N . TYR A 1 364 ? -17.246 2.840 -5.627 1.00 97.75 364 TYR A N 1
ATOM 2707 C CA . TYR A 1 364 ? -16.464 2.210 -4.566 1.00 97.75 364 TYR A CA 1
ATOM 2708 C C . TYR A 1 364 ? -16.301 3.172 -3.383 1.00 97.75 364 TYR A C 1
ATOM 2710 O O . TYR A 1 364 ? -16.099 4.374 -3.589 1.00 97.75 364 TYR A O 1
ATOM 2718 N N . PRO A 1 365 ? -16.312 2.678 -2.129 1.00 97.81 365 PRO A N 1
ATOM 2719 C CA . PRO A 1 365 ? -15.951 3.501 -0.988 1.00 97.81 365 PRO A CA 1
ATOM 2720 C C . PRO A 1 365 ? -14.569 4.139 -1.181 1.00 97.81 365 PRO A C 1
ATOM 2722 O O . PRO A 1 365 ? -13.640 3.495 -1.671 1.00 97.81 365 PRO A O 1
ATOM 2725 N N . ILE A 1 366 ? -14.436 5.400 -0.772 1.00 97.69 366 ILE A N 1
ATOM 2726 C CA . ILE A 1 366 ? -13.173 6.140 -0.833 1.00 97.69 366 ILE A CA 1
ATOM 2727 C C . ILE A 1 366 ? -12.554 6.203 0.563 1.00 97.69 366 ILE A C 1
ATOM 2729 O O . ILE A 1 366 ? -13.167 6.725 1.502 1.00 97.69 366 ILE A O 1
ATOM 2733 N N . TRP A 1 367 ? -11.324 5.709 0.678 1.00 98.56 367 TRP A N 1
ATOM 2734 C CA . TRP A 1 367 ? -10.464 5.867 1.843 1.00 98.56 367 TRP A CA 1
ATOM 2735 C C . TRP A 1 367 ? -9.414 6.945 1.571 1.00 98.56 367 TRP A C 1
ATOM 2737 O O . TRP A 1 367 ? -8.693 6.900 0.578 1.00 98.56 367 TRP A O 1
ATOM 2747 N N . TYR A 1 368 ? -9.385 7.966 2.423 1.00 96.62 368 TYR A N 1
ATOM 2748 C CA . TYR A 1 368 ? -8.625 9.185 2.185 1.00 96.62 368 TYR A CA 1
ATOM 2749 C C . TYR A 1 368 ? -7.752 9.552 3.394 1.00 96.62 368 TYR A C 1
ATOM 2751 O O . TYR A 1 368 ? -8.290 9.674 4.500 1.00 96.62 368 TYR A O 1
ATOM 2759 N N . PRO A 1 369 ? -6.442 9.782 3.208 1.00 94.31 369 PRO A N 1
ATOM 2760 C CA . PRO A 1 369 ? -5.543 10.267 4.231 1.00 94.31 369 PRO A CA 1
ATOM 2761 C C . PRO A 1 369 ? -5.471 11.793 4.223 1.00 94.31 369 PRO A C 1
ATOM 2763 O O . PRO A 1 369 ? -5.200 12.437 3.206 1.00 94.31 369 PRO A O 1
ATOM 2766 N N . GLU A 1 370 ? -5.638 12.381 5.400 1.00 90.19 370 GLU A N 1
ATOM 2767 C CA . GLU A 1 370 ? -5.217 13.753 5.645 1.00 90.19 370 GLU A CA 1
ATOM 2768 C C . GLU A 1 370 ? -4.943 13.944 7.126 1.00 90.19 370 GLU A C 1
ATOM 2770 O O . GLU A 1 370 ? -5.833 13.791 7.965 1.00 90.19 370 GLU A O 1
ATOM 2775 N N . TYR A 1 371 ? -3.696 14.279 7.445 1.00 87.62 371 TYR A N 1
ATOM 2776 C CA . TYR A 1 371 ? -3.233 14.327 8.821 1.00 87.62 371 TYR A CA 1
ATOM 2777 C C . TYR A 1 371 ? -3.148 15.760 9.313 1.00 87.62 371 TYR A C 1
ATOM 2779 O O . TYR A 1 371 ? -2.514 16.615 8.687 1.00 87.62 371 TYR A O 1
ATOM 2787 N N . LYS A 1 372 ? -3.684 16.001 10.511 1.00 73.00 372 LYS A N 1
ATOM 2788 C CA . LYS A 1 372 ? -3.357 17.222 11.244 1.00 73.00 372 LYS A CA 1
ATOM 2789 C C . LYS A 1 372 ? -1.856 17.232 11.547 1.00 73.00 372 LYS A C 1
ATOM 2791 O O . LYS A 1 372 ? -1.314 16.271 12.096 1.00 73.00 372 LYS A O 1
ATOM 2796 N N . SER A 1 373 ? -1.188 18.336 11.241 1.00 64.38 373 SER A N 1
ATOM 2797 C CA . SER A 1 373 ? 0.238 18.535 11.515 1.00 64.38 373 SER A CA 1
ATOM 2798 C C . SER A 1 373 ? 0.466 19.888 12.193 1.00 64.38 373 SER A C 1
ATOM 2800 O O . SER A 1 373 ? -0.482 20.621 12.469 1.00 64.38 373 SER A O 1
ATOM 2802 N N . ALA A 1 374 ? 1.720 20.232 12.497 1.00 57.09 374 ALA A N 1
ATOM 2803 C CA . ALA A 1 374 ? 2.044 21.592 12.940 1.00 57.09 374 ALA A CA 1
ATOM 2804 C C . ALA A 1 374 ? 1.704 22.643 11.860 1.00 57.09 374 ALA A C 1
ATOM 2806 O O . ALA A 1 374 ? 1.398 23.784 12.198 1.00 57.09 374 ALA A O 1
ATOM 2807 N N . ASP A 1 375 ? 1.689 22.223 10.591 1.00 54.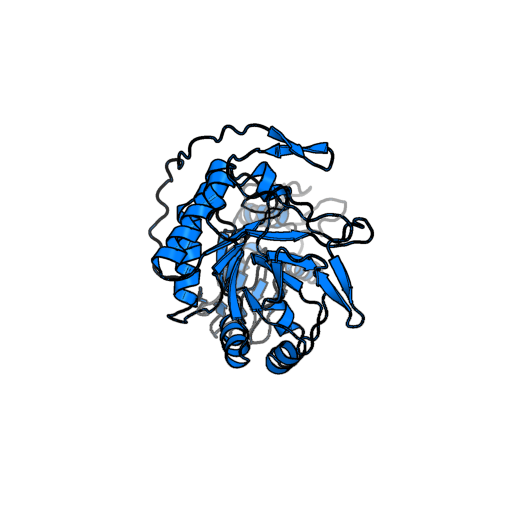66 375 ASP A N 1
ATOM 2808 C CA . ASP A 1 375 ? 1.499 23.076 9.416 1.00 54.66 375 ASP A CA 1
ATOM 2809 C C . ASP A 1 375 ? 0.072 23.002 8.836 1.00 54.66 375 ASP A C 1
ATOM 2811 O O . ASP A 1 375 ? -0.304 23.837 8.017 1.00 54.66 375 ASP A O 1
ATOM 2815 N N . SER A 1 376 ? -0.746 22.034 9.273 1.00 64.12 376 SER A N 1
ATOM 2816 C CA . SER A 1 376 ? -2.174 21.939 8.946 1.00 64.12 376 SER A CA 1
ATOM 2817 C C . SER A 1 376 ? -3.012 21.940 10.219 1.00 64.12 376 SER A C 1
ATOM 2819 O O . SER A 1 376 ? -2.995 20.991 11.005 1.00 64.12 376 SER A O 1
ATOM 2821 N N . THR A 1 377 ? -3.758 23.025 10.429 1.00 69.88 377 THR A N 1
ATOM 2822 C CA . THR A 1 377 ? -4.632 23.214 11.595 1.00 69.88 377 THR A CA 1
ATOM 2823 C C . THR A 1 377 ? -6.036 22.648 11.393 1.00 69.88 377 THR A C 1
ATOM 2825 O O . THR A 1 377 ? -6.808 22.608 12.357 1.00 69.88 377 THR A O 1
ATOM 2828 N N . ALA A 1 378 ? -6.370 22.204 10.175 1.00 74.94 378 ALA A N 1
ATOM 2829 C CA . ALA A 1 378 ? -7.672 21.640 9.857 1.00 74.94 378 ALA A CA 1
ATOM 2830 C C . ALA A 1 378 ? -7.918 20.357 10.663 1.00 74.94 378 ALA A C 1
ATOM 2832 O O . ALA A 1 378 ? -7.038 19.515 10.839 1.00 74.94 378 ALA A O 1
ATOM 2833 N N . LEU A 1 379 ? -9.136 20.235 11.188 1.00 84.81 379 LEU A N 1
ATOM 2834 C CA . LEU A 1 379 ? -9.593 19.077 11.955 1.00 84.81 379 LEU A CA 1
ATOM 2835 C C . LEU A 1 379 ? -10.794 18.432 11.256 1.00 84.81 379 LEU A C 1
ATOM 2837 O O . LEU A 1 379 ? -11.810 18.154 11.875 1.00 84.81 379 LEU A O 1
ATOM 2841 N N . TYR A 1 380 ? -10.708 18.298 9.940 1.00 87.75 380 TYR A N 1
ATOM 2842 C CA . TYR A 1 380 ? -11.695 17.667 9.068 1.00 87.75 380 TYR A CA 1
ATOM 2843 C C . TYR A 1 380 ? -11.001 17.358 7.732 1.00 87.75 380 TYR A C 1
ATOM 2845 O O . TYR A 1 380 ? -10.043 18.063 7.400 1.00 87.75 380 TYR A O 1
ATOM 2853 N N . PRO A 1 381 ? -11.452 16.350 6.962 1.00 90.19 381 PRO A N 1
ATOM 2854 C CA . PRO A 1 381 ? -10.889 16.098 5.642 1.00 90.19 381 PRO A CA 1
ATOM 2855 C C . PRO A 1 381 ? -11.263 17.258 4.713 1.00 90.19 381 PRO A C 1
ATOM 2857 O O . PRO A 1 381 ? -12.414 17.685 4.688 1.00 90.19 381 PRO A O 1
ATOM 2860 N N . GLN A 1 382 ? -10.308 17.771 3.950 1.00 88.69 382 GLN A N 1
ATOM 2861 C CA . GLN A 1 382 ? -10.432 18.917 3.050 1.00 88.69 382 GLN A CA 1
ATOM 2862 C C . GLN A 1 382 ? -10.580 18.500 1.580 1.00 88.69 382 GLN A C 1
ATOM 2864 O O . GLN A 1 382 ? -10.715 19.358 0.704 1.00 88.69 382 GLN A O 1
ATOM 2869 N N . LEU A 1 383 ? -10.584 17.193 1.289 1.00 90.19 383 LEU A N 1
ATOM 2870 C CA . LEU A 1 383 ? -10.951 16.671 -0.026 1.00 90.19 383 LEU A CA 1
ATOM 2871 C C . LEU A 1 383 ? -12.319 17.239 -0.445 1.00 90.19 383 LEU A C 1
ATOM 2873 O O . LEU A 1 383 ? -13.262 17.226 0.337 1.00 90.19 383 LEU A O 1
ATOM 2877 N N . TYR A 1 384 ? -12.436 17.743 -1.673 1.00 89.44 384 TYR A N 1
ATOM 2878 C CA . TYR A 1 384 ? -13.672 18.316 -2.211 1.00 89.44 384 TYR A CA 1
ATOM 2879 C C . TYR A 1 384 ? -14.769 17.256 -2.340 1.00 89.44 384 TYR A C 1
ATOM 2881 O O . TYR A 1 384 ? -15.941 17.531 -2.098 1.00 89.44 384 TYR A O 1
ATOM 2889 N N . TYR A 1 385 ? -14.377 16.035 -2.698 1.00 91.06 385 TYR A N 1
ATOM 2890 C CA . TYR A 1 385 ? -15.256 14.873 -2.745 1.00 91.06 385 TYR A CA 1
ATOM 2891 C C . TYR A 1 385 ? -15.352 14.210 -1.379 1.00 91.06 385 TYR A C 1
ATOM 2893 O O . TYR A 1 385 ? -14.399 14.232 -0.603 1.00 91.06 385 TYR A O 1
ATOM 2901 N N . ARG A 1 386 ? -16.517 13.638 -1.075 1.00 91.69 386 ARG A N 1
ATOM 2902 C CA . ARG A 1 386 ? -16.795 13.052 0.235 1.00 91.69 386 ARG A CA 1
ATOM 2903 C C . ARG A 1 386 ? -16.068 11.712 0.388 1.00 91.69 386 ARG A C 1
ATOM 2905 O O . ARG A 1 386 ? -16.410 10.783 -0.343 1.00 91.69 386 ARG A O 1
ATOM 2912 N N . PRO A 1 387 ? -15.144 11.567 1.352 1.00 95.38 387 PRO A N 1
ATOM 2913 C CA . PRO A 1 387 ? -14.594 10.261 1.686 1.00 95.38 387 PRO A CA 1
ATOM 2914 C C . PRO A 1 387 ? -15.607 9.426 2.484 1.00 95.38 387 PRO A C 1
ATOM 2916 O O . PRO A 1 387 ? -16.438 9.968 3.214 1.00 95.38 387 PRO A O 1
ATOM 2919 N N . ASN A 1 388 ? -15.512 8.101 2.383 1.00 97.62 388 ASN A N 1
ATOM 2920 C CA . ASN A 1 388 ? -16.233 7.162 3.251 1.00 97.62 388 ASN A CA 1
ATOM 2921 C C . ASN A 1 388 ? -15.409 6.799 4.489 1.00 97.62 388 ASN A C 1
ATOM 2923 O O . ASN A 1 388 ? -15.973 6.533 5.548 1.00 97.62 388 ASN A O 1
ATOM 2927 N N . TYR A 1 389 ? -14.084 6.807 4.348 1.00 98.31 389 TYR A N 1
ATOM 2928 C CA . TYR A 1 389 ? -13.128 6.594 5.425 1.00 98.31 389 TYR A CA 1
ATOM 2929 C C . TYR A 1 389 ? -12.092 7.712 5.408 1.00 98.31 389 TYR A C 1
ATOM 2931 O O . TYR A 1 389 ? -11.566 8.060 4.351 1.00 98.31 389 TYR A O 1
ATOM 2939 N N . TRP A 1 390 ? -11.767 8.248 6.578 1.00 97.56 390 TRP A N 1
ATOM 2940 C CA . TRP A 1 390 ? -10.729 9.259 6.744 1.00 97.56 390 TRP A CA 1
ATOM 2941 C C . TRP A 1 390 ? -9.632 8.749 7.673 1.00 97.56 390 TRP A C 1
ATOM 2943 O O . TRP A 1 390 ? -9.885 8.551 8.862 1.00 97.56 390 TRP A O 1
ATOM 2953 N N . GLN A 1 391 ? -8.424 8.570 7.137 1.00 97.19 391 GLN A N 1
ATOM 2954 C CA . GLN A 1 391 ? -7.212 8.324 7.916 1.00 97.19 391 GLN A CA 1
ATOM 2955 C C . GLN A 1 391 ? -6.689 9.673 8.416 1.00 97.19 391 GLN A C 1
ATOM 2957 O O . GLN A 1 391 ? -6.121 10.467 7.664 1.00 97.19 391 GLN A O 1
ATOM 2962 N N . PHE A 1 392 ? -6.956 9.975 9.683 1.00 94.00 392 PHE A N 1
ATOM 2963 C CA . PHE A 1 392 ? -6.788 11.323 10.234 1.00 94.00 392 PHE A CA 1
ATOM 2964 C C . PHE A 1 392 ? -5.456 11.527 10.966 1.00 94.00 392 PHE A C 1
ATOM 2966 O O . PHE A 1 392 ? -5.094 12.657 11.309 1.00 94.00 392 PHE A O 1
ATOM 2973 N N . THR A 1 393 ? -4.713 10.451 11.242 1.00 91.88 393 THR A N 1
ATOM 2974 C CA . THR A 1 393 ? -3.372 10.520 11.837 1.00 91.88 393 THR A CA 1
ATOM 2975 C C . THR A 1 393 ? -2.602 9.224 11.629 1.00 91.88 393 THR A C 1
ATOM 2977 O O . THR A 1 393 ? -3.189 8.153 11.722 1.00 91.88 393 THR A O 1
ATOM 2980 N N . SER A 1 394 ? -1.283 9.343 11.468 1.00 91.62 394 SER A N 1
ATOM 2981 C CA . SER A 1 394 ? -0.313 8.236 11.505 1.00 91.62 394 SER A CA 1
ATOM 2982 C C . SER A 1 394 ? 0.427 8.092 12.836 1.00 91.62 394 SER A C 1
ATOM 2984 O O . SER A 1 394 ? 1.394 7.345 12.992 1.00 91.62 394 SER A O 1
ATOM 2986 N N . LYS A 1 395 ? 0.001 8.876 13.829 1.00 91.12 395 LYS A N 1
ATOM 2987 C CA . LYS A 1 395 ? 0.617 8.979 15.158 1.00 91.12 395 LYS A CA 1
ATOM 2988 C C . LYS A 1 395 ? -0.359 8.582 16.262 1.00 91.12 395 LYS A C 1
ATOM 2990 O O . LYS A 1 395 ? -0.260 9.083 17.380 1.00 91.12 395 LYS A O 1
ATOM 2995 N N . GLY A 1 396 ? -1.340 7.746 15.933 1.00 91.88 396 GLY A N 1
ATOM 2996 C CA . GLY A 1 396 ? -2.315 7.239 16.884 1.00 91.88 396 GLY A CA 1
ATOM 2997 C C . GLY A 1 396 ? -1.682 6.325 17.928 1.00 91.88 396 GLY A C 1
ATOM 2998 O O . GLY A 1 396 ? -0.632 5.727 17.700 1.00 91.88 396 GLY A O 1
ATOM 2999 N N . SER A 1 397 ? -2.345 6.213 19.078 1.00 93.88 397 SER A N 1
ATOM 3000 C CA . SER A 1 397 ? -1.998 5.267 20.137 1.00 93.88 397 SER A CA 1
ATOM 3001 C C . SER A 1 397 ? -3.236 4.456 20.493 1.00 93.88 397 SER A C 1
ATOM 3003 O O . SER A 1 397 ? -4.296 5.022 20.788 1.00 93.88 397 SER A O 1
ATOM 3005 N N . VAL A 1 398 ? -3.086 3.136 20.411 1.00 96.75 398 VAL A N 1
ATOM 3006 C CA . VAL A 1 398 ? -4.138 2.152 20.655 1.00 96.75 398 VAL A CA 1
ATOM 3007 C C . VAL A 1 398 ? -3.562 1.022 21.504 1.00 96.75 398 VAL A C 1
ATOM 3009 O O . VAL A 1 398 ? -2.455 0.545 21.240 1.00 96.75 398 VAL A O 1
ATOM 3012 N N . ALA A 1 399 ? -4.297 0.605 22.533 1.00 97.38 399 ALA A N 1
ATOM 3013 C CA . ALA A 1 399 ? -3.896 -0.502 23.392 1.00 97.38 399 ALA A CA 1
ATOM 3014 C C . ALA A 1 399 ? -3.699 -1.794 22.581 1.00 97.38 399 ALA A C 1
ATOM 3016 O O . ALA A 1 399 ? -4.414 -2.070 21.623 1.00 97.38 399 ALA A O 1
ATOM 3017 N N . GLY A 1 400 ? -2.711 -2.597 22.975 1.00 97.00 400 GLY A N 1
ATOM 3018 C CA . GLY A 1 400 ? -2.335 -3.824 22.265 1.00 97.00 400 GLY A CA 1
ATOM 3019 C C . GLY A 1 400 ? -1.313 -3.636 21.141 1.00 97.00 400 GLY A C 1
ATOM 3020 O O . GLY A 1 400 ? -0.803 -4.629 20.620 1.00 97.00 400 GLY A O 1
ATOM 3021 N N . LEU A 1 401 ? -0.952 -2.388 20.825 1.00 97.38 401 LEU A N 1
ATOM 3022 C CA . LEU A 1 401 ? 0.182 -2.027 19.975 1.00 97.38 401 LEU A CA 1
ATOM 3023 C C . LEU A 1 401 ? 1.276 -1.329 20.802 1.00 97.38 401 LEU A C 1
ATOM 3025 O O . LEU A 1 401 ? 0.998 -0.714 21.831 1.00 97.38 401 LEU A O 1
ATOM 3029 N N . SER A 1 402 ? 2.536 -1.426 20.364 1.00 92.88 402 SER A N 1
ATOM 3030 C CA . SER A 1 402 ? 3.700 -0.818 21.041 1.00 92.88 402 SER A CA 1
ATOM 3031 C C . SER A 1 402 ? 4.276 0.407 20.321 1.00 92.88 402 SER A C 1
ATOM 3033 O O . SER A 1 402 ? 5.133 1.098 20.872 1.00 92.88 402 SER A O 1
ATOM 3035 N N . SER A 1 403 ? 3.825 0.675 19.096 1.00 92.19 403 SER A N 1
ATOM 3036 C CA . SER A 1 403 ? 4.239 1.808 18.269 1.00 92.19 403 SER A CA 1
ATOM 3037 C C . SER A 1 403 ? 3.038 2.648 17.852 1.00 92.19 403 SER A C 1
ATOM 3039 O O . SER A 1 403 ? 1.890 2.247 18.041 1.00 92.19 403 SER A O 1
ATOM 3041 N N . SER A 1 404 ? 3.314 3.791 17.221 1.00 93.62 404 SER A N 1
ATOM 3042 C CA . SER A 1 404 ? 2.292 4.554 16.509 1.00 93.62 404 SER A CA 1
ATOM 3043 C C . SER A 1 404 ? 1.540 3.684 15.499 1.00 93.62 404 SER A C 1
ATOM 3045 O O . SER A 1 404 ? 2.118 2.774 14.890 1.00 93.62 404 SER A O 1
ATOM 3047 N N . VAL A 1 405 ? 0.261 3.997 15.317 1.00 96.31 405 VAL A N 1
ATOM 3048 C CA . VAL A 1 405 ? -0.618 3.355 14.340 1.00 96.31 405 VAL A CA 1
ATOM 3049 C C . VAL A 1 405 ? -1.440 4.400 13.600 1.00 96.31 405 VAL A C 1
ATOM 3051 O O . VAL A 1 405 ? -1.762 5.458 14.155 1.00 96.31 405 VAL A O 1
ATOM 3054 N N . ASP A 1 406 ? -1.764 4.094 12.352 1.00 97.25 406 ASP A N 1
ATOM 3055 C CA . ASP A 1 406 ? -2.685 4.877 11.552 1.00 97.25 406 ASP A CA 1
ATOM 3056 C C . ASP A 1 406 ? -4.113 4.717 12.094 1.00 97.25 406 ASP A C 1
ATOM 3058 O O . ASP A 1 406 ? -4.574 3.617 12.414 1.00 97.25 406 ASP A O 1
ATOM 3062 N N . CYS A 1 407 ? -4.805 5.840 12.273 1.00 97.25 407 CYS A N 1
ATOM 3063 C CA . CYS A 1 407 ? -6.149 5.882 12.838 1.00 97.25 407 CYS A CA 1
ATOM 3064 C C . CYS A 1 407 ? -7.152 6.465 11.853 1.00 97.25 407 CYS A C 1
ATOM 3066 O O . CYS A 1 407 ? -6.902 7.478 11.197 1.00 97.25 407 CYS A O 1
ATOM 3068 N N . ASN A 1 408 ? -8.328 5.844 11.837 1.00 98.25 408 ASN A N 1
ATOM 3069 C CA . ASN A 1 408 ? -9.360 6.052 10.841 1.00 98.25 408 ASN A CA 1
ATOM 3070 C C . ASN A 1 408 ? -10.716 6.342 11.482 1.00 98.25 408 ASN A C 1
ATOM 3072 O O . ASN A 1 408 ? -11.060 5.782 12.526 1.00 98.25 408 ASN A O 1
ATOM 3076 N N . LEU A 1 409 ? -11.513 7.166 10.805 1.00 97.94 409 LEU A N 1
ATOM 3077 C CA . LEU A 1 409 ? -12.955 7.246 11.012 1.00 97.94 409 LEU A CA 1
ATOM 3078 C C . LEU A 1 409 ? -13.677 6.724 9.773 1.00 97.94 409 LEU A C 1
ATOM 3080 O O . LEU A 1 409 ? -13.378 7.154 8.662 1.00 97.94 409 LEU A O 1
ATOM 3084 N N . GLN A 1 410 ? -14.639 5.825 9.966 1.00 98.38 410 GLN A N 1
ATOM 3085 C CA . GLN A 1 410 ? -15.620 5.464 8.941 1.00 98.38 410 GLN A CA 1
ATOM 3086 C C . GLN A 1 410 ? -16.853 6.351 9.098 1.00 98.38 410 GLN A C 1
ATOM 3088 O O . GLN A 1 410 ? -17.367 6.478 10.207 1.00 98.38 410 GLN A O 1
ATOM 3093 N N . PHE A 1 411 ? -17.365 6.893 7.996 1.00 97.19 411 PHE A N 1
ATOM 3094 C CA . PHE A 1 411 ? -18.612 7.652 7.952 1.00 97.19 411 PHE A CA 1
ATOM 3095 C C . PHE A 1 411 ? -19.742 6.786 7.392 1.00 97.19 411 PHE A C 1
ATOM 3097 O O . PHE A 1 411 ? -19.717 6.395 6.223 1.00 97.19 411 PHE A O 1
ATOM 3104 N N . ILE A 1 412 ? -20.745 6.496 8.219 1.00 96.12 412 ILE A N 1
ATOM 3105 C CA . ILE A 1 412 ? -21.951 5.761 7.827 1.00 96.12 412 ILE A CA 1
ATOM 3106 C C . ILE A 1 412 ? -23.099 6.770 7.742 1.00 96.12 412 ILE A C 1
ATOM 3108 O O . ILE A 1 412 ? -23.469 7.315 8.782 1.00 96.12 412 ILE A O 1
ATOM 3112 N N . PRO A 1 413 ? -23.636 7.063 6.543 1.00 91.81 413 PRO A N 1
ATOM 3113 C CA . PRO A 1 413 ? -24.777 7.966 6.400 1.00 91.81 413 PRO A CA 1
ATOM 3114 C C . PRO A 1 413 ? -25.982 7.462 7.203 1.00 91.81 413 PRO A C 1
ATOM 3116 O O . PRO A 1 413 ? -26.262 6.261 7.174 1.00 91.81 413 PRO A O 1
ATOM 3119 N N . ASN A 1 414 ? -26.660 8.374 7.903 1.00 89.25 414 ASN A N 1
ATOM 3120 C CA . ASN A 1 414 ? -27.870 8.077 8.679 1.00 89.25 414 ASN A CA 1
ATOM 3121 C C . ASN A 1 414 ? -29.152 8.064 7.838 1.00 89.25 414 ASN A C 1
ATOM 3123 O O . ASN A 1 414 ? -29.187 8.741 6.782 1.00 89.25 414 ASN A O 1
#

Sequence (414 aa):
MVGRAFKLPESSTVLTYADAAGIESYAAGYLGTMKERGYITDVGADNRFRPTKPITRAELVNLLNNMIDTLIQQSGDYSTGTSGTLMVNAANGATLKGMTIGGDLIIAPGVTGGVVLQDVTLSGTIRNLGSAPVEQYASTPGEVPETTTTTPETVPALNWTYITGPDGKKVPYFAGVPVNTFGSGSFYWNAAGRLTYSGTDFTTRFGIDVSAYQNRAISNKTIDWNAAKNDGVEFAFVRIGLRGTSTGGLNADGFYAQNIDGAMAAGIDTGVYFFSQAITVAEAVEEANYVISLLGGRTLTGPVAYDWEMHDSTYRVYGTSSAMATACAKAFCQTIEAAGYKAMVYTSSYVAYNKFDLSVLSDYPIWYPEYKSADSTALYPQLYYRPNYWQFTSKGSVAGLSSSVDCNLQFIPN

Secondary structure (DSSP, 8-state):
-HHHHTTPPP-------TTGGGS-HHHHHHHHHHHHTT-----TTTT---TTSPPPHHHHHHHHHHH-SEEE-S-SEE---BSS-EEE--TT-EEEES-EESS-EEE-TT--S-EEEES-EESS-EEE-S---EEEE--PPS-------PPP--PPPP--EEEE-TTS-EEEE-TTPPBP---TTSEEE-TTS-EEE--SSEEEEEEEEE-HHHHHTSTTS---HHHHHHTT--EEEEEEEEE-TTT--EEE-TTHHHHHHHHHHTT-EEEEEEEE---SHHHHHHHHHHHHHHHTTPPPSS-EEEEE---STTSGGGG--HHHHHHHHHHHHHHHHHTTPPEEEE--HHHHHHT--HHHHTTSPEEEE----SS----S---SBPPSEEEEEEEE--TT-SS-EEEEEEEEE-